Protein AF-0000000074717247 (afdb_homodimer)

Solvent-accessible surface area (backbone atoms only — not comparable to full-atom values): 34070 Å² total; per-residue (Å²): 132,84,78,75,73,73,76,73,71,77,75,63,67,42,80,45,73,41,83,47,80,64,45,39,38,23,32,38,33,35,66,45,91,85,31,51,47,30,39,34,31,39,30,82,88,43,20,41,47,68,43,50,45,71,40,98,90,43,70,12,47,65,68,56,44,65,80,59,32,18,38,38,21,33,13,54,72,23,14,20,77,11,33,47,66,53,70,88,54,67,74,46,71,65,55,54,35,24,51,50,42,30,53,38,57,73,69,66,60,68,61,30,28,36,41,11,27,32,55,13,12,38,39,45,48,43,38,27,14,35,40,34,83,34,33,52,38,40,35,24,37,42,62,63,74,75,80,57,46,62,53,86,43,40,25,59,42,28,37,53,22,20,53,48,64,51,61,66,63,92,74,81,77,67,71,24,82,42,66,67,57,45,15,53,53,60,35,65,46,89,38,77,82,36,73,59,52,69,68,59,26,38,51,36,38,63,51,27,36,44,82,50,99,82,24,31,29,67,39,44,38,71,60,62,74,58,62,48,41,59,67,56,60,46,63,64,37,55,47,44,15,33,43,43,21,48,27,36,34,40,39,38,33,37,68,58,38,65,56,56,47,78,69,30,70,65,42,42,48,47,52,52,38,29,55,75,39,24,63,39,72,45,79,46,77,41,72,34,28,82,58,16,61,68,74,33,24,66,63,48,38,49,53,48,52,52,56,71,64,45,72,74,63,85,76,79,75,76,70,84,71,72,89,124,132,85,76,76,73,72,73,74,71,78,78,63,65,42,81,44,73,41,85,48,80,63,42,38,37,22,32,38,33,36,67,44,90,86,28,50,46,32,40,32,32,38,32,82,90,45,19,40,46,67,42,50,45,70,41,98,88,44,71,11,47,64,67,57,45,66,78,56,32,17,40,37,21,32,13,54,71,23,14,19,78,11,32,46,67,54,67,89,55,65,77,47,73,66,54,54,35,25,51,51,43,32,52,38,57,73,69,64,60,66,59,30,28,38,43,11,28,32,53,13,13,39,40,44,49,44,37,28,14,36,40,33,83,34,34,52,37,38,36,23,38,42,60,63,73,76,80,58,48,62,52,85,42,41,25,61,42,28,36,54,22,20,52,48,63,49,61,63,64,91,75,82,76,67,71,24,83,42,67,67,57,47,16,53,54,60,36,66,44,89,39,74,81,34,73,58,53,68,71,60,25,38,50,37,38,64,51,27,35,44,81,52,100,82,23,30,29,67,39,44,39,72,62,62,75,54,73,48,40,58,68,55,60,44,63,66,36,55,46,44,15,33,43,43,21,47,26,35,34,39,39,37,34,37,69,57,37,67,57,56,48,77,68,31,69,63,42,43,50,47,52,52,38,27,55,74,40,24,66,39,74,47,80,47,73,42,72,36,28,82,57,18,60,69,73,33,23,66,63,48,38,49,53,49,50,50,55,72,64,44,72,74,64,86,79,76,77,78,70,84,70,70,90,125

Structure (mmCIF, N/CA/C/O backbone):
data_AF-0000000074717247-model_v1
#
loop_
_entity.id
_entity.type
_entity.pdbx_description
1 polymer 'Serine hydrolase-like protein'
#
loop_
_atom_site.group_PDB
_atom_site.id
_atom_site.type_symbol
_atom_site.label_atom_id
_atom_site.label_alt_id
_atom_site.label_comp_id
_atom_site.label_asym_id
_atom_site.label_entity_id
_atom_site.label_seq_id
_atom_site.pdbx_PDB_ins_code
_atom_site.Cartn_x
_atom_site.Cartn_y
_atom_site.Cartn_z
_atom_site.occupancy
_atom_site.B_iso_or_equiv
_atom_site.auth_seq_id
_atom_site.auth_comp_id
_atom_site.auth_asym_id
_atom_site.auth_atom_id
_atom_site.pdbx_PDB_model_num
ATOM 1 N N . MET A 1 1 ? -4.906 54.062 34.625 1 26.19 1 MET A N 1
ATOM 2 C CA . MET A 1 1 ? -4.449 53.531 33.344 1 26.19 1 MET A CA 1
ATOM 3 C C . MET A 1 1 ? -4.316 52 33.438 1 26.19 1 MET A C 1
ATOM 5 O O . MET A 1 1 ? -3.449 51.5 34.125 1 26.19 1 MET A O 1
ATOM 9 N N . ALA A 1 2 ? -5.332 51.188 33.5 1 31.17 2 ALA A N 1
ATOM 10 C CA . ALA A 1 2 ? -5.516 49.844 34.031 1 31.17 2 ALA A CA 1
ATOM 11 C C . ALA A 1 2 ? -4.758 48.812 33.219 1 31.17 2 ALA A C 1
ATOM 13 O O . ALA A 1 2 ? -4.98 48.688 32 1 31.17 2 ALA A O 1
ATOM 14 N N . SER A 1 3 ? -3.387 48.594 33.406 1 28.17 3 SER A N 1
ATOM 15 C CA . SER A 1 3 ? -2.416 47.656 32.844 1 28.17 3 SER A CA 1
ATOM 16 C C . SER A 1 3 ? -2.986 46.25 32.812 1 28.17 3 SER A C 1
ATOM 18 O O . SER A 1 3 ? -3.217 45.625 33.844 1 28.17 3 SER A O 1
ATOM 20 N N . HIS A 1 4 ? -4.02 45.969 32.156 1 29.97 4 HIS A N 1
ATOM 21 C CA . HIS A 1 4 ? -4.652 44.656 32.125 1 29.97 4 HIS A CA 1
ATOM 22 C C . HIS A 1 4 ? -3.633 43.531 31.859 1 29.97 4 HIS A C 1
ATOM 24 O O . HIS A 1 4 ? -2.902 43.594 30.875 1 29.97 4 HIS A O 1
ATOM 30 N N . GLY A 1 5 ? -2.92 42.969 32.812 1 30.12 5 GLY A N 1
ATOM 31 C CA . GLY A 1 5 ? -1.981 41.844 32.938 1 30.12 5 GLY A CA 1
ATOM 32 C C . GLY A 1 5 ? -2.324 40.688 32.062 1 30.12 5 GLY A C 1
ATOM 33 O O . GLY A 1 5 ? -3.385 40.062 32.188 1 30.12 5 GLY A O 1
ATOM 34 N N . PHE A 1 6 ? -2.127 40.781 30.734 1 32.59 6 PHE A N 1
ATOM 35 C CA . PHE A 1 6 ? -2.184 39.594 29.938 1 32.59 6 PHE A CA 1
ATOM 36 C C . PHE A 1 6 ? -1.556 38.406 30.672 1 32.59 6 PHE A C 1
ATOM 38 O O . PHE A 1 6 ? -0.396 38.469 31.094 1 32.59 6 PHE A O 1
ATOM 45 N N . SER A 1 7 ? -2.135 37.875 31.703 1 33.72 7 SER A N 1
ATOM 46 C CA . SER A 1 7 ? -1.712 36.625 32.25 1 33.72 7 SER A CA 1
ATOM 47 C C . SER A 1 7 ? -1.173 35.688 31.188 1 33.72 7 SER A C 1
ATOM 49 O O . SER A 1 7 ? -1.894 35.344 30.25 1 33.72 7 SER A O 1
ATOM 51 N N . SER A 1 8 ? -0.059 36 30.5 1 37.06 8 SER A N 1
ATOM 52 C CA . SER A 1 8 ? 0.722 35.219 29.547 1 37.06 8 SER A CA 1
ATOM 53 C C . SER A 1 8 ? 0.617 33.719 29.812 1 37.06 8 SER A C 1
ATOM 55 O O . SER A 1 8 ? 1.213 33.219 30.766 1 37.06 8 SER A O 1
ATOM 57 N N . ILE A 1 9 ? -0.446 33.094 30.016 1 39.31 9 ILE A N 1
ATOM 58 C CA . ILE A 1 9 ? -0.557 31.641 30.156 1 39.31 9 ILE A CA 1
ATOM 59 C C . ILE A 1 9 ? 0.489 30.953 29.281 1 39.31 9 ILE A C 1
ATOM 61 O O . ILE A 1 9 ? 0.509 31.141 28.062 1 39.31 9 ILE A O 1
ATOM 65 N N . ASP A 1 10 ? 1.701 30.922 29.547 1 45.56 10 ASP A N 1
ATOM 66 C CA . ASP A 1 10 ? 2.805 30.125 29.047 1 45.56 10 ASP A CA 1
ATOM 67 C C . ASP A 1 10 ? 2.291 28.844 28.391 1 45.56 10 ASP A C 1
ATOM 69 O O . ASP A 1 10 ? 2.029 27.844 29.062 1 45.56 10 ASP A O 1
ATOM 73 N N . ARG A 1 11 ? 1.337 28.812 27.562 1 54.38 11 ARG A N 1
ATOM 74 C CA . ARG A 1 11 ? 0.656 27.672 26.984 1 54.38 11 ARG A CA 1
ATOM 75 C C . ARG A 1 11 ? 1.656 26.688 26.375 1 54.38 11 ARG A C 1
ATOM 77 O O . ARG A 1 11 ? 2.002 26.797 25.203 1 54.38 11 ARG A O 1
ATOM 84 N N . CYS A 1 12 ? 2.539 26.172 27.156 1 69.88 12 CYS A N 1
ATOM 85 C CA . CYS A 1 12 ? 3.508 25.125 26.859 1 69.88 12 CYS A CA 1
ATOM 86 C C . CYS A 1 12 ? 2.816 23.891 26.281 1 69.88 12 CYS A C 1
ATOM 88 O O . CYS A 1 12 ? 1.688 23.578 26.656 1 69.88 12 CYS A O 1
ATOM 90 N N . HIS A 1 13 ? 3.311 23.531 25.078 1 85.81 13 HIS A N 1
ATOM 91 C CA . HIS A 1 13 ? 2.789 22.297 24.5 1 85.81 13 HIS A CA 1
ATOM 92 C C . HIS A 1 13 ? 3.156 21.094 25.359 1 85.81 13 HIS A C 1
ATOM 94 O O . HIS A 1 13 ? 4.102 21.156 26.156 1 85.81 13 HIS A O 1
ATOM 100 N N . LYS A 1 14 ? 2.307 20.156 25.422 1 89.88 14 LYS A N 1
ATOM 101 C CA . LYS A 1 14 ? 2.609 18.844 26 1 89.88 14 LYS A CA 1
ATOM 102 C C . LYS A 1 14 ? 2.904 17.828 24.906 1 89.88 14 LYS A C 1
ATOM 104 O O . LYS A 1 14 ? 2.232 17.797 23.875 1 89.88 14 LYS A O 1
ATOM 109 N N . GLU A 1 15 ? 3.928 17.094 25.125 1 95.12 15 GLU A N 1
ATOM 110 C CA . GLU A 1 15 ? 4.219 15.984 24.219 1 95.12 15 GLU A CA 1
ATOM 111 C C . GLU A 1 15 ? 3.299 14.797 24.5 1 95.12 15 GLU A C 1
ATOM 113 O O . GLU A 1 15 ? 3.006 14.477 25.656 1 95.12 15 GLU A O 1
ATOM 118 N N . MET A 1 16 ? 2.875 14.203 23.438 1 95.94 16 MET A N 1
ATOM 119 C CA . MET A 1 16 ? 2.047 13.008 23.547 1 95.94 16 MET A CA 1
ATOM 120 C C . MET A 1 16 ? 2.424 11.977 22.5 1 95.94 16 MET A C 1
ATOM 122 O O . MET A 1 16 ? 3.062 12.312 21.5 1 95.94 16 MET A O 1
ATOM 126 N N . THR A 1 17 ? 2.117 10.711 22.812 1 98 17 THR A N 1
ATOM 127 C CA . THR A 1 17 ? 2.355 9.641 21.859 1 98 17 THR A CA 1
ATOM 128 C C . THR A 1 17 ? 1.144 8.719 21.766 1 98 17 THR A C 1
ATOM 130 O O . THR A 1 17 ? 0.405 8.555 22.734 1 98 17 THR A O 1
ATOM 133 N N . PHE A 1 18 ? 0.923 8.188 20.672 1 97.5 18 PHE A N 1
ATOM 134 C CA . PHE A 1 18 ? -0.08 7.164 20.406 1 97.5 18 PHE A CA 1
ATOM 135 C C . PHE A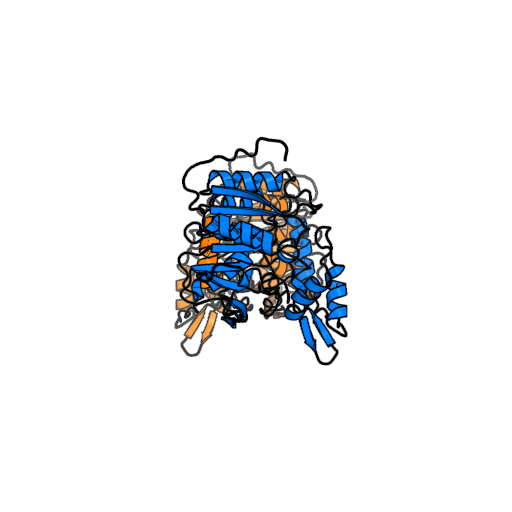 1 18 ? 0.578 5.867 19.938 1 97.5 18 PHE A C 1
ATOM 137 O O . PHE A 1 18 ? 1.329 5.859 18.969 1 97.5 18 PHE A O 1
ATOM 144 N N . THR A 1 19 ? 0.259 4.797 20.625 1 95.25 19 THR A N 1
ATOM 145 C CA . THR A 1 19 ? 0.838 3.508 20.25 1 95.25 19 THR A CA 1
ATOM 146 C C . THR A 1 19 ? 0.185 2.961 18.984 1 95.25 19 THR A C 1
ATOM 148 O O . THR A 1 19 ? -1.041 2.965 18.859 1 95.25 19 THR A O 1
ATOM 151 N N . VAL A 1 20 ? 0.965 2.559 18.062 1 93.06 20 VAL A N 1
ATOM 152 C CA . VAL A 1 20 ? 0.529 1.924 16.828 1 93.06 20 VAL A CA 1
ATOM 153 C C . VAL A 1 20 ? 1.325 0.642 16.594 1 93.06 20 VAL A C 1
ATOM 155 O O . VAL A 1 20 ? 2.322 0.391 17.281 1 93.06 20 VAL A O 1
ATOM 158 N N . PRO A 1 21 ? 0.936 -0.203 15.672 1 87.44 21 PRO A N 1
ATOM 159 C CA . PRO A 1 21 ? 1.563 -1.518 15.516 1 87.44 21 PRO A CA 1
ATOM 160 C C . PRO A 1 21 ? 3.064 -1.427 15.258 1 87.44 21 PRO A C 1
ATOM 162 O O . PRO A 1 21 ? 3.824 -2.301 15.688 1 87.44 21 PRO A O 1
ATOM 165 N N . TRP A 1 22 ? 3.518 -0.393 14.648 1 91.31 22 TRP A N 1
ATOM 166 C CA . TRP A 1 22 ? 4.922 -0.335 14.258 1 91.31 22 TRP A CA 1
ATOM 167 C C . TRP A 1 22 ? 5.719 0.553 15.211 1 91.31 22 TRP A C 1
ATOM 169 O O . TRP A 1 22 ? 6.918 0.761 15.016 1 91.31 22 TRP A O 1
ATOM 179 N N . GLY A 1 23 ? 5.059 1.14 16.219 1 94.69 23 GLY A N 1
ATOM 180 C CA . GLY A 1 23 ? 5.738 2.027 17.156 1 94.69 23 GLY A CA 1
ATOM 181 C C . GLY A 1 23 ? 4.816 3.072 17.766 1 94.69 23 GLY A C 1
ATOM 182 O O . GLY A 1 23 ? 3.795 2.734 18.359 1 94.69 23 GLY A O 1
ATOM 183 N N . ILE A 1 24 ? 5.219 4.32 17.484 1 97.44 24 ILE A N 1
ATOM 184 C CA . ILE A 1 24 ? 4.402 5.383 18.062 1 97.44 24 ILE A CA 1
ATOM 185 C C . ILE A 1 24 ? 4.188 6.488 17.016 1 97.44 24 ILE A C 1
ATOM 187 O O . ILE A 1 24 ? 5.004 6.66 16.109 1 97.44 24 ILE A O 1
ATOM 191 N N . ILE A 1 25 ? 3.109 7.148 17.156 1 98.19 25 ILE A N 1
ATOM 192 C CA . ILE A 1 25 ? 2.879 8.445 16.531 1 98.19 25 ILE A CA 1
ATOM 193 C C . ILE A 1 25 ? 2.982 9.547 17.594 1 98.19 25 ILE A C 1
ATOM 195 O O . ILE A 1 25 ? 2.221 9.555 18.562 1 98.19 25 ILE A O 1
ATOM 199 N N . ALA A 1 26 ? 3.934 10.398 17.375 1 98.5 26 ALA A N 1
ATOM 200 C CA . ALA A 1 26 ? 4.168 11.484 18.328 1 98.5 26 ALA A CA 1
ATOM 201 C C . ALA A 1 26 ? 3.344 12.719 17.953 1 98.5 26 ALA A C 1
ATOM 203 O O . ALA A 1 26 ? 2.973 12.906 16.797 1 98.5 26 ALA A O 1
ATOM 204 N N . ALA A 1 27 ? 3.072 13.547 18.969 1 97.75 27 ALA A N 1
ATOM 205 C CA . ALA A 1 27 ? 2.275 14.75 18.766 1 97.75 27 ALA A CA 1
ATOM 206 C C . ALA A 1 27 ? 2.578 15.797 19.828 1 97.75 27 ALA A C 1
ATOM 208 O O . ALA A 1 27 ? 3.176 15.484 20.859 1 97.75 27 ALA A O 1
ATOM 209 N N . LYS A 1 28 ? 2.236 16.984 19.562 1 94.5 28 LYS A N 1
ATOM 210 C CA . LYS A 1 28 ? 2.184 18.078 20.516 1 94.5 28 LYS A CA 1
ATOM 211 C C . LYS A 1 28 ? 0.745 18.516 20.766 1 94.5 28 LYS A C 1
ATOM 213 O O . LYS A 1 28 ? -0.068 18.578 19.844 1 94.5 28 LYS A O 1
ATOM 218 N N . ALA A 1 29 ? 0.506 18.812 21.984 1 93.25 29 ALA A N 1
ATOM 219 C CA . ALA A 1 29 ? -0.842 19.234 22.359 1 93.25 29 ALA A CA 1
ATOM 220 C C . ALA A 1 29 ? -0.816 20.578 23.062 1 93.25 29 ALA A C 1
ATOM 222 O O . ALA A 1 29 ? 0.057 20.844 23.906 1 93.25 29 ALA A O 1
ATOM 223 N N . TRP A 1 30 ? -1.698 21.438 22.672 1 89.62 30 TRP A N 1
ATOM 224 C CA . TRP A 1 30 ? -1.918 22.734 23.297 1 89.62 30 TRP A CA 1
ATOM 225 C C . TRP A 1 30 ? -3.359 22.875 23.781 1 89.62 30 TRP A C 1
ATOM 227 O O . TRP A 1 30 ? -4.285 22.391 23.125 1 89.62 30 TRP A O 1
ATOM 237 N N . GLY A 1 31 ? -3.598 23.578 24.891 1 87.81 31 GLY A N 1
ATOM 238 C CA . GLY A 1 31 ? -4.941 23.859 25.375 1 87.81 31 GLY A CA 1
ATOM 239 C C . GLY A 1 31 ? -5.48 22.812 26.312 1 87.81 31 GLY A C 1
ATOM 240 O O . GLY A 1 31 ? -4.766 21.875 26.688 1 87.81 31 GLY A O 1
ATOM 241 N N . ARG A 1 32 ? -6.684 23 26.719 1 88.31 32 ARG A N 1
ATOM 242 C CA . ARG A 1 32 ? -7.344 22.078 27.656 1 88.31 32 ARG A CA 1
ATOM 243 C C . ARG A 1 32 ? -7.902 20.859 26.922 1 88.31 32 ARG A C 1
ATOM 245 O O . ARG A 1 32 ? -8.445 20.984 25.812 1 88.31 32 ARG A O 1
ATOM 252 N N . THR A 1 33 ? -7.836 19.734 27.578 1 90.88 33 THR A N 1
ATOM 253 C CA . THR A 1 33 ? -8.242 18.484 26.953 1 90.88 33 THR A CA 1
ATOM 254 C C . THR A 1 33 ? -9.742 18.469 26.688 1 90.88 33 THR A C 1
ATOM 256 O O . THR A 1 33 ? -10.227 17.688 25.875 1 90.88 33 THR A O 1
ATOM 259 N N . ASP A 1 34 ? -10.469 19.312 27.406 1 91.81 34 ASP A N 1
ATOM 260 C CA . ASP A 1 34 ? -11.922 19.359 27.219 1 91.81 34 ASP A CA 1
ATOM 261 C C . ASP A 1 34 ? -12.312 20.453 26.234 1 91.81 34 ASP A C 1
ATOM 263 O O . ASP A 1 34 ? -13.5 20.75 26.078 1 91.81 34 ASP A O 1
ATOM 267 N N . GLY A 1 35 ? -11.375 21.125 25.609 1 92.88 35 GLY A N 1
ATOM 268 C CA . GLY A 1 35 ? -11.648 22.141 24.609 1 92.88 35 GLY A CA 1
ATOM 269 C C . GLY A 1 35 ? -12.125 21.562 23.281 1 92.88 35 GLY A C 1
ATOM 270 O O . GLY A 1 35 ? -12.305 20.344 23.172 1 92.88 35 GLY A O 1
ATOM 271 N N . ILE A 1 36 ? -12.438 22.453 22.344 1 93 36 ILE A N 1
ATOM 272 C CA . ILE A 1 36 ? -12.875 22.047 21 1 93 36 ILE A CA 1
ATOM 273 C C . ILE A 1 36 ? -11.734 21.359 20.266 1 93 36 ILE A C 1
ATOM 275 O O . ILE A 1 36 ? -10.664 21.938 20.078 1 93 36 ILE A O 1
ATOM 279 N N . PRO A 1 37 ? -11.922 20.125 19.844 1 96.69 37 PRO A N 1
ATOM 280 C CA . PRO A 1 37 ? -10.844 19.344 19.25 1 96.69 37 PRO A CA 1
ATOM 281 C C . PRO A 1 37 ? -10.438 19.844 17.875 1 96.69 37 PRO A C 1
ATOM 283 O O . PRO A 1 37 ? -11.281 19.984 16.984 1 96.69 37 PRO A O 1
ATOM 286 N N . VAL A 1 38 ? -9.18 20.141 17.672 1 96.12 38 VAL A N 1
ATOM 287 C CA . VAL A 1 38 ? -8.594 20.531 16.391 1 96.12 38 VAL A CA 1
ATOM 288 C C . VAL A 1 38 ? -7.309 19.75 16.141 1 96.12 38 VAL A C 1
ATOM 290 O O . VAL A 1 38 ? -6.441 19.672 17.016 1 96.12 38 VAL A O 1
ATOM 293 N N . LEU A 1 39 ? -7.199 19.109 14.984 1 98 39 LEU A N 1
ATOM 294 C CA . LEU A 1 39 ? -6.035 18.312 14.617 1 98 39 LEU A CA 1
ATOM 295 C C . LEU A 1 39 ? -5.148 19.062 13.625 1 98 39 LEU A C 1
ATOM 297 O O . LEU A 1 39 ? -5.637 19.594 12.633 1 98 39 LEU A O 1
ATOM 301 N N . GLY A 1 40 ? -3.859 19.141 13.945 1 97.44 40 GLY A N 1
ATOM 302 C CA . GLY A 1 40 ? -2.877 19.734 13.047 1 97.44 40 GLY A CA 1
ATOM 303 C C . GLY A 1 40 ? -2.08 18.703 12.273 1 97.44 40 GLY A C 1
ATOM 304 O O . GLY A 1 40 ? -1.552 17.75 12.852 1 97.44 40 GLY A O 1
ATOM 305 N N . LEU A 1 41 ? -1.979 18.875 10.961 1 98.25 41 LEU A N 1
ATOM 306 C CA . LEU A 1 41 ? -1.263 17.969 10.07 1 98.25 41 LEU A CA 1
ATOM 307 C C . LEU A 1 41 ? -0.219 18.719 9.258 1 98.25 41 LEU A C 1
ATOM 309 O O . LEU A 1 41 ? -0.561 19.609 8.469 1 98.25 41 LEU A O 1
ATOM 313 N N . HIS A 1 42 ? 1.055 18.328 9.344 1 96.38 42 HIS A N 1
ATOM 314 C CA . HIS A 1 42 ? 2.158 19.094 8.758 1 96.38 42 HIS A CA 1
ATOM 315 C C . HIS A 1 42 ? 2.395 18.672 7.309 1 96.38 42 HIS A C 1
ATOM 317 O O . HIS A 1 42 ? 1.835 17.688 6.84 1 96.38 42 HIS A O 1
ATOM 323 N N . GLY A 1 43 ? 3.189 19.453 6.648 1 93.44 43 GLY A N 1
ATOM 324 C CA . GLY A 1 43 ? 3.588 19.156 5.281 1 93.44 43 GLY A CA 1
ATOM 325 C C . GLY A 1 43 ? 4.848 18.328 5.188 1 93.44 43 GLY A C 1
ATOM 326 O O . GLY A 1 43 ? 5.445 17.969 6.207 1 93.44 43 GLY A O 1
ATOM 327 N N . PHE A 1 44 ? 5.254 17.953 3.984 1 89.56 44 PHE A N 1
ATOM 328 C CA . PHE A 1 44 ? 6.449 17.156 3.727 1 89.56 44 PHE A CA 1
ATOM 329 C C . PHE A 1 44 ? 7.676 18.062 3.6 1 89.56 44 PHE A C 1
ATOM 331 O O . PHE A 1 44 ? 7.648 19.047 2.871 1 89.56 44 PHE A O 1
ATOM 338 N N . PRO A 1 45 ? 8.719 17.672 4.152 1 89.69 45 PRO A N 1
ATOM 339 C CA . PRO A 1 45 ? 8.977 16.672 5.195 1 89.69 45 PRO A CA 1
ATOM 340 C C . PRO A 1 45 ? 9.102 17.297 6.586 1 89.69 45 PRO A C 1
ATOM 342 O O . PRO A 1 45 ? 10.055 17 7.312 1 89.69 45 PRO A O 1
ATOM 345 N N . ASP A 1 46 ? 8.133 18.078 6.926 1 93.12 46 ASP A N 1
ATOM 346 C CA . ASP A 1 46 ? 8.117 18.828 8.172 1 93.12 46 ASP A CA 1
ATOM 347 C C . ASP A 1 46 ? 7.707 17.953 9.344 1 93.12 46 ASP A C 1
ATOM 349 O O . ASP A 1 46 ? 8.062 16.766 9.398 1 93.12 46 ASP A O 1
ATOM 353 N N . ASN A 1 47 ? 7.215 18.625 10.391 1 96.31 47 ASN A N 1
ATOM 354 C CA . ASN A 1 47 ? 6.75 18 11.633 1 96.31 47 ASN A CA 1
ATOM 355 C C . ASN A 1 47 ? 5.863 18.953 12.43 1 96.31 47 ASN A C 1
ATOM 357 O O . ASN A 1 47 ? 5.5 20.031 11.953 1 96.31 47 ASN A O 1
ATOM 361 N N . ALA A 1 48 ? 5.527 18.547 13.633 1 96.19 48 ALA A N 1
ATOM 362 C CA . ALA A 1 48 ? 4.543 19.25 14.445 1 96.19 48 ALA A CA 1
ATOM 363 C C . ALA A 1 48 ? 5.031 20.656 14.781 1 96.19 48 ALA A C 1
ATOM 365 O O . ALA A 1 48 ? 4.23 21.531 15.125 1 96.19 48 ALA A O 1
ATOM 366 N N . ASN A 1 49 ? 6.32 20.922 14.695 1 93.81 49 ASN A N 1
ATOM 367 C CA . ASN A 1 49 ? 6.867 22.234 15.008 1 93.81 49 ASN A CA 1
ATOM 368 C C . ASN A 1 49 ? 6.402 23.297 14.016 1 93.81 49 ASN A C 1
ATOM 370 O O . ASN A 1 49 ? 6.535 24.5 14.273 1 93.81 49 ASN A O 1
ATOM 374 N N . THR A 1 50 ? 5.867 22.828 12.914 1 93.19 50 THR A N 1
ATOM 375 C CA . THR A 1 50 ? 5.387 23.797 11.93 1 93.19 50 THR A CA 1
ATOM 376 C C . THR A 1 50 ? 4.262 24.641 12.508 1 93.19 50 THR A C 1
ATOM 378 O O . THR A 1 50 ? 3.99 25.75 12.023 1 93.19 50 THR A O 1
ATOM 381 N N . PHE A 1 51 ? 3.668 24.172 13.594 1 91.75 51 PHE A N 1
ATOM 382 C CA . PHE A 1 51 ? 2.561 24.891 14.219 1 91.75 51 PHE A CA 1
ATOM 383 C C . PHE A 1 51 ? 3.012 25.562 15.516 1 91.75 51 PHE A C 1
ATOM 385 O O . PHE A 1 51 ? 2.199 26.156 16.234 1 91.75 51 PHE A O 1
ATOM 392 N N . ASP A 1 52 ? 4.238 25.344 15.953 1 81.31 52 ASP A N 1
ATOM 393 C CA . ASP A 1 52 ? 4.754 25.766 17.25 1 81.31 52 ASP A CA 1
ATOM 394 C C . ASP A 1 52 ? 5.457 27.109 17.156 1 81.31 52 ASP A C 1
ATOM 396 O O . ASP A 1 52 ? 6.184 27.5 18.078 1 81.31 52 ASP A O 1
ATOM 400 N N . ARG A 1 53 ? 5.504 27.797 16.141 1 63.69 53 ARG A N 1
ATOM 401 C CA . ARG A 1 53 ? 6.355 28.969 16.031 1 63.69 53 ARG A CA 1
ATOM 402 C C . ARG A 1 53 ? 6.145 29.922 17.219 1 63.69 53 ARG A C 1
ATOM 404 O O . ARG A 1 53 ? 5.031 30.391 17.453 1 63.69 53 ARG A O 1
ATOM 411 N N . ARG A 1 54 ? 7.258 29.75 18.328 1 55.62 54 ARG A N 1
ATOM 412 C CA . ARG A 1 54 ? 7.293 30.703 19.438 1 55.62 54 ARG A CA 1
ATOM 413 C C . ARG A 1 54 ? 7.926 32.031 18.984 1 55.62 54 ARG A C 1
ATOM 415 O O . ARG A 1 54 ? 8.992 32.031 18.375 1 55.62 54 ARG A O 1
ATOM 422 N N . VAL A 1 55 ? 7.527 32.844 18.219 1 45.53 55 VAL A N 1
ATOM 423 C CA . VAL A 1 55 ? 8.383 34 18.047 1 45.53 55 VAL A CA 1
ATOM 424 C C . VAL A 1 55 ? 8.453 34.781 19.359 1 45.53 55 VAL A C 1
ATOM 426 O O . VAL A 1 55 ? 7.461 34.875 20.094 1 45.53 55 VAL A O 1
ATOM 429 N N . MET A 1 56 ? 9.531 34.875 20.062 1 44.47 56 MET A N 1
ATOM 430 C CA . MET A 1 56 ? 9.688 35.906 21.094 1 44.47 56 MET A CA 1
ATOM 431 C C . MET A 1 56 ? 8.578 36.938 20.969 1 44.47 56 MET A C 1
ATOM 433 O O . MET A 1 56 ? 7.973 37.312 21.984 1 44.47 56 MET A O 1
ATOM 437 N N . LYS A 1 57 ? 8.602 37.594 19.812 1 43.78 57 LYS A N 1
ATOM 438 C CA . LYS A 1 57 ? 7.691 38.719 19.578 1 43.78 57 LYS A CA 1
ATOM 439 C C . LYS A 1 57 ? 6.367 38.25 19 1 43.78 57 LYS A C 1
ATOM 441 O O . LYS A 1 57 ? 5.371 38.969 19.031 1 43.78 57 LYS A O 1
ATOM 446 N N . TYR A 1 58 ? 6.238 37.031 18.234 1 48.19 58 TYR A N 1
ATOM 447 C CA . TYR A 1 58 ? 4.996 36.719 17.531 1 48.19 58 TYR A CA 1
ATOM 448 C C . TYR A 1 58 ? 4.477 35.344 17.922 1 48.19 58 TYR A C 1
ATOM 450 O O . TYR A 1 58 ? 5.242 34.375 17.969 1 48.19 58 TYR A O 1
ATOM 458 N N . PRO A 1 59 ? 3.209 35.281 18.594 1 52.03 59 PRO A N 1
ATOM 459 C CA . PRO A 1 59 ? 2.561 34.062 19.062 1 52.03 59 PRO A CA 1
ATOM 460 C C . PRO A 1 59 ? 2.426 33 17.969 1 52.03 59 PRO A C 1
ATOM 462 O O . PRO A 1 59 ? 2.369 33.344 16.781 1 52.03 59 PRO A O 1
ATOM 465 N N . GLN A 1 60 ? 2.643 31.656 18.266 1 60.31 60 GLN A N 1
ATOM 466 C CA . GLN A 1 60 ? 2.494 30.391 17.562 1 60.31 60 GLN A CA 1
ATOM 467 C C . GLN A 1 60 ? 1.064 30.203 17.062 1 60.31 60 GLN A C 1
ATOM 469 O O . GLN A 1 60 ? 0.122 30.734 17.641 1 60.31 60 GLN A O 1
ATOM 474 N N . ILE A 1 61 ? 1.005 29.703 15.703 1 70.88 61 ILE A N 1
ATOM 475 C CA . ILE A 1 61 ? -0.35 29.391 15.258 1 70.88 61 ILE A CA 1
ATOM 476 C C . ILE A 1 61 ? -1.14 28.75 16.406 1 70.88 61 ILE A C 1
ATOM 478 O O . ILE A 1 61 ? -2.24 29.203 16.719 1 70.88 61 ILE A O 1
ATOM 482 N N . ALA A 1 62 ? -0.472 27.812 17.094 1 72.44 62 ALA A N 1
ATOM 483 C CA . ALA A 1 62 ? -1.166 27.078 18.156 1 72.44 62 ALA A CA 1
ATOM 484 C C . ALA A 1 62 ? -1.501 28 19.312 1 72.44 62 ALA A C 1
ATOM 486 O O . ALA A 1 62 ? -2.566 27.891 19.922 1 72.44 62 ALA A O 1
ATOM 487 N N . CYS A 1 63 ? -0.632 28.953 19.5 1 65.56 63 CYS A N 1
ATOM 488 C CA . CYS A 1 63 ? -0.801 29.844 20.641 1 65.56 63 CYS A CA 1
ATOM 489 C C . CYS A 1 63 ? -1.8 30.953 20.328 1 65.56 63 CYS A C 1
ATOM 491 O O . CYS A 1 63 ? -2.34 31.578 21.234 1 65.56 63 CYS A O 1
ATOM 493 N N . LEU A 1 64 ? -1.979 31.047 19.062 1 67.19 64 LEU A N 1
ATOM 494 C CA . LEU A 1 64 ? -2.842 32.156 18.641 1 67.19 64 LEU A CA 1
ATOM 495 C C . LEU A 1 64 ? -4.273 31.672 18.438 1 67.19 64 LEU A C 1
ATOM 497 O O . LEU A 1 64 ? -5.191 32.469 18.297 1 67.19 64 LEU A O 1
ATOM 501 N N . LEU A 1 65 ? -4.426 30.375 18.531 1 76.56 65 LEU A N 1
ATOM 502 C CA . LEU A 1 65 ? -5.773 29.844 18.375 1 76.56 65 LEU A CA 1
ATOM 503 C C . LEU A 1 65 ? -6.629 30.172 19.594 1 76.56 65 LEU A C 1
ATOM 505 O O . LEU A 1 65 ? -6.102 30.469 20.656 1 76.56 65 LEU A O 1
ATOM 509 N N . PRO A 1 66 ? -7.934 30.203 19.422 1 75.56 66 PRO A N 1
ATOM 510 C CA . PRO A 1 66 ? -8.812 30.469 20.562 1 75.56 66 PRO A CA 1
ATOM 511 C C . PRO A 1 66 ? -8.539 29.562 21.766 1 75.56 66 PRO A C 1
ATOM 513 O O . PRO A 1 66 ? -8.188 28.391 21.578 1 75.56 66 PRO A O 1
ATOM 516 N N . GLU A 1 67 ? -8.727 30.062 22.922 1 78.88 67 GLU A N 1
ATOM 517 C CA . GLU A 1 67 ? -8.375 29.391 24.172 1 78.88 67 GLU A CA 1
ATOM 518 C C . GLU A 1 67 ? -9.258 28.172 24.406 1 78.88 67 GLU A C 1
ATOM 520 O O . GLU A 1 67 ? -8.914 27.281 25.203 1 78.88 67 GLU A O 1
ATOM 525 N N . ASP A 1 68 ? -10.312 28.094 23.75 1 87.88 68 ASP A N 1
ATOM 526 C CA . ASP A 1 68 ? -11.234 26.984 23.969 1 87.88 68 ASP A CA 1
ATOM 527 C C . ASP A 1 68 ? -10.93 25.812 23.031 1 87.88 68 ASP A C 1
ATOM 529 O O . ASP A 1 68 ? -11.68 24.828 23 1 87.88 68 ASP A O 1
ATOM 533 N N . ILE A 1 69 ? -9.836 25.922 22.391 1 90.44 69 ILE A N 1
ATOM 534 C CA . ILE A 1 69 ? -9.453 24.891 21.438 1 90.44 69 ILE A CA 1
ATOM 535 C C . ILE A 1 69 ? -8.461 23.922 22.094 1 90.44 69 ILE A C 1
ATOM 537 O O . ILE A 1 69 ? -7.566 24.359 22.828 1 90.44 69 ILE A O 1
ATOM 541 N N . TYR A 1 70 ? -8.672 22.703 21.938 1 93.44 70 TYR A N 1
ATOM 542 C CA . TYR A 1 70 ? -7.684 21.656 22.188 1 93.44 70 TYR A CA 1
ATOM 543 C C . TYR A 1 70 ? -6.996 21.25 20.891 1 93.44 70 TYR A C 1
ATOM 545 O O . TYR A 1 70 ? -7.586 20.547 20.062 1 93.44 70 TYR A O 1
ATOM 553 N N . PHE A 1 71 ? -5.742 21.75 20.719 1 93.81 71 PHE A N 1
ATOM 554 C CA . PHE A 1 71 ? -5.031 21.578 19.469 1 93.81 71 PHE A CA 1
ATOM 555 C C . PHE A 1 71 ? -3.967 20.5 19.578 1 93.81 71 PHE A C 1
ATOM 557 O O . PHE A 1 71 ? -3.066 20.594 20.422 1 93.81 71 PHE A O 1
ATOM 564 N N . ILE A 1 72 ? -4.113 19.438 18.766 1 96.12 72 ILE A N 1
ATOM 565 C CA . ILE A 1 72 ? -3.119 18.375 18.719 1 96.12 72 ILE A CA 1
ATOM 566 C C . ILE A 1 72 ? -2.469 18.344 17.344 1 96.12 72 ILE A C 1
ATOM 568 O O . ILE A 1 72 ? -3.154 18.188 16.328 1 96.12 72 ILE A O 1
ATOM 572 N N . ALA A 1 73 ? -1.161 18.547 17.281 1 96.94 73 ALA A N 1
ATOM 573 C CA . ALA A 1 73 ? -0.402 18.469 16.031 1 96.94 73 ALA A CA 1
ATOM 574 C C . ALA A 1 73 ? 0.412 17.188 15.961 1 96.94 73 ALA A C 1
ATOM 576 O O . ALA A 1 73 ? 1.251 16.922 16.828 1 96.94 73 ALA A O 1
ATOM 577 N N . LEU A 1 74 ? 0.241 16.438 14.914 1 98.19 74 LEU A N 1
ATOM 578 C CA . LEU A 1 74 ? 0.89 15.141 14.773 1 98.19 74 LEU A CA 1
ATOM 579 C C . LEU A 1 74 ? 2.232 15.281 14.062 1 98.19 74 LEU A C 1
ATOM 581 O O . LEU A 1 74 ? 2.424 16.188 13.25 1 98.19 74 LEU A O 1
ATOM 585 N N . ASP A 1 75 ? 3.15 14.406 14.398 1 98.62 75 ASP A N 1
ATOM 586 C CA . ASP A 1 75 ? 4.195 13.992 13.469 1 98.62 75 ASP A CA 1
ATOM 587 C C . ASP A 1 75 ? 3.748 12.805 12.625 1 98.62 75 ASP A C 1
ATOM 589 O O . ASP A 1 75 ? 3.52 11.711 13.156 1 98.62 75 ASP A O 1
ATOM 593 N N . PHE A 1 76 ? 3.627 13.031 11.367 1 97.88 76 PHE A N 1
ATOM 594 C CA . PHE A 1 76 ? 3.293 11.875 10.539 1 97.88 76 PHE A CA 1
ATOM 595 C C . PHE A 1 76 ? 4.324 10.766 10.727 1 97.88 76 PHE A C 1
ATOM 597 O O . PHE A 1 76 ? 5.504 11.039 10.945 1 97.88 76 PHE A O 1
ATOM 604 N N . PRO A 1 77 ? 3.883 9.492 10.617 1 96.5 77 PRO A N 1
ATOM 605 C CA . PRO A 1 77 ? 4.887 8.43 10.594 1 96.5 77 PRO A CA 1
ATOM 606 C C . PRO A 1 77 ? 6.02 8.703 9.609 1 96.5 77 PRO A C 1
ATOM 608 O O . PRO A 1 77 ? 5.77 9.156 8.484 1 96.5 77 PRO A O 1
ATOM 611 N N . GLY A 1 78 ? 7.215 8.43 10.078 1 95.75 78 GLY A N 1
ATOM 612 C CA . GLY A 1 78 ? 8.383 8.695 9.25 1 95.75 78 GLY A CA 1
ATOM 613 C C . GLY A 1 78 ? 8.898 10.117 9.383 1 95.75 78 GLY A C 1
ATOM 614 O O . GLY A 1 78 ? 9.891 10.484 8.75 1 95.75 78 GLY A O 1
ATOM 615 N N . HIS A 1 79 ? 8.234 10.93 10.195 1 96.56 79 HIS A N 1
ATOM 616 C CA . HIS A 1 79 ? 8.617 12.328 10.398 1 96.56 79 HIS A CA 1
ATOM 617 C C . HIS A 1 79 ? 8.742 12.656 11.883 1 96.56 79 HIS A C 1
ATOM 619 O O . HIS A 1 79 ? 8.148 11.977 12.727 1 96.56 79 HIS A O 1
ATOM 625 N N . GLY A 1 80 ? 9.508 13.703 12.148 1 97.25 80 GLY A N 1
ATOM 626 C CA . GLY A 1 80 ? 9.602 14.219 13.508 1 97.25 80 GLY A CA 1
ATOM 627 C C . GLY A 1 80 ? 10 13.164 14.523 1 97.25 80 GLY A C 1
ATOM 628 O O . GLY A 1 80 ? 11.023 12.492 14.352 1 97.25 80 GLY A O 1
ATOM 629 N N . LYS A 1 81 ? 9.125 13.016 15.492 1 97.81 81 LYS A N 1
ATOM 630 C CA . LYS A 1 81 ? 9.445 12.094 16.578 1 97.81 81 LYS A CA 1
ATOM 631 C C . LYS A 1 81 ? 8.625 10.812 16.469 1 97.81 81 LYS A C 1
ATOM 633 O O . LYS A 1 81 ? 8.656 9.969 17.359 1 97.81 81 LYS A O 1
ATOM 638 N N . SER A 1 82 ? 7.855 10.703 15.375 1 98.31 82 SER A N 1
ATOM 639 C CA . SER A 1 82 ? 7.105 9.477 15.125 1 98.31 82 SER A CA 1
ATOM 640 C C . SER A 1 82 ? 8.008 8.367 14.602 1 98.31 82 SER A C 1
ATOM 642 O O . SER A 1 82 ? 9.023 8.641 13.961 1 98.31 82 SER A O 1
ATOM 644 N N . SER A 1 83 ? 7.621 7.145 14.852 1 97.19 83 SER A N 1
ATOM 645 C CA . SER A 1 83 ? 8.367 5.984 14.367 1 97.19 83 SER A CA 1
ATOM 646 C C . SER A 1 83 ? 8.336 5.898 12.852 1 97.19 83 SER A C 1
ATOM 648 O O . SER A 1 83 ? 7.352 6.281 12.219 1 97.19 83 SER A O 1
ATOM 650 N N . HIS A 1 84 ? 9.43 5.379 12.375 1 93.06 84 HIS A N 1
ATOM 651 C CA . HIS A 1 84 ? 9.43 4.949 10.977 1 93.06 84 HIS A CA 1
ATOM 652 C C . HIS A 1 84 ? 8.531 3.738 10.773 1 93.06 84 HIS A C 1
ATOM 654 O O . HIS A 1 84 ? 8.266 2.984 11.711 1 93.06 84 HIS A O 1
ATOM 660 N N . ARG A 1 85 ? 8.008 3.662 9.531 1 91.56 85 ARG A N 1
ATOM 661 C CA . ARG A 1 85 ? 7.375 2.395 9.195 1 91.56 85 ARG A CA 1
ATOM 662 C C . ARG A 1 85 ? 8.375 1.245 9.258 1 91.56 85 ARG A C 1
ATOM 664 O O . ARG A 1 85 ? 9.586 1.468 9.227 1 91.56 85 ARG A O 1
ATOM 671 N N . TRP A 1 86 ? 7.789 0.012 9.359 1 89.12 86 TRP A N 1
ATOM 672 C CA . TRP A 1 86 ? 8.648 -1.167 9.305 1 89.12 86 TRP A CA 1
ATOM 673 C C . TRP A 1 86 ? 9.438 -1.208 8 1 89.12 86 TRP A C 1
ATOM 675 O O . TRP A 1 86 ? 8.953 -0.738 6.965 1 89.12 86 TRP A O 1
ATOM 685 N N . PRO A 1 87 ? 10.625 -1.777 8.086 1 84.19 87 PRO A N 1
ATOM 686 C CA . PRO A 1 87 ? 11.352 -1.951 6.824 1 84.19 87 PRO A CA 1
ATOM 687 C C . PRO A 1 87 ? 10.531 -2.695 5.773 1 84.19 87 PRO A C 1
ATOM 689 O O . PRO A 1 87 ? 9.852 -3.678 6.094 1 84.19 87 PRO A O 1
ATOM 692 N N . GLY A 1 88 ? 10.5 -2.082 4.562 1 79.19 88 GLY A N 1
ATOM 693 C CA . GLY A 1 88 ? 9.781 -2.723 3.475 1 79.19 88 GLY A CA 1
ATOM 694 C C . GLY A 1 88 ? 8.359 -2.201 3.311 1 79.19 88 GLY A C 1
ATOM 695 O O . GLY A 1 88 ? 7.688 -2.521 2.33 1 79.19 88 GLY A O 1
ATOM 696 N N . MET A 1 89 ? 7.941 -1.438 4.242 1 82.94 89 MET A N 1
ATOM 697 C CA . MET A 1 89 ? 6.613 -0.835 4.125 1 82.94 89 MET A CA 1
ATOM 698 C C . MET A 1 89 ? 6.699 0.54 3.473 1 82.94 89 MET A C 1
ATOM 700 O O . MET A 1 89 ? 7.441 1.408 3.936 1 82.94 89 MET A O 1
ATOM 704 N N . PRO A 1 90 ? 5.941 0.702 2.434 1 81.25 90 PRO A N 1
ATOM 705 C CA . PRO A 1 90 ? 5.977 2.008 1.77 1 81.25 90 PRO A CA 1
ATOM 706 C C . PRO A 1 90 ? 5.16 3.066 2.504 1 81.25 90 PRO A C 1
ATOM 708 O O . PRO A 1 90 ? 4.332 2.73 3.355 1 81.25 90 PRO A O 1
ATOM 711 N N . TYR A 1 91 ? 5.523 4.297 2.186 1 87.31 91 TYR A N 1
ATOM 712 C CA . TYR A 1 91 ? 4.734 5.434 2.652 1 87.31 91 TYR A CA 1
ATOM 713 C C . TYR A 1 91 ? 3.756 5.895 1.58 1 87.31 91 TYR A C 1
ATOM 715 O O . TYR A 1 91 ? 4.137 6.594 0.639 1 87.31 91 TYR A O 1
ATOM 723 N N . VAL A 1 92 ? 2.545 5.453 1.765 1 85.44 92 VAL A N 1
ATOM 724 C CA . VAL A 1 92 ? 1.523 5.762 0.769 1 85.44 92 VAL A CA 1
ATOM 725 C C . VAL A 1 92 ? 0.533 6.773 1.339 1 85.44 92 VAL A C 1
ATOM 727 O O . VAL A 1 92 ? 0.208 6.73 2.529 1 85.44 92 VAL A O 1
ATOM 730 N N . HIS A 1 93 ? 0.009 7.617 0.485 1 89.81 93 HIS A N 1
ATOM 731 C CA . HIS A 1 93 ? -0.894 8.695 0.879 1 89.81 93 HIS A CA 1
ATOM 732 C C . HIS A 1 93 ? -2.08 8.156 1.671 1 89.81 93 HIS A C 1
ATOM 734 O O . HIS A 1 93 ? -2.387 8.656 2.756 1 89.81 93 HIS A O 1
ATOM 740 N N . PHE A 1 94 ? -2.73 7.129 1.232 1 89.88 94 PHE A N 1
ATOM 741 C CA . PHE A 1 94 ? -3.936 6.594 1.854 1 89.88 94 PHE A CA 1
ATOM 742 C C . PHE A 1 94 ? -3.623 6.023 3.232 1 89.88 94 PHE A C 1
ATOM 744 O O . PHE A 1 94 ? -4.473 6.043 4.125 1 89.88 94 PHE A O 1
ATOM 751 N N . GLU A 1 95 ? -2.422 5.586 3.395 1 90.75 95 GLU A N 1
ATOM 752 C CA . GLU A 1 95 ? -2.033 5.074 4.707 1 90.75 95 GLU A CA 1
ATOM 753 C C . GLU A 1 95 ? -1.965 6.199 5.738 1 90.75 95 GLU A C 1
ATOM 755 O O . GLU A 1 95 ? -2.262 5.984 6.914 1 90.75 95 GLU A O 1
ATOM 760 N N . TYR A 1 96 ? -1.56 7.359 5.297 1 94.12 96 TYR A N 1
ATOM 761 C CA . TYR A 1 96 ? -1.555 8.5 6.211 1 94.12 96 TYR A CA 1
ATOM 762 C C . TYR A 1 96 ? -2.965 8.82 6.688 1 94.12 96 TYR A C 1
ATOM 764 O O . TYR A 1 96 ? -3.158 9.25 7.828 1 94.12 96 TYR A O 1
ATOM 772 N N . ILE A 1 97 ? -3.959 8.648 5.82 1 95.31 97 ILE A N 1
ATOM 773 C CA . ILE A 1 97 ? -5.352 8.852 6.203 1 95.31 97 ILE A CA 1
ATOM 774 C C . ILE A 1 97 ? -5.746 7.844 7.277 1 95.31 97 ILE A C 1
ATOM 776 O O . ILE A 1 97 ? -6.379 8.203 8.273 1 95.31 97 ILE A O 1
ATOM 780 N N . ALA A 1 98 ? -5.309 6.613 7.094 1 93.81 98 ALA A N 1
ATOM 781 C CA . ALA A 1 98 ? -5.578 5.578 8.086 1 93.81 98 ALA A CA 1
ATOM 782 C C . ALA A 1 98 ? -4.867 5.879 9.398 1 93.81 98 ALA A C 1
ATOM 784 O O . ALA A 1 98 ? -5.383 5.574 10.477 1 93.81 98 ALA A O 1
ATOM 785 N N . ASP A 1 99 ? -3.684 6.406 9.336 1 96.25 99 ASP A N 1
ATOM 786 C CA . ASP A 1 99 ? -2.943 6.777 10.539 1 96.25 99 ASP A CA 1
ATOM 787 C C . ASP A 1 99 ? -3.691 7.844 11.336 1 96.25 99 ASP A C 1
ATOM 789 O O . ASP A 1 99 ? -3.756 7.773 12.562 1 96.25 99 ASP A O 1
ATOM 793 N N . VAL A 1 100 ? -4.219 8.828 10.602 1 98.31 100 VAL A N 1
ATOM 794 C CA . VAL A 1 100 ? -5.02 9.859 11.258 1 98.31 100 VAL A CA 1
ATOM 795 C C . VAL A 1 100 ? -6.211 9.219 11.961 1 98.31 100 VAL A C 1
ATOM 797 O O . VAL A 1 100 ? -6.523 9.562 13.109 1 98.31 100 VAL A O 1
ATOM 800 N N . LYS A 1 101 ? -6.852 8.297 11.297 1 97.25 101 LYS A N 1
ATOM 801 C CA . LYS A 1 101 ? -8 7.621 11.898 1 97.25 101 LYS A CA 1
ATOM 802 C C . LYS A 1 101 ? -7.602 6.895 13.18 1 97.25 101 LYS A C 1
ATOM 804 O O . LYS A 1 101 ? -8.344 6.906 14.164 1 97.25 101 LYS A O 1
ATOM 809 N N . LYS A 1 102 ? -6.445 6.23 13.203 1 95.88 102 LYS A N 1
ATOM 810 C CA . LYS A 1 102 ? -5.957 5.562 14.406 1 95.88 102 LYS A CA 1
ATOM 811 C C . LYS A 1 102 ? -5.848 6.539 15.57 1 95.88 102 LYS A C 1
ATOM 813 O O . LYS A 1 102 ? -6.301 6.242 16.688 1 95.88 102 LYS A O 1
ATOM 818 N N . VAL A 1 103 ? -5.281 7.695 15.305 1 98 103 VAL A N 1
ATOM 819 C CA . VAL A 1 103 ? -5.09 8.703 16.344 1 98 103 VAL A CA 1
ATOM 820 C C . VAL A 1 103 ? -6.441 9.219 16.828 1 98 103 VAL A C 1
ATOM 822 O O . VAL A 1 103 ? -6.684 9.312 18.031 1 98 103 VAL A O 1
ATOM 825 N N . VAL A 1 104 ? -7.348 9.547 15.875 1 97.94 104 VAL A N 1
ATOM 826 C CA . VAL A 1 104 ? -8.672 10.07 16.188 1 97.94 104 VAL A CA 1
ATOM 827 C C . VAL A 1 104 ? -9.453 9.055 17.016 1 97.94 104 VAL A C 1
ATOM 829 O O . VAL A 1 104 ? -10.133 9.422 17.984 1 97.94 104 VAL A O 1
ATOM 832 N N . SER A 1 105 ? -9.32 7.809 16.625 1 96 105 SER A N 1
ATOM 833 C CA . SER A 1 105 ? -9.969 6.742 17.375 1 96 105 SER A CA 1
ATOM 834 C C . SER A 1 105 ? -9.43 6.656 18.797 1 96 105 SER A C 1
ATOM 836 O O . SER A 1 105 ? -10.188 6.496 19.75 1 96 105 SER A O 1
ATOM 838 N N . HIS A 1 106 ? -8.164 6.742 18.969 1 95.69 106 HIS A N 1
ATOM 839 C CA . HIS A 1 106 ? -7.539 6.719 20.281 1 95.69 106 HIS A CA 1
ATOM 840 C C . HIS A 1 106 ? -8.023 7.883 21.141 1 95.69 106 HIS A C 1
ATOM 842 O O . HIS A 1 106 ? -8.234 7.723 22.359 1 95.69 106 HIS A O 1
ATOM 848 N N . LEU A 1 107 ? -8.164 9.016 20.531 1 96.88 107 LEU A N 1
ATOM 849 C CA . LEU A 1 107 ? -8.586 10.227 21.219 1 96.88 107 LEU A CA 1
ATOM 850 C C . LEU A 1 107 ? -10.086 10.203 21.5 1 96.88 107 LEU A C 1
ATOM 852 O O . LEU A 1 107 ? -10.602 11.023 22.25 1 96.88 107 LEU A O 1
ATOM 856 N N . GLN A 1 108 ? -10.789 9.297 20.781 1 96.25 108 GLN A N 1
ATOM 857 C CA . GLN A 1 108 ? -12.242 9.141 20.891 1 96.25 108 GLN A CA 1
ATOM 858 C C . GLN A 1 108 ? -12.961 10.414 20.438 1 96.25 108 GLN A C 1
ATOM 860 O O . GLN A 1 108 ? -13.945 10.82 21.062 1 96.25 108 GLN A O 1
ATOM 865 N N . TRP A 1 109 ? -12.383 11.117 19.5 1 97.25 109 TRP A N 1
ATOM 866 C CA . TRP A 1 109 ? -13.016 12.297 18.922 1 97.25 109 TRP A CA 1
ATOM 867 C C . TRP A 1 109 ? -14.109 11.898 17.938 1 97.25 109 TRP A C 1
ATOM 869 O O . TRP A 1 109 ? -13.875 11.109 17.016 1 97.25 109 TRP A O 1
ATOM 879 N N . LYS A 1 110 ? -15.305 12.359 18.109 1 96.25 110 LYS A N 1
ATOM 880 C CA . LYS A 1 110 ? -16.422 12.07 17.219 1 96.25 110 LYS A CA 1
ATOM 881 C C . LYS A 1 110 ? -16.578 13.156 16.156 1 96.25 110 LYS A C 1
ATOM 883 O O . LYS A 1 110 ? -16.969 12.867 15.023 1 96.25 110 LYS A O 1
ATOM 888 N N . LYS A 1 111 ? -16.359 14.344 16.547 1 97.12 111 LYS A N 1
ATOM 889 C CA . LYS A 1 111 ? -16.375 15.516 15.672 1 97.12 111 LYS A CA 1
ATOM 890 C C . LYS A 1 111 ? -15.227 16.453 16 1 97.12 111 LYS A C 1
ATOM 892 O O . LYS A 1 111 ? -14.977 16.766 17.172 1 97.12 111 LYS A O 1
ATOM 897 N N . PHE A 1 112 ? -14.508 16.875 14.977 1 97.69 112 PHE A N 1
ATOM 898 C CA . PHE A 1 112 ? -13.336 17.703 15.195 1 97.69 112 PHE A CA 1
ATOM 899 C C . PHE A 1 112 ? -13 18.5 13.938 1 97.69 112 PHE A C 1
ATOM 901 O O . PHE A 1 112 ? -13.656 18.344 12.906 1 97.69 112 PHE A O 1
ATOM 908 N N . SER A 1 113 ? -12.078 19.469 14.039 1 96.94 113 SER A N 1
ATOM 909 C CA . SER A 1 113 ? -11.594 20.266 12.914 1 96.94 113 SER A CA 1
ATOM 910 C C . SER A 1 113 ? -10.156 19.906 12.555 1 96.94 113 SER A C 1
ATOM 912 O O . SER A 1 113 ? -9.445 19.297 13.359 1 96.94 113 SER A O 1
ATOM 914 N N . ILE A 1 114 ? -9.75 20.172 11.312 1 98.12 114 ILE A N 1
ATOM 915 C CA . ILE A 1 114 ? -8.406 19.875 10.844 1 98.12 114 ILE A CA 1
ATOM 916 C C . ILE A 1 114 ? -7.758 21.141 10.289 1 98.12 114 ILE A C 1
ATOM 918 O O . ILE A 1 114 ? -8.398 21.922 9.578 1 98.12 114 ILE A O 1
ATOM 922 N N . ILE A 1 115 ? -6.57 21.406 10.688 1 97 115 ILE A N 1
ATOM 923 C CA . ILE A 1 115 ? -5.676 22.375 10.047 1 97 115 ILE A CA 1
ATOM 924 C C . ILE A 1 115 ? -4.5 21.625 9.414 1 97 115 ILE A C 1
ATOM 926 O O . ILE A 1 115 ? -3.695 21.016 10.109 1 97 115 ILE A O 1
ATOM 930 N N . GLY A 1 116 ? -4.434 21.641 8.109 1 97.25 116 GLY A N 1
ATOM 931 C CA . GLY A 1 116 ? -3.385 20.922 7.41 1 97.25 116 GLY A CA 1
ATOM 932 C C . GLY A 1 116 ? -2.578 21.797 6.473 1 97.25 116 GLY A C 1
ATOM 933 O O . GLY A 1 116 ? -3.131 22.672 5.812 1 97.25 116 GLY A O 1
ATOM 934 N N . HIS A 1 117 ? -1.277 21.516 6.383 1 94.5 117 HIS A N 1
ATOM 935 C CA . HIS A 1 117 ? -0.392 22.234 5.461 1 94.5 117 HIS A CA 1
ATOM 936 C C . HIS A 1 117 ? 0.157 21.281 4.395 1 94.5 117 HIS A C 1
ATOM 938 O O . HIS A 1 117 ? 0.715 20.234 4.719 1 94.5 117 HIS A O 1
ATOM 944 N N . SER A 1 118 ? 0.012 21.656 3.074 1 92.06 118 SER A N 1
ATOM 945 C CA . SER A 1 118 ? 0.62 20.938 1.956 1 92.06 118 SER A CA 1
ATOM 946 C C . SER A 1 118 ? 0.252 19.453 1.982 1 92.06 118 SER A C 1
ATOM 948 O O . SER A 1 118 ? -0.926 19.109 1.897 1 92.06 118 SER A O 1
ATOM 950 N N . MET A 1 119 ? 1.188 18.562 2.316 1 92.62 119 MET A N 1
ATOM 951 C CA . MET A 1 119 ? 0.877 17.141 2.451 1 92.62 119 MET A CA 1
ATOM 952 C C . MET A 1 119 ? -0.211 16.922 3.496 1 92.62 119 MET A C 1
ATOM 954 O O . MET A 1 119 ? -1.128 16.125 3.283 1 92.62 119 MET A O 1
ATOM 958 N N . GLY A 1 120 ? -0.052 17.609 4.58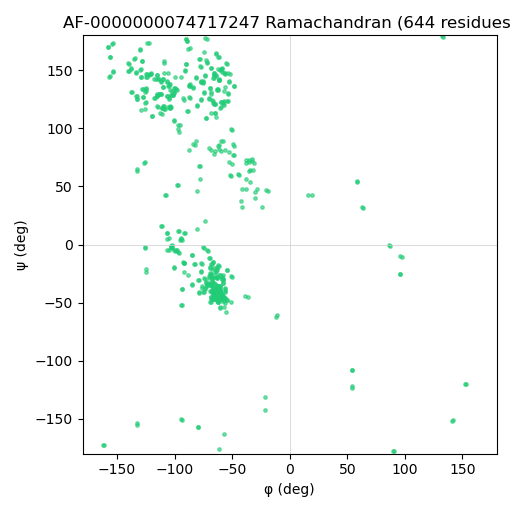2 1 96.88 120 GLY A N 1
ATOM 959 C CA . GLY A 1 120 ? -1.06 17.516 5.625 1 96.88 120 GLY A CA 1
ATOM 960 C C . GLY A 1 120 ? -2.418 18.031 5.191 1 96.88 120 GLY A C 1
ATOM 961 O O . GLY A 1 120 ? -3.451 17.516 5.633 1 96.88 120 GLY A O 1
ATOM 962 N N . ALA A 1 121 ? -2.441 19.078 4.371 1 96.31 121 ALA A N 1
ATOM 963 C CA . ALA A 1 121 ? -3.697 19.562 3.803 1 96.31 121 ALA A CA 1
ATOM 964 C C . ALA A 1 121 ? -4.344 18.5 2.918 1 96.31 121 ALA A C 1
ATOM 966 O O . ALA A 1 121 ? -5.559 18.297 2.979 1 96.31 121 ALA A O 1
ATOM 967 N N . ASN A 1 122 ? -3.533 17.859 2.135 1 94.88 122 ASN A N 1
ATOM 968 C CA . ASN A 1 122 ? -4.039 16.781 1.287 1 94.88 122 ASN A CA 1
ATOM 969 C C . ASN A 1 122 ? -4.617 15.633 2.115 1 94.88 122 ASN A C 1
ATOM 971 O O . ASN A 1 122 ? -5.73 15.172 1.856 1 94.88 122 ASN A O 1
ATOM 975 N N . VAL A 1 123 ? -3.863 15.195 3.09 1 97 123 VAL A N 1
ATOM 976 C CA . VAL A 1 123 ? -4.316 14.117 3.961 1 97 123 VAL A CA 1
ATOM 977 C C . VAL A 1 123 ? -5.598 14.531 4.68 1 97 123 VAL A C 1
ATOM 979 O O . VAL A 1 123 ? -6.555 13.758 4.758 1 97 123 VAL A O 1
ATOM 982 N N . GLY A 1 124 ? -5.609 15.766 5.176 1 98.31 124 GLY A N 1
ATOM 983 C CA . GLY A 1 124 ? -6.785 16.281 5.863 1 98.31 124 GLY A CA 1
ATOM 984 C C . GLY A 1 124 ? -8.016 16.328 4.98 1 98.31 124 GLY A C 1
ATOM 985 O O . GLY A 1 124 ? -9.109 15.945 5.406 1 98.31 124 GLY A O 1
ATOM 986 N N . ALA A 1 125 ? -7.883 16.844 3.785 1 97.12 125 ALA A N 1
ATOM 987 C CA . ALA A 1 125 ? -9 16.922 2.848 1 97.12 125 ALA A CA 1
ATOM 988 C C . ALA A 1 125 ? -9.539 15.531 2.52 1 97.12 125 ALA A C 1
ATOM 990 O O . ALA A 1 125 ? -10.75 15.312 2.535 1 97.12 125 ALA A O 1
ATOM 991 N N . HIS A 1 126 ? -8.695 14.641 2.279 1 96.75 126 HIS A N 1
ATOM 992 C CA . HIS A 1 126 ? -9.133 13.289 1.938 1 96.75 126 HIS A CA 1
ATOM 993 C C . HIS A 1 126 ? -9.703 12.57 3.154 1 96.75 126 HIS A C 1
ATOM 995 O O . HIS A 1 126 ? -10.617 11.758 3.023 1 96.75 126 HIS A O 1
ATOM 1001 N N . TYR A 1 127 ? -9.148 12.859 4.324 1 98.19 127 TYR A N 1
ATOM 1002 C CA . TYR A 1 127 ? -9.789 12.336 5.527 1 98.19 127 TYR A CA 1
ATOM 1003 C C . TYR A 1 127 ? -11.227 12.828 5.637 1 98.19 127 TYR A C 1
ATOM 1005 O O . TYR A 1 127 ? -12.141 12.047 5.883 1 98.19 127 TYR A O 1
ATOM 1013 N N . ALA A 1 128 ? -11.414 14.109 5.426 1 98.44 128 ALA A N 1
ATOM 1014 C CA . ALA A 1 128 ? -12.742 14.719 5.527 1 98.44 128 ALA A CA 1
ATOM 1015 C C . ALA A 1 128 ? -13.703 14.102 4.516 1 98.44 128 ALA A C 1
ATOM 1017 O O . ALA A 1 128 ? -14.898 13.977 4.793 1 98.44 128 ALA A O 1
ATOM 1018 N N . GLY A 1 129 ? -13.227 13.797 3.35 1 97.81 129 GLY A N 1
ATOM 1019 C CA . GLY A 1 129 ? -14.055 13.125 2.355 1 97.81 129 GLY A CA 1
ATOM 1020 C C . GLY A 1 129 ? -14.32 11.672 2.684 1 97.81 129 GLY A C 1
ATOM 1021 O O . GLY A 1 129 ? -15.367 11.133 2.328 1 97.81 129 GLY A O 1
ATOM 1022 N N . THR A 1 130 ? -13.383 11 3.316 1 97.31 130 THR A N 1
ATOM 1023 C CA . THR A 1 130 ? -13.492 9.594 3.701 1 97.31 130 THR A CA 1
ATOM 1024 C C . THR A 1 130 ? -14.445 9.43 4.883 1 97.31 130 THR A C 1
ATOM 1026 O O . THR A 1 130 ? -15.18 8.445 4.957 1 97.31 130 THR A O 1
ATOM 1029 N N . PHE A 1 131 ? -14.391 10.359 5.789 1 97.88 131 PHE A N 1
ATOM 1030 C CA . PHE A 1 131 ? -15.234 10.391 6.977 1 97.88 131 PHE A CA 1
ATOM 1031 C C . PHE A 1 131 ? -15.977 11.719 7.086 1 97.88 131 PHE A C 1
ATOM 1033 O O . PHE A 1 131 ? -15.758 12.477 8.031 1 97.88 131 PHE A O 1
ATOM 1040 N N . PRO A 1 132 ? -16.938 11.938 6.227 1 97.75 132 PRO A N 1
ATOM 1041 C CA . PRO A 1 132 ? -17.562 13.266 6.121 1 97.75 132 PRO A CA 1
ATOM 1042 C C . PRO A 1 132 ? -18.297 13.672 7.395 1 97.75 132 PRO A C 1
ATOM 1044 O O . PRO A 1 132 ? -18.453 14.867 7.66 1 97.75 132 PRO A O 1
ATOM 1047 N N . SER A 1 133 ? -18.688 12.781 8.219 1 97.69 133 SER A N 1
ATOM 1048 C CA . SER A 1 133 ? -19.453 13.094 9.422 1 97.69 133 SER A CA 1
ATOM 1049 C C . SER A 1 133 ? -18.547 13.484 10.578 1 97.69 133 SER A C 1
ATOM 1051 O O . SER A 1 133 ? -19 14.008 11.594 1 97.69 133 SER A O 1
ATOM 1053 N N . GLU A 1 134 ? -17.25 13.312 10.43 1 98.38 134 GLU A N 1
ATOM 1054 C CA . GLU A 1 134 ? -16.359 13.461 11.578 1 98.38 134 GLU A CA 1
ATOM 1055 C C . GLU A 1 134 ? -15.672 14.82 11.57 1 98.38 134 GLU A C 1
ATOM 1057 O O . GLU A 1 134 ? -15.133 15.258 12.594 1 98.38 134 GLU A O 1
ATOM 1062 N N . VAL A 1 135 ? -15.617 15.492 10.461 1 98.31 135 VAL A N 1
ATOM 1063 C CA . VAL A 1 135 ? -14.867 16.75 10.359 1 98.31 135 VAL A CA 1
ATOM 1064 C C . VAL A 1 135 ? -15.844 17.922 10.297 1 98.31 135 VAL A C 1
ATOM 1066 O O . VAL A 1 135 ? -16.75 17.938 9.469 1 98.31 135 VAL A O 1
ATOM 1069 N N . GLU A 1 136 ? -15.648 18.859 11.133 1 96.44 136 GLU A N 1
ATOM 1070 C CA . GLU A 1 136 ? -16.516 20.031 11.203 1 96.44 136 GLU A CA 1
ATOM 1071 C C . GLU A 1 136 ? -15.961 21.188 10.359 1 96.44 136 GLU A C 1
ATOM 1073 O O . GLU A 1 136 ? -16.703 21.844 9.633 1 96.44 136 GLU A O 1
ATOM 1078 N N . ASN A 1 137 ? -14.758 21.516 10.57 1 95.81 137 ASN A N 1
ATOM 1079 C CA . ASN A 1 137 ? -14.047 22.547 9.836 1 95.81 137 ASN A CA 1
ATOM 1080 C C . ASN A 1 137 ? -12.727 22.031 9.266 1 95.81 137 ASN A C 1
ATOM 1082 O O . ASN A 1 137 ? -11.992 21.328 9.953 1 95.81 137 ASN A O 1
ATOM 1086 N N . LEU A 1 138 ? -12.5 22.344 8.047 1 97.62 138 LEU A N 1
ATOM 1087 C CA . LEU A 1 138 ? -11.281 21.969 7.348 1 97.62 138 LEU A CA 1
ATOM 1088 C C . LEU A 1 138 ? -10.516 23.188 6.871 1 97.62 138 LEU A C 1
ATOM 1090 O O . LEU A 1 138 ? -11.008 23.938 6.023 1 97.62 138 LEU A O 1
ATOM 1094 N N . ILE A 1 139 ? -9.398 23.438 7.473 1 96.44 139 ILE A N 1
ATOM 1095 C CA . ILE A 1 139 ? -8.539 24.547 7.09 1 96.44 139 ILE A CA 1
ATOM 1096 C C . ILE A 1 139 ? -7.336 24.031 6.309 1 96.44 139 ILE A C 1
ATOM 1098 O O . ILE A 1 139 ? -6.512 23.281 6.848 1 96.44 139 ILE A O 1
ATOM 1102 N N . LEU A 1 140 ? -7.23 24.453 5.086 1 96.12 140 LEU A N 1
ATOM 1103 C CA . LEU A 1 140 ? -6.199 23.969 4.172 1 96.12 140 LEU A CA 1
ATOM 1104 C C . LEU A 1 140 ? -5.164 25.047 3.904 1 96.12 140 LEU A C 1
ATOM 1106 O O . LEU A 1 140 ? -5.488 26.109 3.344 1 96.12 140 LEU A O 1
ATOM 1110 N N . LEU A 1 141 ? -3.949 24.781 4.305 1 94.25 141 LEU A N 1
ATOM 1111 C CA . LEU A 1 141 ? -2.834 25.688 4.027 1 94.25 141 LEU A CA 1
ATOM 1112 C C . LEU A 1 141 ? -2.014 25.188 2.846 1 94.25 141 LEU A C 1
ATOM 1114 O O . LEU A 1 141 ? -1.337 24.156 2.945 1 94.25 141 LEU A O 1
ATOM 1118 N N . ASP A 1 142 ? -2.109 25.812 1.732 1 90.75 142 ASP A N 1
ATOM 1119 C CA . ASP A 1 142 ? -1.424 25.5 0.484 1 90.75 142 ASP A CA 1
ATOM 1120 C C . ASP A 1 142 ? -1.756 24.078 0.023 1 90.75 142 ASP A C 1
ATOM 1122 O O . ASP A 1 142 ? -0.855 23.281 -0.243 1 90.75 142 ASP A O 1
ATOM 1126 N N . PHE A 1 143 ? -3.037 23.906 -0.072 1 90.12 143 PHE A N 1
ATOM 1127 C CA . PHE A 1 143 ? -3.609 22.641 -0.534 1 90.12 143 PHE A CA 1
ATOM 1128 C C . PHE A 1 143 ? -3.281 22.406 -2.004 1 90.12 143 PHE A C 1
ATOM 1130 O O . PHE A 1 143 ? -3.479 23.297 -2.838 1 90.12 143 PHE A O 1
ATOM 1137 N N . SER A 1 144 ? -2.646 21.219 -2.24 1 80.88 144 SER A N 1
ATOM 1138 C CA . SER A 1 144 ? -2.305 20.859 -3.613 1 80.88 144 SER A CA 1
ATOM 1139 C C . SER A 1 144 ? -2.715 19.438 -3.928 1 80.88 144 SER A C 1
ATOM 1141 O O . SER A 1 144 ? -3.805 19 -3.553 1 80.88 144 SER A O 1
ATOM 1143 N N . VAL A 1 145 ? -2.072 18.766 -4.852 1 69.19 145 VAL A N 1
ATOM 1144 C CA . VAL A 1 145 ? -2.445 17.422 -5.273 1 69.19 145 VAL A CA 1
ATOM 1145 C C . VAL A 1 145 ? -1.327 16.438 -4.926 1 69.19 145 VAL A C 1
ATOM 1147 O O . VAL A 1 145 ? -0.147 16.734 -5.129 1 69.19 145 VAL A O 1
ATOM 1150 N N . PRO A 1 146 ? -1.847 15.352 -4.223 1 78.06 146 PRO A N 1
ATOM 1151 C CA . PRO A 1 146 ? -0.821 14.305 -4.211 1 78.06 146 PRO A CA 1
ATOM 1152 C C . PRO A 1 146 ? -0.345 13.938 -5.613 1 78.06 146 PRO A C 1
ATOM 1154 O O . PRO A 1 146 ? -1.027 14.227 -6.598 1 78.06 146 PRO A O 1
ATOM 1157 N N . LEU A 1 147 ? 0.771 13.461 -5.688 1 73 147 LEU A N 1
ATOM 1158 C CA . LEU A 1 147 ? 1.303 13.039 -6.98 1 73 147 LEU A CA 1
ATOM 1159 C C . LEU A 1 147 ? 0.421 11.969 -7.609 1 73 147 LEU A C 1
ATOM 1161 O O . LEU A 1 147 ? 0.015 11.016 -6.938 1 73 147 LEU A O 1
ATOM 1165 N N . THR A 1 148 ? -0.028 12.266 -8.75 1 77 148 THR A N 1
ATOM 1166 C CA . THR A 1 148 ? -0.75 11.297 -9.562 1 77 148 THR A CA 1
ATOM 1167 C C . THR A 1 148 ? 0.028 10.977 -10.836 1 77 148 THR A C 1
ATOM 1169 O O . THR A 1 148 ? 0.857 11.773 -11.281 1 77 148 THR A O 1
ATOM 1172 N N . ARG A 1 149 ? -0.088 9.758 -11.258 1 75.75 149 ARG A N 1
ATOM 1173 C CA . ARG A 1 149 ? 0.465 9.367 -12.555 1 75.75 149 ARG A CA 1
ATOM 1174 C C . ARG A 1 149 ? -0.625 8.836 -13.477 1 75.75 149 ARG A C 1
ATOM 1176 O O . ARG A 1 149 ? -1.621 8.281 -13.016 1 75.75 149 ARG A O 1
ATOM 1183 N N . PRO A 1 150 ? -0.351 9.133 -14.797 1 77.12 150 PRO A N 1
ATOM 1184 C CA . PRO A 1 150 ? -1.312 8.562 -15.75 1 77.12 150 PRO A CA 1
ATOM 1185 C C . PRO A 1 150 ? -1.399 7.043 -15.664 1 77.12 150 PRO A C 1
ATOM 1187 O O . PRO A 1 150 ? -0.422 6.383 -15.297 1 77.12 150 PRO A O 1
ATOM 1190 N N . VAL A 1 151 ? -2.508 6.598 -16 1 80.75 151 VAL A N 1
ATOM 1191 C CA . VAL A 1 151 ? -2.814 5.172 -15.938 1 80.75 151 VAL A CA 1
ATOM 1192 C C . VAL A 1 151 ? -1.818 4.395 -16.797 1 80.75 151 VAL A C 1
ATOM 1194 O O . VAL A 1 151 ? -1.436 3.275 -16.453 1 80.75 151 VAL A O 1
ATOM 1197 N N . ASP A 1 152 ? -1.364 4.977 -17.875 1 84.25 152 ASP A N 1
ATOM 1198 C CA . ASP A 1 152 ? -0.509 4.266 -18.812 1 84.25 152 ASP A CA 1
ATOM 1199 C C . ASP A 1 152 ? 0.908 4.113 -18.266 1 84.25 152 ASP A C 1
ATOM 1201 O O . ASP A 1 152 ? 1.747 3.445 -18.875 1 84.25 152 ASP A O 1
ATOM 1205 N N . LYS A 1 153 ? 1.15 4.672 -17.062 1 87.12 153 LYS A N 1
ATOM 1206 C CA . LYS A 1 153 ? 2.479 4.57 -16.469 1 87.12 153 LYS A CA 1
ATOM 1207 C C . LYS A 1 153 ? 2.486 3.578 -15.312 1 87.12 153 LYS A C 1
ATOM 1209 O O . LYS A 1 153 ? 3.496 3.43 -14.625 1 87.12 153 LYS A O 1
ATOM 1214 N N . THR A 1 154 ? 1.477 2.893 -15.164 1 87.69 154 THR A N 1
ATOM 1215 C CA . THR A 1 154 ? 1.323 2.014 -14.008 1 87.69 154 THR A CA 1
ATOM 1216 C C . THR A 1 154 ? 2.426 0.959 -13.984 1 87.69 154 THR A C 1
ATOM 1218 O O . THR A 1 154 ? 3.062 0.745 -12.945 1 87.69 154 THR A O 1
ATOM 1221 N N . ALA A 1 155 ? 2.686 0.344 -15.133 1 91.62 155 ALA A N 1
ATOM 1222 C CA . ALA A 1 155 ? 3.703 -0.703 -15.188 1 91.62 155 ALA A CA 1
ATOM 1223 C C . ALA A 1 155 ? 5.086 -0.142 -14.875 1 91.62 155 ALA A C 1
ATOM 1225 O O . ALA A 1 155 ? 5.859 -0.762 -14.141 1 91.62 155 ALA A O 1
ATOM 1226 N N . THR A 1 156 ? 5.332 1.021 -15.406 1 90.88 156 THR A N 1
ATOM 1227 C CA . THR A 1 156 ? 6.633 1.649 -15.211 1 90.88 156 THR A CA 1
ATOM 1228 C C . THR A 1 156 ? 6.848 1.993 -13.734 1 90.88 156 THR A C 1
ATOM 1230 O O . THR A 1 156 ? 7.926 1.744 -13.188 1 90.88 156 THR A O 1
ATOM 1233 N N . VAL A 1 157 ? 5.832 2.527 -13.133 1 88.38 157 VAL A N 1
ATOM 1234 C CA . VAL A 1 157 ? 5.902 2.902 -11.727 1 88.38 157 VAL A CA 1
ATOM 1235 C C . VAL A 1 157 ? 6.094 1.653 -10.867 1 88.38 157 VAL A C 1
ATOM 1237 O O . VAL A 1 157 ? 6.953 1.627 -9.984 1 88.38 157 VAL A O 1
ATOM 1240 N N . LEU A 1 158 ? 5.367 0.674 -11.156 1 91.31 158 LEU A N 1
ATOM 1241 C CA . LEU A 1 158 ? 5.441 -0.569 -10.398 1 91.31 158 LEU A CA 1
ATOM 1242 C C . LEU A 1 158 ? 6.805 -1.228 -10.562 1 91.31 158 LEU A C 1
ATOM 1244 O O . LEU A 1 158 ? 7.367 -1.745 -9.594 1 91.31 158 LEU A O 1
ATOM 1248 N N . ALA A 1 159 ? 7.355 -1.24 -11.773 1 93.75 159 ALA A N 1
ATOM 1249 C CA . ALA A 1 159 ? 8.672 -1.818 -12.031 1 93.75 159 ALA A CA 1
ATOM 1250 C C . ALA A 1 159 ? 9.75 -1.104 -11.219 1 93.75 159 ALA A C 1
ATOM 1252 O O . ALA A 1 159 ? 10.617 -1.75 -10.625 1 93.75 159 ALA A O 1
ATOM 1253 N N . HIS A 1 160 ? 9.68 0.192 -11.258 1 90.25 160 HIS A N 1
ATOM 1254 C CA . HIS A 1 160 ? 10.633 0.979 -10.484 1 90.25 160 HIS A CA 1
ATOM 1255 C C . HIS A 1 160 ? 10.516 0.677 -9 1 90.25 160 HIS A C 1
ATOM 1257 O O . HIS A 1 160 ? 11.531 0.48 -8.32 1 90.25 160 HIS A O 1
ATOM 1263 N N . TYR A 1 161 ? 9.32 0.62 -8.539 1 89.38 161 TYR A N 1
ATOM 1264 C CA . TYR A 1 161 ? 9.078 0.319 -7.133 1 89.38 161 TYR A CA 1
ATOM 1265 C C . TYR A 1 161 ? 9.625 -1.056 -6.766 1 89.38 161 TYR A C 1
ATOM 1267 O O . TYR A 1 161 ? 10.406 -1.188 -5.82 1 89.38 161 TYR A O 1
ATOM 1275 N N . ALA A 1 162 ? 9.219 -2.076 -7.5 1 91.06 162 ALA A N 1
ATOM 1276 C CA . ALA A 1 162 ? 9.586 -3.461 -7.211 1 91.06 162 ALA A CA 1
ATOM 1277 C C . ALA A 1 162 ? 11.102 -3.645 -7.246 1 91.06 162 ALA A C 1
ATOM 1279 O O . ALA A 1 162 ? 11.672 -4.312 -6.379 1 91.06 162 ALA A O 1
ATOM 1280 N N . THR A 1 163 ? 11.75 -3.055 -8.211 1 90.94 163 THR A N 1
ATOM 1281 C CA . THR A 1 163 ? 13.203 -3.148 -8.328 1 90.94 163 THR A CA 1
ATOM 1282 C C . THR A 1 163 ? 13.891 -2.457 -7.156 1 90.94 163 THR A C 1
ATOM 1284 O O . THR A 1 163 ? 14.852 -2.988 -6.59 1 90.94 163 THR A O 1
ATOM 1287 N N . SER A 1 164 ? 13.336 -1.278 -6.809 1 86.5 164 SER A N 1
ATOM 1288 C CA . SER A 1 164 ? 13.898 -0.534 -5.688 1 86.5 164 SER A CA 1
ATOM 1289 C C . SER A 1 164 ? 13.758 -1.307 -4.383 1 86.5 164 SER A C 1
ATOM 1291 O O . SER A 1 164 ? 14.672 -1.314 -3.557 1 86.5 164 SER A O 1
ATOM 1293 N N . MET A 1 165 ? 12.633 -1.914 -4.234 1 85.12 165 MET A N 1
ATOM 1294 C CA . MET A 1 165 ? 12.383 -2.678 -3.014 1 85.12 165 MET A CA 1
ATOM 1295 C C . MET A 1 165 ? 13.273 -3.916 -2.955 1 85.12 165 MET A C 1
ATOM 1297 O O . MET A 1 165 ? 13.695 -4.332 -1.874 1 85.12 165 MET A O 1
ATOM 1301 N N . ALA A 1 166 ? 13.516 -4.492 -4.062 1 86.94 166 ALA A N 1
ATOM 1302 C CA . ALA A 1 166 ? 14.352 -5.688 -4.129 1 86.94 166 ALA A CA 1
ATOM 1303 C C . ALA A 1 166 ? 15.812 -5.359 -3.807 1 86.94 166 ALA A C 1
ATOM 1305 O O . ALA A 1 166 ? 16.547 -6.199 -3.287 1 86.94 166 ALA A O 1
ATOM 1306 N N . ASP A 1 167 ? 16.203 -4.156 -4.035 1 82.81 167 ASP A N 1
ATOM 1307 C CA . ASP A 1 167 ? 17.594 -3.746 -3.869 1 82.81 167 ASP A CA 1
ATOM 1308 C C . ASP A 1 167 ? 17.734 -2.801 -2.68 1 82.81 167 ASP A C 1
ATOM 1310 O O . ASP A 1 167 ? 18.734 -2.064 -2.588 1 82.81 167 ASP A O 1
ATOM 1314 N N . MET A 1 168 ? 16.734 -2.818 -1.901 1 77.62 168 MET A N 1
ATOM 1315 C CA . MET A 1 168 ? 16.75 -1.854 -0.806 1 77.62 168 MET A CA 1
ATOM 1316 C C . MET A 1 168 ? 17.969 -2.074 0.09 1 77.62 168 MET A C 1
ATOM 1318 O O . MET A 1 168 ? 18.234 -3.199 0.514 1 77.62 168 MET A O 1
ATOM 1322 N N . LYS A 1 169 ? 18.797 -1.101 0.172 1 73.5 169 LYS A N 1
ATOM 1323 C CA . LYS A 1 169 ? 19.953 -1.104 1.066 1 73.5 169 LYS A CA 1
ATOM 1324 C C . LYS A 1 169 ? 19.812 -0.038 2.148 1 73.5 169 LYS A C 1
ATOM 1326 O O . LYS A 1 169 ? 19.172 0.996 1.931 1 73.5 169 LYS A O 1
ATOM 1331 N N . ALA A 1 170 ? 20.266 -0.412 3.322 1 73 170 ALA A N 1
ATOM 1332 C CA . ALA A 1 170 ? 20.281 0.581 4.395 1 73 170 ALA A CA 1
ATOM 1333 C C . ALA A 1 170 ? 21.109 1.804 4 1 73 170 ALA A C 1
ATOM 1335 O O . ALA A 1 170 ? 22.203 1.671 3.436 1 73 170 ALA A O 1
ATOM 1336 N N . ARG A 1 171 ? 20.484 2.939 4.004 1 73.94 171 ARG A N 1
ATOM 1337 C CA . ARG A 1 171 ? 21.219 4.168 3.721 1 73.94 171 ARG A CA 1
ATOM 1338 C C . ARG A 1 171 ? 21.828 4.742 4.992 1 73.94 171 ARG A C 1
ATOM 1340 O O . ARG A 1 171 ? 21.219 4.691 6.062 1 73.94 171 ARG A O 1
ATOM 1347 N N . THR A 1 172 ? 23.047 5.129 4.793 1 80.81 172 THR A N 1
ATOM 1348 C CA . THR A 1 172 ? 23.703 5.816 5.898 1 80.81 172 THR A CA 1
ATOM 1349 C C . THR A 1 172 ? 23.281 7.277 5.961 1 80.81 172 THR A C 1
ATOM 1351 O O . THR A 1 172 ? 23.469 8.031 5.004 1 80.81 172 THR A O 1
ATOM 1354 N N . PRO A 1 173 ? 22.703 7.684 7.051 1 87.38 173 PRO A N 1
ATOM 1355 C CA . PRO A 1 173 ? 22.266 9.078 7.145 1 87.38 173 PRO A CA 1
ATOM 1356 C C . PRO A 1 173 ? 23.438 10.062 7.156 1 87.38 173 PRO A C 1
ATOM 1358 O O . PRO A 1 173 ? 24.516 9.75 7.68 1 87.38 173 PRO A O 1
ATOM 1361 N N . TYR A 1 174 ? 23.25 11.141 6.543 1 90.88 174 TYR A N 1
ATOM 1362 C CA . TYR A 1 174 ? 24.219 12.219 6.621 1 90.88 174 TYR A CA 1
ATOM 1363 C C . TYR A 1 174 ? 24.25 12.844 8.008 1 90.88 174 TYR A C 1
ATOM 1365 O O . TYR A 1 174 ? 23.188 13.117 8.594 1 90.88 174 TYR A O 1
ATOM 1373 N N . VAL A 1 175 ? 25.438 13.055 8.516 1 95.5 175 VAL A N 1
ATOM 1374 C CA . VAL A 1 175 ? 25.578 13.625 9.852 1 95.5 175 VAL A CA 1
ATOM 1375 C C . VAL A 1 175 ? 25.922 15.109 9.75 1 95.5 175 VAL A C 1
ATOM 1377 O O . VAL A 1 175 ? 26.828 15.5 9.023 1 95.5 175 VAL A O 1
ATOM 1380 N N . TYR A 1 176 ? 25.141 15.891 10.477 1 96.5 176 TYR A N 1
ATOM 1381 C CA . TYR A 1 176 ? 25.375 17.328 10.531 1 96.5 176 TYR A CA 1
ATOM 1382 C C . TYR A 1 176 ? 26.016 17.734 11.859 1 96.5 176 TYR A C 1
ATOM 1384 O O . TYR A 1 176 ? 25.625 17.234 12.914 1 96.5 176 TYR A O 1
ATOM 1392 N N . PRO A 1 177 ? 26.953 18.594 11.852 1 96.19 177 PRO A N 1
ATOM 1393 C CA . PRO A 1 177 ? 27.672 18.953 13.086 1 96.19 177 PRO A CA 1
ATOM 1394 C C . PRO A 1 177 ? 26.797 19.688 14.086 1 96.19 177 PRO A C 1
ATOM 1396 O O . PRO A 1 177 ? 27.031 19.625 15.297 1 96.19 177 PRO A O 1
ATOM 1399 N N . ASN A 1 178 ? 25.875 20.484 13.578 1 94.56 178 ASN A N 1
ATOM 1400 C CA . ASN A 1 178 ? 25 21.266 14.461 1 94.56 178 ASN A CA 1
ATOM 1401 C C . ASN A 1 178 ? 23.672 21.578 13.789 1 94.56 178 ASN A C 1
ATOM 1403 O O . ASN A 1 178 ? 23.453 21.25 12.625 1 94.56 178 ASN A O 1
ATOM 1407 N N . LEU A 1 179 ? 22.797 22.156 14.562 1 94.69 179 LEU A N 1
ATOM 1408 C CA . LEU A 1 179 ? 21.453 22.469 14.117 1 94.69 179 LEU A CA 1
ATOM 1409 C C . LEU A 1 179 ? 21.484 23.438 12.938 1 94.69 179 LEU A C 1
ATOM 1411 O O . LEU A 1 179 ? 20.672 23.328 12.016 1 94.69 179 LEU A O 1
ATOM 1415 N N . GLU A 1 180 ? 22.359 24.375 12.953 1 94.44 180 GLU A N 1
ATOM 1416 C CA . GLU A 1 180 ? 22.469 25.391 11.906 1 94.44 180 GLU A CA 1
ATOM 1417 C C . GLU A 1 180 ? 22.812 24.766 10.562 1 94.44 180 GLU A C 1
ATOM 1419 O O . GLU A 1 180 ? 22.234 25.141 9.531 1 94.44 180 GLU A O 1
ATOM 1424 N N . SER A 1 181 ? 23.703 23.844 10.625 1 95 181 SER A N 1
ATOM 1425 C CA . SER A 1 181 ? 24.078 23.172 9.391 1 95 181 SER A CA 1
ATOM 1426 C C . SER A 1 181 ? 22.938 22.328 8.836 1 95 181 SER A C 1
ATOM 1428 O O . SER A 1 181 ? 22.719 22.297 7.621 1 95 181 SER A O 1
ATOM 1430 N N . ALA A 1 182 ? 22.266 21.672 9.727 1 94.44 182 ALA A N 1
ATOM 1431 C CA . ALA A 1 182 ? 21.094 20.922 9.297 1 94.44 182 ALA A CA 1
ATOM 1432 C C . ALA A 1 182 ? 20.031 21.844 8.719 1 94.44 182 ALA A C 1
ATOM 1434 O O . ALA A 1 182 ? 19.375 21.516 7.723 1 94.44 182 ALA A O 1
ATOM 1435 N N . ALA A 1 183 ? 19.844 22.984 9.352 1 93 183 ALA A N 1
ATOM 1436 C CA . ALA A 1 183 ? 18.875 23.969 8.883 1 93 183 ALA A CA 1
ATOM 1437 C C . ALA A 1 183 ? 19.234 24.484 7.496 1 93 183 ALA A C 1
ATOM 1439 O O . ALA A 1 183 ? 18.359 24.734 6.664 1 93 183 ALA A O 1
ATOM 1440 N N . GLU A 1 184 ? 20.484 24.672 7.223 1 91.5 184 GLU A N 1
ATOM 1441 C CA . GLU A 1 184 ? 20.953 25.109 5.91 1 91.5 184 GLU A CA 1
ATOM 1442 C C . GLU A 1 184 ? 20.578 24.094 4.824 1 91.5 184 GLU A C 1
ATOM 1444 O O . GLU A 1 184 ? 20.172 24.484 3.729 1 91.5 184 GLU A O 1
ATOM 1449 N N . ARG A 1 185 ? 20.766 22.906 5.168 1 90.12 185 ARG A N 1
ATOM 1450 C CA . ARG A 1 185 ? 20.375 21.859 4.23 1 90.12 185 ARG A CA 1
ATOM 1451 C C . ARG A 1 185 ? 18.859 21.906 3.961 1 90.12 185 ARG A C 1
ATOM 1453 O O . ARG A 1 185 ? 18.438 21.734 2.82 1 90.12 185 ARG A O 1
ATOM 1460 N N . ARG A 1 186 ? 18.125 22.047 5.023 1 90.25 186 ARG A N 1
ATOM 1461 C CA . ARG A 1 186 ? 16.672 22.109 4.898 1 90.25 186 ARG A CA 1
ATOM 1462 C C . ARG A 1 186 ? 16.25 23.297 4.031 1 90.25 186 ARG A C 1
ATOM 1464 O O . ARG A 1 186 ? 15.266 23.219 3.305 1 90.25 186 ARG A O 1
ATOM 1471 N N . GLN A 1 187 ? 16.938 24.328 4.125 1 87.5 187 GLN A N 1
ATOM 1472 C CA . GLN A 1 187 ? 16.641 25.531 3.348 1 87.5 187 GLN A CA 1
ATOM 1473 C C . GLN A 1 187 ? 16.891 25.297 1.86 1 87.5 187 GLN A C 1
ATOM 1475 O O . GLN A 1 187 ? 16.281 25.953 1.013 1 87.5 187 GLN A O 1
ATOM 1480 N N . LEU A 1 188 ? 17.875 24.344 1.456 1 75.06 188 LEU A N 1
ATOM 1481 C CA . LEU A 1 188 ? 18.25 24.078 0.074 1 75.06 188 LEU A CA 1
ATOM 1482 C C . LEU A 1 188 ? 17.234 23.156 -0.601 1 75.06 188 LEU A C 1
ATOM 1484 O O . LEU A 1 188 ? 17.109 23.172 -1.827 1 75.06 188 LEU A O 1
ATOM 1488 N N . GLY A 1 189 ? 16.641 22.344 0.071 1 62.59 189 GLY A N 1
ATOM 1489 C CA . GLY A 1 189 ? 15.75 21.359 -0.527 1 62.59 189 GLY A CA 1
ATOM 1490 C C . GLY A 1 189 ? 14.586 22 -1.268 1 62.59 189 GLY A C 1
ATOM 1491 O O . GLY A 1 189 ? 14.188 23.125 -0.972 1 62.59 189 GLY A O 1
ATOM 1492 N N . PRO A 1 190 ? 14.258 21.359 -2.402 1 54.53 190 PRO A N 1
ATOM 1493 C CA . PRO A 1 190 ? 13.195 21.922 -3.25 1 54.53 190 PRO A CA 1
ATOM 1494 C C . PRO A 1 190 ? 11.93 22.266 -2.463 1 54.53 190 PRO A C 1
ATOM 1496 O O . PRO A 1 190 ? 11.391 21.422 -1.752 1 54.53 190 PRO A O 1
ATOM 1499 N N . SER A 1 191 ? 11.969 23.328 -1.771 1 52.28 191 SER A N 1
ATOM 1500 C CA . SER A 1 191 ? 10.664 23.781 -1.294 1 52.28 191 SER A CA 1
ATOM 1501 C C . SER A 1 191 ? 9.922 24.547 -2.371 1 52.28 191 SER A C 1
ATOM 1503 O O . SER A 1 191 ? 10.234 25.719 -2.637 1 52.28 191 SER A O 1
ATOM 1505 N N . PHE A 1 192 ? 9.086 23.781 -3.25 1 52.12 192 PHE A N 1
ATOM 1506 C CA . PHE A 1 192 ? 8.164 24.266 -4.27 1 52.12 192 PHE A CA 1
ATOM 1507 C C . PHE A 1 192 ? 8.438 25.719 -4.602 1 52.12 192 PHE A C 1
ATOM 1509 O O . PHE A 1 192 ? 7.508 26.516 -4.715 1 52.12 192 PHE A O 1
ATOM 1516 N N . GLY A 1 193 ? 9.758 26.156 -4.75 1 50.53 193 GLY A N 1
ATOM 1517 C CA . GLY A 1 193 ? 10.156 27.453 -5.277 1 50.53 193 GLY A CA 1
ATOM 1518 C C . GLY A 1 193 ? 10.422 28.469 -4.195 1 50.53 193 GLY A C 1
ATOM 1519 O O . GLY A 1 193 ? 10.789 29.609 -4.488 1 50.53 193 GLY A O 1
ATOM 1520 N N . THR A 1 194 ? 9.875 28.375 -3.064 1 58.94 194 THR A N 1
ATOM 1521 C CA . THR A 1 194 ? 10.164 29.422 -2.084 1 58.94 194 THR A CA 1
ATOM 1522 C C . THR A 1 194 ? 11.031 28.875 -0.954 1 58.94 194 THR A C 1
ATOM 1524 O O . THR A 1 194 ? 11.039 27.672 -0.694 1 58.94 194 THR A O 1
ATOM 1527 N N . THR A 1 195 ? 11.977 29.797 -0.503 1 63.72 195 THR A N 1
ATOM 1528 C CA . THR A 1 195 ? 12.977 29.422 0.489 1 63.72 195 THR A CA 1
ATOM 1529 C C . THR A 1 195 ? 12.43 29.594 1.903 1 63.72 195 THR A C 1
ATOM 1531 O O . THR A 1 195 ? 11.688 30.531 2.174 1 63.72 195 THR A O 1
ATOM 1534 N N . LEU A 1 196 ? 12.461 28.609 2.754 1 80.69 196 LEU A N 1
ATOM 1535 C CA . LEU A 1 196 ? 12.297 28.688 4.199 1 80.69 196 LEU A CA 1
ATOM 1536 C C . LEU A 1 196 ? 13.344 29.625 4.809 1 80.69 196 LEU A C 1
ATOM 1538 O O . LEU A 1 196 ? 14.531 29.531 4.492 1 80.69 196 LEU A O 1
ATOM 1542 N N . ASN A 1 197 ? 12.867 30.672 5.535 1 82.81 197 ASN A N 1
ATOM 1543 C CA . ASN A 1 197 ? 13.875 31.484 6.207 1 82.81 197 ASN A CA 1
ATOM 1544 C C . ASN A 1 197 ? 14.625 30.688 7.27 1 82.81 197 ASN A C 1
ATOM 1546 O O . ASN A 1 197 ? 14.18 29.594 7.656 1 82.81 197 ASN A O 1
ATOM 1550 N N . ARG A 1 198 ? 15.711 31.203 7.688 1 86.31 198 ARG A N 1
ATOM 1551 C CA . ARG A 1 198 ? 16.641 30.469 8.547 1 86.31 198 ARG A CA 1
ATOM 1552 C C . ARG A 1 198 ? 15.977 30.109 9.883 1 86.31 198 ARG A C 1
ATOM 1554 O O . ARG A 1 198 ? 16.125 29 10.383 1 86.31 198 ARG A O 1
ATOM 1561 N N . GLU A 1 199 ? 15.289 30.984 10.477 1 86.88 199 GLU A N 1
ATOM 1562 C CA . GLU A 1 199 ? 14.656 30.766 11.773 1 86.88 199 GLU A CA 1
ATOM 1563 C C . GLU A 1 199 ? 13.617 29.656 11.695 1 86.88 199 GLU A C 1
ATOM 1565 O O . GLU A 1 199 ? 13.539 28.797 12.594 1 86.88 199 GLU A O 1
ATOM 1570 N N . ASP A 1 200 ? 12.836 29.719 10.641 1 88.38 200 ASP A N 1
ATOM 1571 C CA . ASP A 1 200 ? 11.82 28.688 10.453 1 88.38 200 ASP A CA 1
ATOM 1572 C C . ASP A 1 200 ? 12.461 27.328 10.188 1 88.38 200 ASP A C 1
ATOM 1574 O O . ASP A 1 200 ? 11.977 26.297 10.656 1 88.38 200 ASP A O 1
ATOM 1578 N N . ALA A 1 201 ? 13.523 27.344 9.438 1 90.44 201 ALA A N 1
ATOM 1579 C CA . ALA A 1 201 ? 14.25 26.109 9.18 1 90.44 201 ALA A CA 1
ATOM 1580 C C . ALA A 1 201 ? 14.781 25.5 10.469 1 90.44 201 ALA A C 1
ATOM 1582 O O . ALA A 1 201 ? 14.688 24.281 10.68 1 90.44 201 ALA A O 1
ATOM 1583 N N . ILE A 1 202 ? 15.328 26.344 11.305 1 91 202 ILE A N 1
ATOM 1584 C CA . ILE A 1 202 ? 15.867 25.875 12.578 1 91 202 ILE A CA 1
ATOM 1585 C C . ILE A 1 202 ? 14.75 25.281 13.43 1 91 202 ILE A C 1
ATOM 1587 O O . ILE A 1 202 ? 14.93 24.234 14.062 1 91 202 ILE A O 1
ATOM 1591 N N . LEU A 1 203 ? 13.586 25.938 13.43 1 90.38 203 LEU A N 1
ATOM 1592 C CA . LEU A 1 203 ? 12.43 25.469 14.188 1 90.38 203 LEU A CA 1
ATOM 1593 C C . LEU A 1 203 ? 12.039 24.062 13.742 1 90.38 203 LEU A C 1
ATOM 1595 O O . LEU A 1 203 ? 11.859 23.172 14.578 1 90.38 203 LEU A O 1
ATOM 1599 N N . LEU A 1 204 ? 11.938 23.844 12.492 1 92.5 204 LEU A N 1
ATOM 1600 C CA . LEU A 1 204 ? 11.508 22.562 11.945 1 92.5 204 LEU A CA 1
ATOM 1601 C C . LEU A 1 204 ? 12.57 21.484 12.18 1 92.5 204 LEU A C 1
ATOM 1603 O O . LEU A 1 204 ? 12.242 20.359 12.539 1 92.5 204 LEU A O 1
ATOM 1607 N N . VAL A 1 205 ? 13.852 21.828 12.031 1 93.38 205 VAL A N 1
ATOM 1608 C CA . VAL A 1 205 ? 14.938 20.859 12.125 1 93.38 205 VAL A CA 1
ATOM 1609 C C . VAL A 1 205 ? 15.141 20.453 13.578 1 93.38 205 VAL A C 1
ATOM 1611 O O . VAL A 1 205 ? 15.547 19.312 13.867 1 93.38 205 VAL A O 1
ATOM 1614 N N . ARG A 1 206 ? 14.852 21.328 14.453 1 93.94 206 ARG A N 1
ATOM 1615 C CA . ARG A 1 206 ? 15 21 15.867 1 93.94 206 ARG A CA 1
ATOM 1616 C C . ARG A 1 206 ? 14.195 19.766 16.234 1 93.94 206 ARG A C 1
ATOM 1618 O O . ARG A 1 206 ? 14.68 18.906 16.969 1 93.94 206 ARG A O 1
ATOM 1625 N N . ARG A 1 207 ? 13.008 19.672 15.68 1 95.19 207 ARG A N 1
ATOM 1626 C CA . ARG A 1 207 ? 12.195 18.484 15.922 1 95.19 207 ARG A CA 1
ATOM 1627 C C . ARG A 1 207 ? 12.422 17.438 14.852 1 95.19 207 ARG A C 1
ATOM 1629 O O . ARG A 1 207 ? 12.109 16.25 15.055 1 95.19 207 ARG A O 1
ATOM 1636 N N . GLY A 1 208 ? 13.016 17.828 13.797 1 96.5 208 GLY A N 1
ATOM 1637 C CA . GLY A 1 208 ? 13.219 16.938 12.664 1 96.5 208 GLY A CA 1
ATOM 1638 C C . GLY A 1 208 ? 14.594 16.297 12.656 1 96.5 208 GLY A C 1
ATOM 1639 O O . GLY A 1 208 ? 15.023 15.766 11.633 1 96.5 208 GLY A O 1
ATOM 1640 N N . THR A 1 209 ? 15.336 16.422 13.766 1 96.69 209 THR A N 1
ATOM 1641 C CA . THR A 1 209 ? 16.641 15.781 13.875 1 96.69 209 THR A CA 1
ATOM 1642 C C . THR A 1 209 ? 16.797 15.094 15.227 1 96.69 209 THR A C 1
ATOM 1644 O O . THR A 1 209 ? 16.016 15.344 16.141 1 96.69 209 THR A O 1
ATOM 1647 N N . ARG A 1 210 ? 17.672 14.211 15.297 1 95.56 210 ARG A N 1
ATOM 1648 C CA . ARG A 1 210 ? 18.047 13.562 16.547 1 95.56 210 ARG A CA 1
ATOM 1649 C C . ARG A 1 210 ? 19.562 13.586 16.75 1 95.56 210 ARG A C 1
ATOM 1651 O O . ARG A 1 210 ? 20.312 13.531 15.773 1 95.56 210 ARG A O 1
ATOM 1658 N N . SER A 1 211 ? 19.906 13.594 17.938 1 94.44 211 SER A N 1
ATOM 1659 C CA . SER A 1 211 ? 21.328 13.648 18.281 1 94.44 211 SER A CA 1
ATOM 1660 C C . SER A 1 211 ? 21.953 12.258 18.266 1 94.44 211 SER A C 1
ATOM 1662 O O . SER A 1 211 ? 21.328 11.289 18.703 1 94.44 211 SER A O 1
ATOM 1664 N N . THR A 1 212 ? 23.125 12.242 17.641 1 94 212 THR A N 1
ATOM 1665 C CA . THR A 1 212 ? 23.969 11.055 17.703 1 94 212 THR A CA 1
ATOM 1666 C C . THR A 1 212 ? 25.344 11.383 18.281 1 94 212 THR A C 1
ATOM 1668 O O . THR A 1 212 ? 25.641 12.547 18.547 1 94 212 THR A O 1
ATOM 1671 N N . LYS A 1 213 ? 26.156 10.336 18.516 1 93.44 213 LYS A N 1
ATOM 1672 C CA . LYS A 1 213 ? 27.5 10.539 19.031 1 93.44 213 LYS A CA 1
ATOM 1673 C C . LYS A 1 213 ? 28.312 11.422 18.094 1 93.44 213 LYS A C 1
ATOM 1675 O O . LYS A 1 213 ? 29.203 12.148 18.531 1 93.44 213 LYS A O 1
ATOM 1680 N N . ASN A 1 214 ? 28 11.398 16.812 1 93.62 214 ASN A N 1
ATOM 1681 C CA . ASN A 1 214 ? 28.812 12.07 15.805 1 93.62 214 ASN A CA 1
ATOM 1682 C C . ASN A 1 214 ? 28.172 13.375 15.352 1 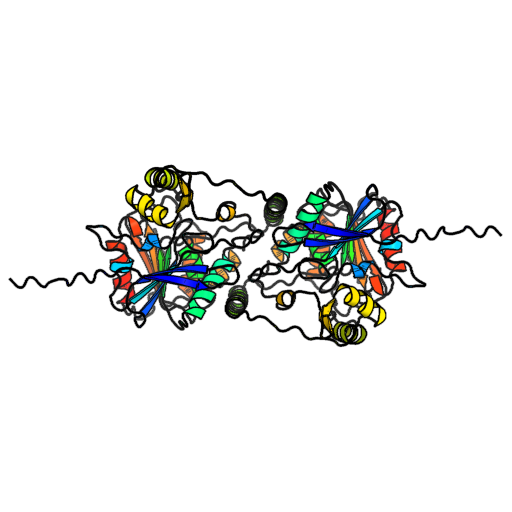93.62 214 ASN A C 1
ATOM 1684 O O . ASN A 1 214 ? 28.734 14.094 14.516 1 93.62 214 ASN A O 1
ATOM 1688 N N . GLY A 1 215 ? 26.969 13.695 15.883 1 95.94 215 GLY A N 1
ATOM 1689 C CA . GLY A 1 215 ? 26.25 14.891 15.453 1 95.94 215 GLY A CA 1
ATOM 1690 C C . GLY A 1 215 ? 24.75 14.688 15.344 1 95.94 215 GLY A C 1
ATOM 1691 O O . GLY A 1 215 ? 24.172 13.922 16.125 1 95.94 215 GLY A O 1
ATOM 1692 N N . LEU A 1 216 ? 24.25 15.539 14.391 1 96.75 216 LEU A N 1
ATOM 1693 C CA . LEU A 1 216 ? 22.797 15.477 14.203 1 96.75 216 LEU A CA 1
ATOM 1694 C C . LEU A 1 216 ? 22.453 14.773 12.898 1 96.75 216 LEU A C 1
ATOM 1696 O O . LEU A 1 216 ? 23.125 14.961 11.891 1 96.75 216 LEU A O 1
ATOM 1700 N N . ILE A 1 217 ? 21.438 13.969 12.922 1 96.25 217 ILE A N 1
ATOM 1701 C CA . ILE A 1 217 ? 20.906 13.383 11.695 1 96.25 217 ILE A CA 1
ATOM 1702 C C . ILE A 1 217 ? 19.422 13.711 11.578 1 96.25 217 ILE A C 1
ATOM 1704 O O . ILE A 1 217 ? 18.734 13.859 12.586 1 96.25 217 ILE A O 1
ATOM 1708 N N . PHE A 1 218 ? 18.969 13.875 10.406 1 94.81 218 PHE A N 1
ATOM 1709 C CA . PHE A 1 218 ? 17.547 14.062 10.211 1 94.81 218 PHE A CA 1
ATOM 1710 C C . PHE A 1 218 ? 16.766 12.836 10.695 1 94.81 218 PHE A C 1
ATOM 1712 O O . PHE A 1 218 ? 17.203 11.703 10.492 1 94.81 218 PHE A O 1
ATOM 1719 N N . SER A 1 219 ? 15.648 13.109 11.281 1 95.06 219 SER A N 1
ATOM 1720 C CA . SER A 1 219 ? 14.883 12.023 11.883 1 95.06 219 SER A CA 1
ATOM 1721 C C . SER A 1 219 ? 13.875 11.445 10.898 1 95.06 219 SER A C 1
ATOM 1723 O O . SER A 1 219 ? 13.289 10.391 11.148 1 95.06 219 SER A O 1
ATOM 1725 N N . HIS A 1 220 ? 13.586 12.156 9.812 1 92.38 220 HIS A N 1
ATOM 1726 C CA . HIS A 1 220 ? 12.648 11.578 8.859 1 92.38 220 HIS A CA 1
ATOM 1727 C C . HIS A 1 220 ? 13.219 10.32 8.211 1 92.38 220 HIS A C 1
ATOM 1729 O O . HIS A 1 220 ? 14.43 10.211 8.031 1 92.38 220 HIS A O 1
ATOM 1735 N N . ASP A 1 221 ? 12.336 9.398 7.93 1 90.62 221 ASP A N 1
ATOM 1736 C CA . ASP A 1 221 ? 12.719 8.18 7.227 1 90.62 221 ASP A CA 1
ATOM 1737 C C . ASP A 1 221 ? 13.18 8.484 5.805 1 90.62 221 ASP A C 1
ATOM 1739 O O . ASP A 1 221 ? 12.445 9.086 5.02 1 90.62 221 ASP A O 1
ATOM 1743 N N . PRO A 1 222 ? 14.414 8.133 5.426 1 84.94 222 PRO A N 1
ATOM 1744 C CA . PRO A 1 222 ? 14.844 8.352 4.043 1 84.94 222 PRO A CA 1
ATOM 1745 C C . PRO A 1 222 ? 13.906 7.727 3.021 1 84.94 222 PRO A C 1
ATOM 1747 O O . PRO A 1 222 ? 13.828 8.188 1.88 1 84.94 222 PRO A O 1
ATOM 1750 N N . ALA A 1 223 ? 13.148 6.758 3.41 1 81.62 223 ALA A N 1
ATOM 1751 C CA . ALA A 1 223 ? 12.242 6.043 2.518 1 81.62 223 ALA A CA 1
ATOM 1752 C C . ALA A 1 223 ? 11.086 6.934 2.084 1 81.62 223 ALA A C 1
ATOM 1754 O O . ALA A 1 223 ? 10.406 6.645 1.094 1 81.62 223 ALA A O 1
ATOM 1755 N N . ILE A 1 224 ? 10.812 8.016 2.834 1 85.12 224 ILE A N 1
ATOM 1756 C CA . ILE A 1 224 ? 9.68 8.859 2.475 1 85.12 224 ILE A CA 1
ATOM 1757 C C . ILE A 1 224 ? 9.984 9.602 1.176 1 85.12 224 ILE A C 1
ATOM 1759 O O . ILE A 1 224 ? 9.07 10.039 0.472 1 85.12 224 ILE A O 1
ATOM 1763 N N . LYS A 1 225 ? 11.281 9.969 0.986 1 72 225 LYS A N 1
ATOM 1764 C CA . LYS A 1 225 ? 11.688 10.727 -0.193 1 72 225 LYS A CA 1
ATOM 1765 C C . LYS A 1 225 ? 11.75 9.836 -1.428 1 72 225 LYS A C 1
ATOM 1767 O O . LYS A 1 225 ? 11.648 10.32 -2.557 1 72 225 LYS A O 1
ATOM 1772 N N . HIS A 1 226 ? 12.188 8.688 -1.176 1 59 226 HIS A N 1
ATOM 1773 C CA . HIS A 1 226 ? 12.258 7.766 -2.301 1 59 226 HIS A CA 1
ATOM 1774 C C . HIS A 1 226 ? 10.898 7.141 -2.594 1 59 226 HIS A C 1
ATOM 1776 O O . HIS A 1 226 ? 10.656 5.98 -2.258 1 59 226 HIS A O 1
ATOM 1782 N N . VAL A 1 227 ? 9.922 8.109 -2.602 1 53.97 227 VAL A N 1
ATOM 1783 C CA . VAL A 1 227 ? 8.5 7.801 -2.711 1 53.97 227 VAL A CA 1
ATOM 1784 C C . VAL A 1 227 ? 8.305 6.633 -3.674 1 53.97 227 VAL A C 1
ATOM 1786 O O . VAL A 1 227 ? 8.148 6.832 -4.879 1 53.97 227 VAL A O 1
ATOM 1789 N N . CYS A 1 228 ? 8.953 5.547 -3.367 1 62.28 228 CYS A N 1
ATOM 1790 C CA . CYS A 1 228 ? 8.664 4.391 -4.207 1 62.28 228 CYS A CA 1
ATOM 1791 C C . CYS A 1 228 ? 7.391 3.688 -3.746 1 62.28 228 CYS A C 1
ATOM 1793 O O . CYS A 1 228 ? 7.363 3.08 -2.674 1 62.28 228 CYS A O 1
ATOM 1795 N N . VAL A 1 229 ? 6.293 4.328 -4.352 1 75.62 229 VAL A N 1
ATOM 1796 C CA . VAL A 1 229 ? 5.012 3.666 -4.117 1 75.62 229 VAL A CA 1
ATOM 1797 C C . VAL A 1 229 ? 4.695 2.729 -5.281 1 75.62 229 VAL A C 1
ATOM 1799 O O . VAL A 1 229 ? 5.102 2.982 -6.418 1 75.62 229 VAL A O 1
ATOM 1802 N N . PRO A 1 230 ? 4.105 1.678 -4.879 1 75.69 230 PRO A N 1
ATOM 1803 C CA . PRO A 1 230 ? 3.83 0.701 -5.938 1 75.69 230 PRO A CA 1
ATOM 1804 C C . PRO A 1 230 ? 2.85 1.224 -6.984 1 75.69 230 PRO A C 1
ATOM 1806 O O . PRO A 1 230 ? 2.801 0.707 -8.102 1 75.69 230 PRO A O 1
ATOM 1809 N N . PHE A 1 231 ? 2.1 2.16 -6.559 1 76.06 231 PHE A N 1
ATOM 1810 C CA . PHE A 1 231 ? 1.028 2.646 -7.422 1 76.06 231 PHE A CA 1
ATOM 1811 C C . PHE A 1 231 ? 0.626 4.066 -7.039 1 76.06 231 PHE A C 1
ATOM 1813 O O . PHE A 1 231 ? 0.692 4.441 -5.867 1 76.06 231 PHE A O 1
ATOM 1820 N N . PHE A 1 232 ? 0.297 4.781 -8.141 1 75 232 PHE A N 1
ATOM 1821 C CA . PHE A 1 232 ? -0.302 6.086 -7.895 1 75 232 PHE A CA 1
ATOM 1822 C C . PHE A 1 232 ? -1.812 6.039 -8.102 1 75 232 PHE A C 1
ATOM 1824 O O . PHE A 1 232 ? -2.287 5.5 -9.102 1 75 232 PHE A O 1
ATOM 1831 N N . VAL A 1 233 ? -2.389 6.57 -7.172 1 81.56 233 VAL A N 1
ATOM 1832 C CA . VAL A 1 233 ? -3.846 6.633 -7.246 1 81.56 233 VAL A CA 1
ATOM 1833 C C . VAL A 1 233 ? -4.266 7.586 -8.359 1 81.56 233 VAL A C 1
ATOM 1835 O O . VAL A 1 233 ? -3.736 8.695 -8.469 1 81.56 233 VAL A O 1
ATOM 1838 N N . PRO A 1 234 ? -5.152 7.098 -9.195 1 82.19 234 PRO A N 1
ATOM 1839 C CA . PRO A 1 234 ? -5.609 7.988 -10.266 1 82.19 234 PRO A CA 1
ATOM 1840 C C . PRO A 1 234 ? -6.266 9.266 -9.734 1 82.19 234 PRO A C 1
ATOM 1842 O O . PRO A 1 234 ? -6.906 9.234 -8.68 1 82.19 234 PRO A O 1
ATOM 1845 N N . HIS A 1 235 ? -6.125 10.273 -10.539 1 86.69 235 HIS A N 1
ATOM 1846 C CA . HIS A 1 235 ? -6.676 11.57 -10.188 1 86.69 235 HIS A CA 1
ATOM 1847 C C . HIS A 1 235 ? -8.172 11.477 -9.914 1 86.69 235 HIS A C 1
ATOM 1849 O O . HIS A 1 235 ? -8.68 12.094 -8.969 1 86.69 235 HIS A O 1
ATOM 1855 N N . GLU A 1 236 ? -8.883 10.688 -10.641 1 87.19 236 GLU A N 1
ATOM 1856 C CA . GLU A 1 236 ? -10.328 10.555 -10.516 1 87.19 236 GLU A CA 1
ATOM 1857 C C . GLU A 1 236 ? -10.719 9.969 -9.156 1 87.19 236 GLU A C 1
ATOM 1859 O O . GLU A 1 236 ? -11.773 10.289 -8.609 1 87.19 236 GLU A O 1
ATOM 1864 N N . SER A 1 237 ? -9.914 9.133 -8.672 1 88 237 SER A N 1
ATOM 1865 C CA . SER A 1 237 ? -10.172 8.555 -7.355 1 88 237 SER A CA 1
ATOM 1866 C C . SER A 1 237 ? -10.062 9.602 -6.254 1 88 237 SER A C 1
ATOM 1868 O O . SER A 1 237 ? -10.875 9.625 -5.328 1 88 237 SER A O 1
ATOM 1870 N N . PHE A 1 238 ? -9.078 10.445 -6.387 1 90.31 238 PHE A N 1
ATOM 1871 C CA . PHE A 1 238 ? -8.938 11.539 -5.43 1 90.31 238 PHE A CA 1
ATOM 1872 C C . PHE A 1 238 ? -10.133 12.477 -5.5 1 90.31 238 PHE A C 1
ATOM 1874 O O . PHE A 1 238 ? -10.648 12.914 -4.469 1 90.31 238 PHE A O 1
ATOM 1881 N N . LEU A 1 239 ? -10.578 12.766 -6.715 1 92.19 239 LEU A N 1
ATOM 1882 C CA . LEU A 1 239 ? -11.734 13.633 -6.895 1 92.19 239 LEU A CA 1
ATOM 1883 C C . LEU A 1 239 ? -12.984 13.016 -6.273 1 92.19 239 LEU A C 1
ATOM 1885 O O . LEU A 1 239 ? -13.797 13.727 -5.664 1 92.19 239 LEU A O 1
ATOM 1889 N N . SER A 1 240 ? -13.078 11.742 -6.441 1 92.69 240 SER A N 1
ATOM 1890 C CA . SER A 1 240 ? -14.234 11.047 -5.887 1 92.69 240 SER A CA 1
ATOM 1891 C C . SER A 1 240 ? -14.289 11.188 -4.371 1 92.69 240 SER A C 1
ATOM 1893 O O . SER A 1 240 ? -15.367 11.367 -3.797 1 92.69 240 SER A O 1
ATOM 1895 N N . ILE A 1 241 ? -13.203 11.125 -3.734 1 95.06 241 ILE A N 1
ATOM 1896 C CA . ILE A 1 241 ? -13.141 11.273 -2.285 1 95.06 241 ILE A CA 1
ATOM 1897 C C . ILE A 1 241 ? -13.477 12.711 -1.9 1 95.06 241 ILE A C 1
ATOM 1899 O O . ILE A 1 241 ? -14.289 12.953 -1.002 1 95.06 241 ILE A O 1
ATOM 1903 N N . LEU A 1 242 ? -12.898 13.68 -2.615 1 96.06 242 LEU A N 1
ATOM 1904 C CA . LEU A 1 242 ? -13.086 15.094 -2.316 1 96.06 242 LEU A CA 1
ATOM 1905 C C . LEU A 1 242 ? -14.547 15.492 -2.492 1 96.06 242 LEU A C 1
ATOM 1907 O O . LEU A 1 242 ? -15.039 16.375 -1.789 1 96.06 242 LEU A O 1
ATOM 1911 N N . SER A 1 243 ? -15.242 14.844 -3.342 1 96.19 243 SER A N 1
ATOM 1912 C CA . SER A 1 243 ? -16.641 15.172 -3.637 1 96.19 243 SER A CA 1
ATOM 1913 C C . SER A 1 243 ? -17.547 14.781 -2.479 1 96.19 243 SER A C 1
ATOM 1915 O O . SER A 1 243 ? -18.75 15.094 -2.492 1 96.19 243 SER A O 1
ATOM 1917 N N . LYS A 1 244 ? -17.016 14.148 -1.471 1 97.06 244 LYS A N 1
ATOM 1918 C CA . LYS A 1 244 ? -17.828 13.688 -0.348 1 97.06 244 LYS A CA 1
ATOM 1919 C C . LYS A 1 244 ? -17.672 14.602 0.858 1 97.06 244 LYS A C 1
ATOM 1921 O O . LYS A 1 244 ? -18.328 14.406 1.886 1 97.06 244 LYS A O 1
ATOM 1926 N N . ILE A 1 245 ? -16.844 15.594 0.739 1 97.56 245 ILE A N 1
ATOM 1927 C CA . ILE A 1 245 ? -16.625 16.531 1.833 1 97.56 245 ILE A CA 1
ATOM 1928 C C . ILE A 1 245 ? -17.906 17.281 2.143 1 97.56 245 ILE A C 1
ATOM 1930 O O . ILE A 1 245 ? -18.547 17.828 1.238 1 97.56 245 ILE A O 1
ATOM 1934 N N . GLN A 1 246 ? -18.219 17.375 3.43 1 97.06 246 GLN A N 1
ATOM 1935 C CA . GLN A 1 246 ? -19.469 18 3.836 1 97.06 246 GLN A CA 1
ATOM 1936 C C . GLN A 1 246 ? -19.219 19.125 4.844 1 97.06 246 GLN A C 1
ATOM 1938 O O . GLN A 1 246 ? -20.156 19.828 5.242 1 97.06 246 GLN A O 1
ATOM 1943 N N . CYS A 1 247 ? -18.078 19.328 5.23 1 96.88 247 CYS A N 1
ATOM 1944 C CA . CYS A 1 247 ? -17.75 20.281 6.273 1 96.88 247 CYS A CA 1
ATOM 1945 C C . CYS A 1 247 ? -17.484 21.672 5.676 1 96.88 247 CYS A C 1
ATOM 1947 O O . CYS A 1 247 ? -17.609 21.859 4.465 1 96.88 247 CYS A O 1
ATOM 1949 N N . LYS A 1 248 ? -17.266 22.703 6.586 1 96.5 248 LYS A N 1
ATOM 1950 C CA . LYS A 1 248 ? -16.797 24.016 6.152 1 96.5 248 LYS A CA 1
ATOM 1951 C C . LYS A 1 248 ? -15.312 23.969 5.797 1 96.5 248 LYS A C 1
ATOM 1953 O O . LYS A 1 248 ? -14.523 23.312 6.477 1 96.5 248 LYS A O 1
ATOM 1958 N N . VAL A 1 249 ? -15 24.703 4.703 1 96.75 249 VAL A N 1
ATOM 1959 C CA . VAL A 1 249 ? -13.617 24.641 4.234 1 96.75 249 VAL A CA 1
ATOM 1960 C C . VAL A 1 249 ? -13.055 26.062 4.09 1 96.75 249 VAL A C 1
ATOM 1962 O O . VAL A 1 249 ? -13.695 26.922 3.49 1 96.75 249 VAL A O 1
ATOM 1965 N N . LEU A 1 250 ? -11.969 26.281 4.695 1 95.75 250 LEU A N 1
ATOM 1966 C CA . LEU A 1 250 ? -11.141 27.469 4.453 1 95.75 250 LEU A CA 1
ATOM 1967 C C . LEU A 1 250 ? -9.836 27.094 3.764 1 95.75 250 LEU A C 1
ATOM 1969 O O . LEU A 1 250 ? -9.039 26.328 4.312 1 95.75 250 LEU A O 1
ATOM 1973 N N . ALA A 1 251 ? -9.648 27.594 2.564 1 94.19 251 ALA A N 1
ATOM 1974 C CA . ALA A 1 251 ? -8.398 27.344 1.842 1 94.19 251 ALA A CA 1
ATOM 1975 C C . ALA A 1 251 ? -7.559 28.609 1.753 1 94.19 251 ALA A C 1
ATOM 1977 O O . ALA A 1 251 ? -8.008 29.625 1.206 1 94.19 251 ALA A O 1
ATOM 1978 N N . LEU A 1 252 ? -6.379 28.531 2.312 1 92.56 252 LEU A N 1
ATOM 1979 C CA . LEU A 1 252 ? -5.438 29.641 2.283 1 92.56 252 LEU A CA 1
ATOM 1980 C C . LEU A 1 252 ? -4.25 29.328 1.38 1 92.56 252 LEU A C 1
ATOM 1982 O O . LEU A 1 252 ? -3.691 28.234 1.44 1 92.56 252 LEU A O 1
ATOM 1986 N N . TYR A 1 253 ? -3.846 30.266 0.556 1 90.25 253 TYR A N 1
ATOM 1987 C CA . TYR A 1 253 ? -2.719 30.094 -0.353 1 90.25 253 TYR A CA 1
ATOM 1988 C C . TYR A 1 253 ? -1.734 31.25 -0.22 1 90.25 253 TYR A C 1
ATOM 1990 O O . TYR A 1 253 ? -2.139 32.406 -0.009 1 90.25 253 TYR A O 1
ATOM 1998 N N . GLY A 1 254 ? -0.46 30.891 -0.367 1 88.94 254 GLY A N 1
ATOM 1999 C CA . GLY A 1 254 ? 0.555 31.938 -0.372 1 88.94 254 GLY A CA 1
ATOM 2000 C C . GLY A 1 254 ? 0.562 32.75 -1.648 1 88.94 254 GLY A C 1
ATOM 2001 O O . GLY A 1 254 ? 0.372 32.219 -2.74 1 88.94 254 GLY A O 1
ATOM 2002 N N . THR A 1 255 ? 0.849 34.031 -1.614 1 85.62 255 THR A N 1
ATOM 2003 C CA . THR A 1 255 ? 0.854 34.938 -2.771 1 85.62 255 THR A CA 1
ATOM 2004 C C . THR A 1 255 ? 2.117 34.719 -3.604 1 85.62 255 THR A C 1
ATOM 2006 O O . THR A 1 255 ? 2.141 35.031 -4.793 1 85.62 255 THR A O 1
ATOM 2009 N N . ASP A 1 256 ? 3.191 34.188 -3.008 1 79.69 256 ASP A N 1
ATOM 2010 C CA . ASP A 1 256 ? 4.496 34.156 -3.662 1 79.69 256 ASP A CA 1
ATOM 2011 C C . ASP A 1 256 ? 4.762 32.75 -4.246 1 79.69 256 ASP A C 1
ATOM 2013 O O . ASP A 1 256 ? 5.832 32.5 -4.809 1 79.69 256 ASP A O 1
ATOM 2017 N N . ASN A 1 257 ? 3.902 31.844 -3.998 1 70.69 257 ASN A N 1
ATOM 2018 C CA . ASN A 1 257 ? 4.121 30.484 -4.488 1 70.69 257 ASN A CA 1
ATOM 2019 C C . ASN A 1 257 ? 4.125 30.438 -6.016 1 70.69 257 ASN A C 1
ATOM 2021 O O . ASN A 1 257 ? 3.25 31.016 -6.66 1 70.69 257 ASN A O 1
ATOM 2025 N N . LYS A 1 258 ? 5.355 30.188 -6.57 1 57.81 258 LYS A N 1
ATOM 2026 C CA . LYS A 1 258 ? 5.418 30.016 -8.016 1 57.81 258 LYS A CA 1
ATOM 2027 C C . LYS A 1 258 ? 4.52 28.875 -8.484 1 57.81 258 LYS A C 1
ATOM 2029 O O . LYS A 1 258 ? 4.277 28.719 -9.68 1 57.81 258 LYS A O 1
ATOM 2034 N N . THR A 1 259 ? 4.348 28.078 -7.641 1 50.12 259 THR A N 1
ATOM 2035 C CA . THR A 1 259 ? 3.613 26.906 -8.125 1 50.12 259 THR A CA 1
ATOM 2036 C C . THR A 1 259 ? 2.199 27.297 -8.547 1 50.12 259 THR A C 1
ATOM 2038 O O . THR A 1 259 ? 1.46 27.906 -7.766 1 50.12 259 THR A O 1
ATOM 2041 N N . GLU A 1 260 ? 2.088 27.797 -9.648 1 48.91 260 GLU A N 1
ATOM 2042 C CA . GLU A 1 260 ? 0.807 28 -10.312 1 48.91 260 GLU A CA 1
ATOM 2043 C C . GLU A 1 260 ? -0.25 27.031 -9.797 1 48.91 260 GLU A C 1
ATOM 2045 O O . GLU A 1 260 ? -0.85 26.281 -10.578 1 48.91 260 GLU A O 1
ATOM 2050 N N . LEU A 1 261 ? -0.179 26.656 -8.562 1 52.06 261 LEU A N 1
ATOM 2051 C CA . LEU A 1 261 ? -0.956 25.578 -7.973 1 52.06 261 LEU A CA 1
ATOM 2052 C C . LEU A 1 261 ? -2.451 25.812 -8.156 1 52.06 261 LEU A C 1
ATOM 2054 O O . LEU A 1 261 ? -3.178 24.922 -8.594 1 52.06 261 LEU A O 1
ATOM 2058 N N . ILE A 1 262 ? -2.91 27.172 -7.73 1 52.88 262 ILE A N 1
ATOM 2059 C CA . ILE A 1 262 ? -4.344 27.391 -7.902 1 52.88 262 ILE A CA 1
ATOM 2060 C C . ILE A 1 262 ? -4.68 27.469 -9.391 1 52.88 262 ILE A C 1
ATOM 2062 O O . ILE A 1 262 ? -5.805 27.172 -9.797 1 52.88 262 ILE A O 1
ATOM 2066 N N . GLU A 1 263 ? -3.529 27.578 -10.109 1 56.06 263 GLU A N 1
ATOM 2067 C CA . GLU A 1 263 ? -3.838 27.812 -11.516 1 56.06 263 GLU A CA 1
ATOM 2068 C C . GLU A 1 263 ? -3.777 26.531 -12.328 1 56.06 263 GLU A C 1
ATOM 2070 O O . GLU A 1 263 ? -4.156 26.516 -13.5 1 56.06 263 GLU A O 1
ATOM 2075 N N . SER A 1 264 ? -3.367 25.547 -11.57 1 68.31 264 SER A N 1
ATOM 2076 C CA . SER A 1 264 ? -3.373 24.328 -12.352 1 68.31 264 SER A CA 1
ATOM 2077 C C . SER A 1 264 ? -4.789 23.781 -12.523 1 68.31 264 SER A C 1
ATOM 2079 O O . SER A 1 264 ? -5.641 23.969 -11.656 1 68.31 264 SER A O 1
ATOM 2081 N N . ASP A 1 265 ? -5.055 23.297 -13.695 1 74.88 265 ASP A N 1
ATOM 2082 C CA . ASP A 1 265 ? -6.352 22.703 -14.008 1 74.88 265 ASP A CA 1
ATOM 2083 C C . ASP A 1 265 ? -6.742 21.656 -12.969 1 74.88 265 ASP A C 1
ATOM 2085 O O . ASP A 1 265 ? -7.91 21.562 -12.57 1 74.88 265 ASP A O 1
ATOM 2089 N N . LYS A 1 266 ? -5.789 21.094 -12.391 1 76.19 266 LYS A N 1
ATOM 2090 C CA . LYS A 1 266 ? -6.102 20.031 -11.438 1 76.19 266 LYS A CA 1
ATOM 2091 C C . LYS A 1 266 ? -6.555 20.609 -10.102 1 76.19 266 LYS A C 1
ATOM 2093 O O . LYS A 1 266 ? -7.492 20.094 -9.484 1 76.19 266 LYS A O 1
ATOM 2098 N N . VAL A 1 267 ? -5.859 21.656 -9.672 1 77.06 267 VAL A N 1
ATOM 2099 C CA . VAL A 1 267 ? -6.242 22.25 -8.398 1 77.06 267 VAL A CA 1
ATOM 2100 C C . VAL A 1 267 ? -7.625 22.875 -8.516 1 77.06 267 VAL A C 1
ATOM 2102 O O . VAL A 1 267 ? -8.461 22.734 -7.621 1 77.06 267 VAL A O 1
ATOM 2105 N N . ARG A 1 268 ? -7.895 23.531 -9.586 1 81.94 268 ARG A N 1
ATOM 2106 C CA . ARG A 1 268 ? -9.211 24.125 -9.82 1 81.94 268 ARG A CA 1
ATOM 2107 C C . ARG A 1 268 ? -10.297 23.047 -9.812 1 81.94 268 ARG A C 1
ATOM 2109 O O . ARG A 1 268 ? -11.367 23.25 -9.242 1 81.94 268 ARG A O 1
ATOM 2116 N N . GLU A 1 269 ? -9.969 22.031 -10.445 1 87.81 269 GLU A N 1
ATOM 2117 C CA . GLU A 1 269 ? -10.93 20.938 -10.484 1 87.81 269 GLU A CA 1
ATOM 2118 C C . GLU A 1 269 ? -11.234 20.422 -9.086 1 87.81 269 GLU A C 1
ATOM 2120 O O . GLU A 1 269 ? -12.391 20.141 -8.758 1 87.81 269 GLU A O 1
ATOM 2125 N N . ARG A 1 270 ? -10.312 20.328 -8.305 1 88.62 270 ARG A N 1
ATOM 2126 C CA . ARG A 1 270 ? -10.477 19.812 -6.945 1 88.62 270 ARG A CA 1
ATOM 2127 C C . ARG A 1 270 ? -11.305 20.781 -6.102 1 88.62 270 ARG A C 1
ATOM 2129 O O . ARG A 1 270 ? -12.219 20.344 -5.391 1 88.62 270 ARG A O 1
ATOM 2136 N N . ILE A 1 271 ? -10.922 22.031 -6.219 1 87.81 271 ILE A N 1
ATOM 2137 C CA . ILE A 1 271 ? -11.672 23.047 -5.477 1 87.81 271 ILE A CA 1
ATOM 2138 C C . ILE A 1 271 ? -13.125 23.047 -5.938 1 87.81 271 ILE A C 1
ATOM 2140 O O . ILE A 1 271 ? -14.047 23.172 -5.121 1 87.81 271 ILE A O 1
ATOM 2144 N N . ASN A 1 272 ? -13.336 22.891 -7.23 1 89.88 272 ASN A N 1
ATOM 2145 C CA . ASN A 1 272 ? -14.688 22.844 -7.773 1 89.88 272 ASN A CA 1
ATOM 2146 C C . ASN A 1 272 ? -15.484 21.672 -7.23 1 89.88 272 ASN A C 1
ATOM 2148 O O . ASN A 1 272 ? -16.672 21.797 -6.902 1 89.88 272 ASN A O 1
ATOM 2152 N N . VAL A 1 273 ? -14.828 20.594 -7.16 1 93.12 273 VAL A N 1
ATOM 2153 C CA . VAL A 1 273 ? -15.492 19.391 -6.672 1 93.12 273 VAL A CA 1
ATOM 2154 C C . VAL A 1 273 ? -15.836 19.562 -5.195 1 93.12 273 VAL A C 1
ATOM 2156 O O . VAL A 1 273 ? -16.922 19.172 -4.758 1 93.12 273 VAL A O 1
ATOM 2159 N N . ILE A 1 274 ? -14.945 20.125 -4.426 1 94.06 274 ILE A N 1
ATOM 2160 C CA . ILE A 1 274 ? -15.18 20.375 -3.008 1 94.06 274 ILE A CA 1
ATOM 2161 C C . ILE A 1 274 ? -16.344 21.359 -2.846 1 94.06 274 ILE A C 1
ATOM 2163 O O . ILE A 1 274 ? -17.203 21.172 -1.982 1 94.06 274 ILE A O 1
ATOM 2167 N N . ASN A 1 275 ? -16.375 22.312 -3.67 1 92.62 275 ASN A N 1
ATOM 2168 C CA . ASN A 1 275 ? -17.375 23.359 -3.602 1 92.62 275 ASN A CA 1
ATOM 2169 C C . ASN A 1 275 ? -18.781 22.812 -3.807 1 92.62 275 ASN A C 1
ATOM 2171 O O . ASN A 1 275 ? -19.766 23.391 -3.311 1 92.62 275 ASN A O 1
ATOM 2175 N N . LYS A 1 276 ? -18.922 21.781 -4.5 1 92.94 276 LYS A N 1
ATOM 2176 C CA . LYS A 1 276 ? -20.234 21.219 -4.82 1 92.94 276 LYS A CA 1
ATOM 2177 C C . LYS A 1 276 ? -20.891 20.609 -3.58 1 92.94 276 LYS A C 1
ATOM 2179 O O . LYS A 1 276 ? -22.125 20.594 -3.473 1 92.94 276 LYS A O 1
ATOM 2184 N N . THR A 1 277 ? -20.062 20.172 -2.652 1 92.88 277 THR A N 1
ATOM 2185 C CA . THR A 1 277 ? -20.656 19.391 -1.575 1 92.88 277 THR A CA 1
ATOM 2186 C C . THR A 1 277 ? -20.312 19.984 -0.215 1 92.88 277 THR A C 1
ATOM 2188 O O . THR A 1 277 ? -21 19.734 0.775 1 92.88 277 THR A O 1
ATOM 2191 N N . ALA A 1 278 ? -19.266 20.719 -0.11 1 93.62 278 ALA A N 1
ATOM 2192 C CA . ALA A 1 278 ? -18.891 21.359 1.155 1 93.62 278 ALA A CA 1
ATOM 2193 C C . ALA A 1 278 ? -19.984 22.312 1.623 1 93.62 278 ALA A C 1
ATOM 2195 O O . ALA A 1 278 ? -20.75 22.844 0.81 1 93.62 278 ALA A O 1
ATOM 2196 N N . LYS A 1 279 ? -20.156 22.531 2.889 1 91.44 279 LYS A N 1
ATOM 2197 C CA . LYS A 1 279 ? -21.109 23.484 3.42 1 91.44 279 LYS A CA 1
ATOM 2198 C C . LYS A 1 279 ? -20.797 24.906 2.945 1 91.44 279 LYS A C 1
ATOM 2200 O O . LYS A 1 279 ? -21.688 25.656 2.58 1 91.44 279 LYS A O 1
ATOM 2205 N N . VAL A 1 280 ? -19.578 25.234 3.014 1 90 280 VAL A N 1
ATOM 2206 C CA . VAL A 1 280 ? -19.031 26.5 2.523 1 90 280 VAL A CA 1
ATOM 2207 C C . VAL A 1 280 ? -17.547 26.297 2.166 1 90 280 VAL A C 1
ATOM 2209 O O . VAL A 1 280 ? -16.875 25.469 2.754 1 90 280 VAL A O 1
ATOM 2212 N N . ILE A 1 281 ? -17.109 27.047 1.197 1 91.62 281 ILE A N 1
ATOM 2213 C CA . ILE A 1 281 ? -15.688 27.109 0.924 1 91.62 281 ILE A CA 1
ATOM 2214 C C . ILE A 1 281 ? -15.25 28.562 0.765 1 91.62 281 ILE A C 1
ATOM 2216 O O . ILE A 1 281 ? -15.883 29.328 0.04 1 91.62 281 ILE A O 1
ATOM 2220 N N . LEU A 1 282 ? -14.32 28.938 1.505 1 91.62 282 LEU A N 1
ATOM 2221 C CA . LEU A 1 282 ? -13.695 30.25 1.413 1 91.62 282 LEU A CA 1
ATOM 2222 C C . LEU A 1 282 ? -12.242 30.125 0.952 1 91.62 282 LEU A C 1
ATOM 2224 O O . LEU A 1 282 ? -11.5 29.297 1.46 1 91.62 282 LEU A O 1
ATOM 2228 N N . LEU A 1 283 ? -11.922 30.906 -0.059 1 90.62 283 LEU A N 1
ATOM 2229 C CA . LEU A 1 283 ? -10.555 30.969 -0.56 1 90.62 283 LEU A CA 1
ATOM 2230 C C . LEU A 1 283 ? -9.93 32.344 -0.274 1 90.62 283 LEU A C 1
ATOM 2232 O O . LEU A 1 283 ? -10.547 33.375 -0.54 1 90.62 283 LEU A O 1
ATOM 2236 N N . LYS A 1 284 ? -8.75 32.344 0.301 1 91.31 284 LYS A N 1
ATOM 2237 C CA . LYS A 1 284 ? -8.031 33.562 0.598 1 91.31 284 LYS A CA 1
ATOM 2238 C C . LYS A 1 284 ? -6.543 33.406 0.315 1 91.31 284 LYS A C 1
ATOM 2240 O O . LYS A 1 284 ? -5.977 32.344 0.482 1 91.31 284 LYS A O 1
ATOM 2245 N N . ARG A 1 285 ? -5.941 34.5 -0.055 1 90.94 285 ARG A N 1
ATOM 2246 C CA . ARG A 1 285 ? -4.496 34.531 -0.246 1 90.94 285 ARG A CA 1
ATOM 2247 C C . ARG A 1 285 ? -3.809 35.281 0.904 1 90.94 285 ARG A C 1
ATOM 2249 O O . ARG A 1 285 ? -4.316 36.281 1.396 1 90.94 285 ARG A O 1
ATOM 2256 N N . ILE A 1 286 ? -2.766 34.75 1.374 1 90.81 286 ILE A N 1
ATOM 2257 C CA . ILE A 1 286 ? -1.944 35.312 2.436 1 90.81 286 ILE A CA 1
ATOM 2258 C C . ILE A 1 286 ? -0.545 35.625 1.9 1 90.81 286 ILE A C 1
ATOM 2260 O O . ILE A 1 286 ? 0.017 34.812 1.142 1 90.81 286 ILE A O 1
ATOM 2264 N N . LYS A 1 287 ? 0.024 36.688 2.332 1 89.25 287 LYS A N 1
ATOM 2265 C CA . LYS A 1 287 ? 1.378 37.031 1.901 1 89.25 287 LYS A CA 1
ATOM 2266 C C . LYS A 1 287 ? 2.375 35.969 2.344 1 89.25 287 LYS A C 1
ATOM 2268 O O . LYS A 1 287 ? 2.359 35.531 3.498 1 89.25 287 LYS A O 1
ATOM 2273 N N . GLY A 1 288 ? 3.234 35.562 1.357 1 87.88 288 GLY A N 1
ATOM 2274 C CA . GLY A 1 288 ? 4.281 34.594 1.676 1 87.88 288 GLY A CA 1
ATOM 2275 C C . GLY A 1 288 ? 4.383 33.469 0.669 1 87.88 288 GLY A C 1
ATOM 2276 O O . GLY A 1 288 ? 3.648 33.438 -0.321 1 87.88 288 GLY A O 1
ATOM 2277 N N . GLY A 1 289 ? 5.355 32.625 0.952 1 86.69 289 GLY A N 1
ATOM 2278 C CA . GLY A 1 289 ? 5.578 31.469 0.089 1 86.69 289 GLY A CA 1
ATOM 2279 C C . GLY A 1 289 ? 4.863 30.219 0.566 1 86.69 289 GLY A C 1
ATOM 2280 O O . GLY A 1 289 ? 3.754 30.297 1.095 1 86.69 289 GLY A O 1
ATOM 2281 N N . HIS A 1 290 ? 5.402 29.031 0.278 1 88.5 290 HIS A N 1
ATOM 2282 C CA . HIS A 1 290 ? 4.797 27.75 0.611 1 88.5 290 HIS A CA 1
ATOM 2283 C C . HIS A 1 290 ? 4.562 27.625 2.111 1 88.5 290 HIS A C 1
ATOM 2285 O O . HIS A 1 290 ? 3.617 26.953 2.543 1 88.5 290 HIS A O 1
ATOM 2291 N N . HIS A 1 291 ? 5.445 28.281 2.891 1 90.5 291 HIS A N 1
ATOM 2292 C CA . HIS A 1 291 ? 5.336 28.234 4.344 1 90.5 291 HIS A CA 1
ATOM 2293 C C . HIS A 1 291 ? 4.836 29.562 4.906 1 90.5 291 HIS A C 1
ATOM 2295 O O . HIS A 1 291 ? 5.34 30.031 5.926 1 90.5 291 HIS A O 1
ATOM 2301 N N . PHE A 1 292 ? 3.861 30.141 4.273 1 89.19 292 PHE A N 1
ATOM 2302 C CA . PHE A 1 292 ? 3.355 31.438 4.668 1 89.19 292 PHE A CA 1
ATOM 2303 C C . PHE A 1 292 ? 2.809 31.406 6.09 1 89.19 292 PHE A C 1
ATOM 2305 O O . PHE A 1 292 ? 2.76 32.438 6.766 1 89.19 292 PHE A O 1
ATOM 2312 N N . HIS A 1 293 ? 2.355 30.266 6.586 1 90.75 293 HIS A N 1
ATOM 2313 C CA . HIS A 1 293 ? 1.827 30.172 7.941 1 90.75 293 HIS A CA 1
ATOM 2314 C C . HIS A 1 293 ? 2.932 30.359 8.977 1 90.75 293 HIS A C 1
ATOM 2316 O O . HIS A 1 293 ? 2.658 30.734 10.125 1 90.75 293 HIS A O 1
ATOM 2322 N N . LEU A 1 294 ? 4.148 30.062 8.625 1 89.06 294 LEU A N 1
ATOM 2323 C CA . LEU A 1 294 ? 5.293 30.328 9.484 1 89.06 294 LEU A CA 1
ATOM 2324 C C . LEU A 1 294 ? 5.789 31.766 9.305 1 89.06 294 LEU A C 1
ATOM 2326 O O . LEU A 1 294 ? 6.215 32.406 10.273 1 89.06 294 LEU A O 1
ATOM 2330 N N . GLU A 1 295 ? 5.691 32.25 8.102 1 86.25 295 GLU A N 1
ATOM 2331 C CA . GLU A 1 295 ? 6.164 33.594 7.762 1 86.25 295 GLU A CA 1
ATOM 2332 C C . GLU A 1 295 ? 5.219 34.656 8.297 1 86.25 295 GLU A C 1
ATOM 2334 O O . GLU A 1 295 ? 5.664 35.719 8.766 1 86.25 295 GLU A O 1
ATOM 2339 N N . ASN A 1 296 ? 3.986 34.406 8.188 1 87.25 296 ASN A N 1
ATOM 2340 C CA . ASN A 1 296 ? 2.951 35.375 8.578 1 87.25 296 ASN A CA 1
ATOM 2341 C C . ASN A 1 296 ? 1.874 34.719 9.43 1 87.25 296 ASN A C 1
ATOM 2343 O O . ASN A 1 296 ? 0.697 34.719 9.062 1 87.25 296 ASN A O 1
ATOM 2347 N N . PRO A 1 297 ? 2.262 34.219 10.609 1 88.38 297 PRO A N 1
ATOM 2348 C CA . PRO A 1 297 ? 1.329 33.469 11.438 1 88.38 297 PRO A CA 1
ATOM 2349 C C . PRO A 1 297 ? 0.127 34.281 11.891 1 88.38 297 PRO A C 1
ATOM 2351 O O . PRO A 1 297 ? -0.98 33.75 12.016 1 88.38 297 PRO A O 1
ATOM 2354 N N . SER A 1 298 ? 0.304 35.562 12.164 1 86 298 SER A N 1
ATOM 2355 C CA . SER A 1 298 ? -0.777 36.406 12.664 1 86 298 SER A CA 1
ATOM 2356 C C . SER A 1 298 ? -1.906 36.531 11.648 1 86 298 SER A C 1
ATOM 2358 O O . SER A 1 298 ? -3.082 36.438 12.008 1 86 298 SER A O 1
ATOM 2360 N N . GLU A 1 299 ? -1.541 36.75 10.406 1 88.88 299 GLU A N 1
ATOM 2361 C CA . GLU A 1 299 ? -2.551 36.844 9.359 1 88.88 299 GLU A CA 1
ATOM 2362 C C . GLU A 1 299 ? -3.291 35.531 9.18 1 88.88 299 GLU A C 1
ATOM 2364 O O . GLU A 1 299 ? -4.504 35.531 8.961 1 88.88 299 GLU A O 1
ATOM 2369 N N . VAL A 1 300 ? -2.586 34.5 9.234 1 90.88 300 VAL A N 1
ATOM 2370 C CA . VAL A 1 300 ? -3.17 33.156 9.094 1 90.88 300 VAL A CA 1
ATOM 2371 C C . VAL A 1 300 ? -4.156 32.906 10.227 1 90.88 300 VAL A C 1
ATOM 2373 O O . VAL A 1 300 ? -5.293 32.5 9.984 1 90.88 300 VAL A O 1
ATOM 2376 N N . VAL A 1 301 ? -3.758 33.156 11.469 1 87.94 301 VAL A N 1
ATOM 2377 C CA . VAL A 1 301 ? -4.59 32.875 12.641 1 87.94 301 VAL A CA 1
ATOM 2378 C C . VAL A 1 301 ? -5.836 33.781 12.602 1 87.94 301 VAL A C 1
ATOM 2380 O O . VAL A 1 301 ? -6.93 33.312 12.953 1 87.94 301 VAL A O 1
ATOM 2383 N N . GLN A 1 302 ? -5.605 34.969 12.195 1 88.75 302 GLN A N 1
ATOM 2384 C CA . GLN A 1 302 ? -6.754 35.875 12.07 1 88.75 302 GLN A CA 1
ATOM 2385 C C . GLN A 1 302 ? -7.766 35.344 11.07 1 88.75 302 GLN A C 1
ATOM 2387 O O . GLN A 1 302 ? -8.977 35.344 11.32 1 88.75 302 GLN A O 1
ATOM 2392 N N . ALA A 1 303 ? -7.309 34.875 9.961 1 90.88 303 ALA A N 1
ATOM 2393 C CA . ALA A 1 303 ? -8.195 34.281 8.961 1 90.88 303 ALA A CA 1
ATOM 2394 C C . ALA A 1 303 ? -8.938 33.094 9.539 1 90.88 303 ALA A C 1
ATOM 2396 O O . ALA A 1 303 ? -10.133 32.906 9.312 1 90.88 303 ALA A O 1
ATOM 2397 N N . ILE A 1 304 ? -8.242 32.25 10.281 1 91.31 304 ILE A N 1
ATOM 2398 C CA . ILE A 1 304 ? -8.82 31.062 10.875 1 91.31 304 ILE A CA 1
ATOM 2399 C C . ILE A 1 304 ? -9.867 31.453 11.922 1 91.31 304 ILE A C 1
ATOM 2401 O O . ILE A 1 304 ? -10.961 30.891 11.953 1 91.31 304 ILE A O 1
ATOM 2405 N N . LYS A 1 305 ? -9.531 32.406 12.797 1 88.75 305 LYS A N 1
ATOM 2406 C CA . LYS A 1 305 ? -10.445 32.875 13.836 1 88.75 305 LYS A CA 1
ATOM 2407 C C . LYS A 1 305 ? -11.742 33.406 13.227 1 88.75 305 LYS A C 1
ATOM 2409 O O . LYS A 1 305 ? -12.836 33.062 13.703 1 88.75 305 LYS A O 1
ATOM 2414 N N . MET A 1 306 ? -11.586 34.188 12.188 1 88.25 306 MET A N 1
ATOM 2415 C CA . MET A 1 306 ? -12.758 34.75 11.516 1 88.25 306 MET A CA 1
ATOM 2416 C C . MET A 1 306 ? -13.602 33.625 10.898 1 88.25 306 MET A C 1
ATOM 2418 O O . MET A 1 306 ? -14.828 33.656 10.961 1 88.25 306 MET A O 1
ATOM 2422 N N . PHE A 1 307 ? -12.969 32.688 10.359 1 90.5 307 PHE A N 1
ATOM 2423 C CA . PHE A 1 307 ? -13.641 31.547 9.742 1 90.5 307 PHE A CA 1
ATOM 2424 C C . PHE A 1 307 ? -14.391 30.734 10.789 1 90.5 307 PHE A C 1
ATOM 2426 O O . PHE A 1 307 ? -15.539 30.344 10.57 1 90.5 307 PHE A O 1
ATOM 2433 N N . LEU A 1 308 ? -13.742 30.453 11.922 1 87.12 308 LEU A N 1
ATOM 2434 C CA . LEU A 1 308 ? -14.336 29.609 12.969 1 87.12 308 LEU A CA 1
ATOM 2435 C C . LEU A 1 308 ? -15.461 30.344 13.68 1 87.12 308 LEU A C 1
ATOM 2437 O O . LEU A 1 308 ? -16.406 29.719 14.18 1 87.12 308 LEU A O 1
ATOM 2441 N N . ALA A 1 309 ? -15.289 31.672 13.844 1 81.25 309 ALA A N 1
ATOM 2442 C CA . ALA A 1 309 ? -16.297 32.5 14.508 1 81.25 309 ALA A CA 1
ATOM 2443 C C . ALA A 1 309 ? -17.562 32.594 13.656 1 81.25 309 ALA A C 1
ATOM 2445 O O . ALA A 1 309 ? -18.672 32.75 14.18 1 81.25 309 ALA A O 1
ATOM 2446 N N . ASN A 1 310 ? -17.219 32.938 12.336 1 66.44 310 ASN A N 1
ATOM 2447 C CA . ASN A 1 310 ? -18.344 33.188 11.445 1 66.44 310 ASN A CA 1
ATOM 2448 C C . ASN A 1 310 ? -19.234 31.969 11.281 1 66.44 310 ASN A C 1
ATOM 2450 O O . ASN A 1 310 ? -18.734 30.859 11.062 1 66.44 310 ASN A O 1
ATOM 2454 N N . ASN A 1 311 ? -20.156 31.797 12.18 1 53.56 311 ASN A N 1
ATOM 2455 C CA . ASN A 1 311 ? -21.266 30.938 11.789 1 53.56 311 ASN A CA 1
ATOM 2456 C C . ASN A 1 311 ? -21.703 31.203 10.352 1 53.56 311 ASN A C 1
ATOM 2458 O O . ASN A 1 311 ? -22.609 32 10.109 1 53.56 311 ASN A O 1
ATOM 2462 N N . TYR A 1 312 ? -20.688 31.266 9.414 1 44.31 312 TYR A N 1
ATOM 2463 C CA . TYR A 1 312 ? -21.109 31.438 8.031 1 44.31 312 TYR A CA 1
ATOM 2464 C C . TYR A 1 312 ? -22.422 30.719 7.754 1 44.31 312 TYR A C 1
ATOM 2466 O O . TYR A 1 312 ? -22.484 29.484 7.824 1 44.31 312 TYR A O 1
ATOM 2474 N N . CYS A 1 313 ? -23.422 31.094 8.344 1 37.12 313 CYS A N 1
ATOM 2475 C CA . CYS A 1 313 ? -24.734 30.641 7.895 1 37.12 313 CYS A CA 1
ATOM 2476 C C . CYS A 1 313 ? -24.703 30.188 6.445 1 37.12 313 CYS A C 1
ATOM 2478 O O . CYS A 1 313 ? -23.719 30.438 5.734 1 37.12 313 CYS A O 1
ATOM 2480 N N . GLN A 1 314 ? -25.828 30.453 5.543 1 33.88 314 GLN A N 1
ATOM 2481 C CA . GLN A 1 314 ? -26.344 29.875 4.305 1 33.88 314 GLN A CA 1
ATOM 2482 C C . GLN A 1 314 ? -25.281 29.891 3.213 1 33.88 314 GLN A C 1
ATOM 2484 O O . GLN A 1 314 ? -24.297 30.625 3.314 1 33.88 314 GLN A O 1
ATOM 2489 N N . SER A 1 315 ? -25.719 29.703 1.801 1 35 315 SER A N 1
ATOM 2490 C CA . SER A 1 315 ? -25.516 29.125 0.479 1 35 315 SER A CA 1
ATOM 2491 C C . SER A 1 315 ? -24.5 29.922 -0.328 1 35 315 SER A C 1
ATOM 2493 O O . SER A 1 315 ? -24.516 29.891 -1.561 1 35 315 SER A O 1
ATOM 2495 N N . LYS A 1 316 ? -23.625 30.875 0.078 1 35.56 316 LYS A N 1
ATOM 2496 C CA . LYS A 1 316 ? -23.188 31.594 -1.111 1 35.56 316 LYS A CA 1
ATOM 2497 C C . LYS A 1 316 ? -22.234 30.75 -1.953 1 35.56 316 LYS A C 1
ATOM 2499 O O . LYS A 1 316 ? -21.328 30.109 -1.418 1 35.56 316 LYS A O 1
ATOM 2504 N N . HIS A 1 317 ? -22.719 30.281 -3.135 1 35.34 317 HIS A N 1
ATOM 2505 C CA . HIS A 1 317 ? -22.094 29.656 -4.297 1 35.34 317 HIS A CA 1
ATOM 2506 C C . HIS A 1 317 ? -20.891 30.469 -4.777 1 35.34 317 HIS A C 1
ATOM 2508 O O . HIS A 1 317 ? -21.031 31.625 -5.164 1 35.34 317 HIS A O 1
ATOM 2514 N N . VAL A 1 318 ? -19.859 30.578 -4.195 1 35.31 318 VAL A N 1
ATOM 2515 C CA . VAL A 1 318 ? -18.75 31.266 -4.848 1 35.31 318 VAL A CA 1
ATOM 2516 C C . VAL A 1 318 ? -18.391 30.547 -6.141 1 35.31 318 VAL A C 1
ATOM 2518 O O . VAL A 1 318 ? -18 29.375 -6.121 1 35.31 318 VAL A O 1
ATOM 2521 N N . THR A 1 319 ? -19.125 30.781 -7.234 1 34.69 319 THR A N 1
ATOM 2522 C CA . THR A 1 319 ? -18.672 30.391 -8.562 1 34.69 319 THR A CA 1
ATOM 2523 C C . THR A 1 319 ? -17.328 31.031 -8.898 1 34.69 319 THR A C 1
ATOM 2525 O O . THR A 1 319 ? -17.188 32.25 -8.844 1 34.69 319 THR A O 1
ATOM 2528 N N . LEU A 1 320 ? -16.266 30.422 -8.586 1 30.45 320 LEU A N 1
ATOM 2529 C CA . LEU A 1 320 ? -14.961 30.844 -9.094 1 30.45 320 LEU A CA 1
ATOM 2530 C C . LEU A 1 320 ? -15.039 31.203 -10.57 1 30.45 320 LEU A C 1
ATOM 2532 O O . LEU A 1 320 ? -15.016 30.328 -11.43 1 30.45 320 LEU A O 1
ATOM 2536 N N . LYS A 1 321 ? -16.094 31.828 -11.07 1 32.94 321 LYS A N 1
ATOM 2537 C CA . LYS A 1 321 ? -15.992 32.281 -12.453 1 32.94 321 LYS A CA 1
ATOM 2538 C C . LYS A 1 321 ? -14.766 33.188 -12.633 1 32.94 321 LYS A C 1
ATOM 2540 O O . LYS A 1 321 ? -14.359 33.469 -13.766 1 32.94 321 LYS A O 1
ATOM 2545 N N . ASN A 1 322 ? -14.648 34.281 -11.922 1 27.92 322 ASN A N 1
ATOM 2546 C CA . ASN A 1 322 ? -13.852 35.375 -12.484 1 27.92 322 ASN A CA 1
ATOM 2547 C C . ASN A 1 322 ? -12.359 35.062 -12.406 1 27.92 322 ASN A C 1
ATOM 2549 O O . ASN A 1 322 ? -11.922 34.312 -11.555 1 27.92 322 ASN A O 1
ATOM 2553 N N . LYS A 1 323 ? -11.422 35.844 -13.18 1 31.41 323 LYS A N 1
ATOM 2554 C CA . LYS A 1 323 ? -9.984 35.938 -13.391 1 31.41 323 LYS A CA 1
ATOM 2555 C C . LYS A 1 323 ? -9.242 36.156 -12.07 1 31.41 323 LYS A C 1
ATOM 2557 O O . LYS A 1 323 ? -9.461 37.156 -11.398 1 31.41 323 LYS A O 1
ATOM 2562 N N . LEU A 1 324 ? -8.969 35.094 -11.242 1 24.45 324 LEU A N 1
ATOM 2563 C CA . LEU A 1 324 ? -8.008 35.344 -10.18 1 24.45 324 LEU A CA 1
ATOM 2564 C C . LEU A 1 324 ? -6.719 35.938 -10.734 1 24.45 324 LEU A C 1
ATOM 2566 O O . LEU A 1 324 ? -6.219 35.5 -11.773 1 24.45 324 LEU A O 1
ATOM 2570 N N . MET B 1 1 ? 11.883 -58.719 -23.234 1 26.31 1 MET B N 1
ATOM 2571 C CA . MET B 1 1 ? 10.836 -57.75 -22.891 1 26.31 1 MET B CA 1
ATOM 2572 C C . MET B 1 1 ? 11.383 -56.656 -21.969 1 26.31 1 MET B C 1
ATOM 2574 O O . MET B 1 1 ? 11.734 -56.938 -20.828 1 26.31 1 MET B O 1
ATOM 2578 N N . ALA B 1 2 ? 12.195 -55.719 -22.375 1 30.94 2 ALA B N 1
ATOM 2579 C CA . ALA B 1 2 ? 13.203 -54.906 -21.703 1 30.94 2 ALA B CA 1
ATOM 2580 C C . ALA B 1 2 ? 12.547 -53.906 -20.75 1 30.94 2 ALA B C 1
ATOM 2582 O O . ALA B 1 2 ? 11.703 -53.125 -21.172 1 30.94 2 ALA B O 1
ATOM 2583 N N . SER B 1 3 ? 12.172 -54.281 -19.469 1 28.39 3 SER B N 1
ATOM 2584 C CA . SER B 1 3 ? 11.641 -53.562 -18.328 1 28.39 3 SER B CA 1
ATOM 2585 C C . SER B 1 3 ? 12.375 -52.25 -18.109 1 28.39 3 SER B C 1
ATOM 2587 O O . SER B 1 3 ? 13.555 -52.25 -17.75 1 28.39 3 SER B O 1
ATOM 2589 N N . HIS B 1 4 ? 12.406 -51.344 -19 1 30.19 4 HIS B N 1
ATOM 2590 C CA . HIS B 1 4 ? 13.156 -50.125 -18.875 1 30.19 4 HIS B CA 1
ATOM 2591 C C . HIS B 1 4 ? 12.906 -49.438 -17.531 1 30.19 4 HIS B C 1
ATOM 2593 O O . HIS B 1 4 ? 11.75 -49.188 -17.172 1 30.19 4 HIS B O 1
ATOM 2599 N N . GLY B 1 5 ? 13.602 -49.75 -16.453 1 30.02 5 GLY B N 1
ATOM 2600 C CA . GLY B 1 5 ? 13.711 -49.25 -15.102 1 30.02 5 GLY B CA 1
ATOM 2601 C C . GLY B 1 5 ? 13.57 -47.75 -15.016 1 30.02 5 GLY B C 1
ATOM 2602 O O . GLY B 1 5 ? 14.391 -47 -15.562 1 30.02 5 GLY B O 1
ATOM 2603 N N . PHE B 1 6 ? 12.367 -47.188 -15.219 1 32.56 6 PHE B N 1
ATOM 2604 C CA . PHE B 1 6 ? 12.203 -45.781 -14.836 1 32.56 6 PHE B CA 1
ATOM 2605 C C . PHE B 1 6 ? 12.969 -45.5 -13.555 1 32.56 6 PHE B C 1
ATOM 2607 O O . PHE B 1 6 ? 12.758 -46.125 -12.531 1 32.56 6 PHE B O 1
ATOM 2614 N N . SER B 1 7 ? 14.25 -45.438 -13.578 1 33.56 7 SER B N 1
ATOM 2615 C CA . SER B 1 7 ? 14.992 -44.875 -12.453 1 33.56 7 SER B CA 1
ATOM 2616 C C . SER B 1 7 ? 14.188 -43.781 -11.734 1 33.56 7 SER B C 1
ATOM 2618 O O . SER B 1 7 ? 13.797 -42.812 -12.344 1 33.56 7 SER B O 1
ATOM 2620 N N . SER B 1 8 ? 13.117 -44.125 -11.023 1 36.72 8 SER B N 1
ATOM 2621 C CA . SER B 1 8 ? 12.281 -43.312 -10.141 1 36.72 8 SER B CA 1
ATOM 2622 C C . SER B 1 8 ? 13.094 -42.188 -9.5 1 36.72 8 SER B C 1
ATOM 2624 O O . SER B 1 8 ? 13.875 -42.406 -8.578 1 36.72 8 SER B O 1
ATOM 2626 N N . ILE B 1 9 ? 13.906 -41.438 -10.117 1 38.84 9 ILE B N 1
ATOM 2627 C CA . ILE B 1 9 ? 14.555 -40.281 -9.492 1 38.84 9 ILE B CA 1
ATOM 2628 C C . ILE B 1 9 ? 13.617 -39.656 -8.461 1 38.84 9 ILE B C 1
ATOM 2630 O O . ILE B 1 9 ? 12.516 -39.219 -8.797 1 38.84 9 ILE B O 1
ATOM 2634 N N . ASP B 1 10 ? 13.352 -40.188 -7.375 1 45.28 10 ASP B N 1
ATOM 2635 C CA . ASP B 1 10 ? 12.734 -39.656 -6.16 1 45.28 10 ASP B CA 1
ATOM 2636 C C . ASP B 1 10 ? 12.812 -38.125 -6.133 1 45.28 10 ASP B C 1
ATOM 2638 O O . ASP B 1 10 ? 13.828 -37.562 -5.727 1 45.28 10 ASP B O 1
ATOM 2642 N N . ARG B 1 11 ? 12.531 -37.375 -7.125 1 54.16 11 ARG B N 1
ATOM 2643 C CA . ARG B 1 11 ? 12.703 -35.938 -7.281 1 54.16 11 ARG B CA 1
ATOM 2644 C C . ARG B 1 11 ? 12.109 -35.188 -6.102 1 54.16 11 ARG B C 1
ATOM 2646 O O . ARG B 1 11 ? 10.938 -34.781 -6.141 1 54.16 11 ARG B O 1
ATOM 2653 N N . CYS B 1 12 ? 12.562 -35.438 -4.926 1 70.12 12 CYS B N 1
ATOM 2654 C CA . CYS B 1 12 ? 12.266 -34.781 -3.662 1 70.12 12 CYS B CA 1
ATOM 2655 C C . CYS B 1 12 ? 12.508 -33.281 -3.762 1 70.12 12 CYS B C 1
ATOM 2657 O O . CYS B 1 12 ? 13.422 -32.844 -4.461 1 70.12 12 CYS B O 1
ATOM 2659 N N . HIS B 1 13 ? 11.422 -32.562 -3.445 1 85.88 13 HIS B N 1
ATOM 2660 C CA . HIS B 1 13 ? 11.594 -31.109 -3.393 1 85.88 13 HIS B CA 1
ATOM 2661 C C . HIS B 1 13 ? 12.57 -30.703 -2.289 1 85.88 13 HIS B C 1
ATOM 2663 O O . HIS B 1 13 ? 12.797 -31.469 -1.35 1 85.88 13 HIS B O 1
ATOM 2669 N N . LYS B 1 14 ? 13.312 -29.703 -2.502 1 89.94 14 LYS B N 1
ATOM 2670 C CA . LYS B 1 14 ? 14.109 -29.062 -1.465 1 89.94 14 LYS B CA 1
ATOM 2671 C C . LYS B 1 14 ? 13.43 -27.797 -0.953 1 89.94 14 LYS B C 1
ATOM 2673 O O . LYS B 1 14 ? 12.867 -27.031 -1.736 1 89.94 14 LYS B O 1
ATOM 2678 N N . GLU B 1 15 ? 13.422 -27.672 0.31 1 95.12 15 GLU B N 1
ATOM 2679 C CA . GLU B 1 15 ? 12.922 -26.422 0.902 1 95.12 15 GLU B CA 1
ATOM 2680 C C . GLU B 1 15 ? 13.961 -25.312 0.788 1 95.12 15 GLU B C 1
ATOM 2682 O O . GLU B 1 15 ? 15.156 -25.547 0.965 1 95.12 15 GLU B O 1
ATOM 2687 N N . MET B 1 16 ? 13.461 -24.156 0.489 1 96 16 MET B N 1
ATOM 2688 C CA . MET B 1 16 ? 14.336 -22.984 0.429 1 96 16 MET B CA 1
ATOM 2689 C C . MET B 1 16 ? 13.641 -21.766 1.018 1 96 16 MET B C 1
ATOM 2691 O O . MET B 1 16 ? 12.414 -21.734 1.158 1 96 16 MET B O 1
ATOM 2695 N N . THR B 1 17 ? 14.469 -20.812 1.472 1 98 17 THR B N 1
ATOM 2696 C CA . THR B 1 17 ? 13.938 -19.562 1.994 1 98 17 THR B CA 1
ATOM 2697 C C . THR B 1 17 ? 14.695 -18.375 1.421 1 98 17 THR B C 1
ATOM 2699 O O . THR B 1 17 ? 15.883 -18.484 1.107 1 98 17 THR B O 1
ATOM 2702 N N . PHE B 1 18 ? 14.062 -17.328 1.246 1 97.56 18 PHE B N 1
ATOM 2703 C CA . PHE B 1 18 ? 14.625 -16.031 0.86 1 97.56 18 PHE B CA 1
ATOM 2704 C C . PHE B 1 18 ? 14.398 -15 1.954 1 97.56 18 PHE B C 1
ATOM 2706 O O . PHE B 1 18 ? 13.266 -14.75 2.361 1 97.56 18 PHE B O 1
ATOM 2713 N N . THR B 1 19 ? 15.461 -14.375 2.385 1 95.38 19 THR B N 1
ATOM 2714 C CA . THR B 1 19 ? 15.352 -13.359 3.43 1 95.38 19 THR B CA 1
ATOM 2715 C C . THR B 1 19 ? 14.758 -12.07 2.871 1 95.38 19 THR B C 1
ATOM 2717 O O . THR B 1 19 ? 15.18 -11.594 1.816 1 95.38 19 THR B O 1
ATOM 2720 N N . VAL B 1 20 ? 13.797 -11.555 3.516 1 93.19 20 VAL B N 1
ATOM 2721 C CA . VAL B 1 20 ? 13.164 -10.281 3.193 1 93.19 20 VAL B CA 1
ATOM 2722 C C . VAL B 1 20 ? 13.07 -9.414 4.449 1 93.19 20 VAL B C 1
ATOM 2724 O O . VAL B 1 20 ? 13.289 -9.906 5.562 1 93.19 20 VAL B O 1
ATOM 2727 N N . PRO B 1 21 ? 12.758 -8.141 4.34 1 87.62 21 PRO B N 1
ATOM 2728 C CA . PRO B 1 21 ? 12.812 -7.238 5.488 1 87.62 21 PRO B CA 1
ATOM 2729 C C . PRO B 1 21 ? 11.922 -7.695 6.641 1 87.62 21 PRO B C 1
ATOM 2731 O O . PRO B 1 21 ? 12.25 -7.48 7.809 1 87.62 21 PRO B O 1
ATOM 2734 N N . TRP B 1 22 ? 10.875 -8.359 6.367 1 91.56 22 TRP B N 1
ATOM 2735 C CA . TRP B 1 22 ? 9.922 -8.688 7.422 1 91.56 22 TRP B CA 1
ATOM 2736 C C . TRP B 1 22 ? 10.07 -10.141 7.855 1 91.56 22 TRP B C 1
ATOM 2738 O O . TRP B 1 22 ? 9.32 -10.617 8.719 1 91.56 22 TRP B O 1
ATOM 2748 N N . GLY B 1 23 ? 10.992 -10.898 7.234 1 94.81 23 GLY B N 1
ATOM 2749 C CA . GLY B 1 23 ? 11.164 -12.305 7.566 1 94.81 23 GLY B CA 1
ATOM 2750 C C . GLY B 1 23 ? 11.711 -13.125 6.414 1 94.81 23 GLY B C 1
ATOM 2751 O O . GLY B 1 23 ? 12.766 -12.812 5.863 1 94.81 23 GLY B O 1
ATOM 2752 N N . ILE B 1 24 ? 10.867 -14.125 6.055 1 97.5 24 ILE B N 1
ATOM 2753 C CA . ILE B 1 24 ? 11.336 -14.977 4.973 1 97.5 24 ILE B CA 1
ATOM 2754 C C . ILE B 1 24 ? 10.195 -15.266 4.008 1 97.5 24 ILE B C 1
ATOM 2756 O O . ILE B 1 24 ? 9.023 -15.234 4.395 1 97.5 24 ILE B O 1
ATOM 2760 N N . ILE B 1 25 ? 10.539 -15.477 2.795 1 98.25 25 ILE B N 1
ATOM 2761 C CA . ILE B 1 25 ? 9.672 -16.125 1.81 1 98.25 25 ILE B CA 1
ATOM 2762 C C . ILE B 1 25 ? 10.133 -17.562 1.588 1 98.25 25 ILE B C 1
ATOM 2764 O O . ILE B 1 25 ? 11.273 -17.797 1.171 1 98.25 25 ILE B O 1
ATOM 2768 N N . ALA B 1 26 ? 9.258 -18.453 1.898 1 98.56 26 ALA B N 1
ATOM 2769 C CA . ALA B 1 26 ? 9.57 -19.875 1.765 1 98.56 26 ALA B CA 1
ATOM 2770 C C . ALA B 1 26 ? 9.203 -20.391 0.376 1 98.56 26 ALA B C 1
ATOM 2772 O O . ALA B 1 26 ? 8.328 -19.828 -0.29 1 98.56 26 ALA B O 1
ATOM 2773 N N . ALA B 1 27 ? 9.875 -21.469 -0.031 1 97.81 27 ALA B N 1
ATOM 2774 C CA . ALA B 1 27 ? 9.633 -22.047 -1.348 1 97.81 27 ALA B CA 1
ATOM 2775 C C . ALA B 1 27 ? 10.031 -23.531 -1.376 1 97.81 27 ALA B C 1
ATOM 2777 O O . ALA B 1 27 ? 10.75 -24 -0.488 1 97.81 27 ALA B O 1
ATOM 2778 N N . LYS B 1 28 ? 9.547 -24.203 -2.314 1 94.5 28 LYS B N 1
ATOM 2779 C CA . LYS B 1 28 ? 9.977 -25.547 -2.695 1 94.5 28 LYS B CA 1
ATOM 2780 C C . LYS B 1 28 ? 10.672 -25.531 -4.059 1 94.5 28 LYS B C 1
ATOM 2782 O O . LYS B 1 28 ? 10.227 -24.844 -4.977 1 94.5 28 LYS B O 1
ATOM 2787 N N . ALA B 1 29 ? 11.695 -26.297 -4.121 1 93.31 29 ALA B N 1
ATOM 2788 C CA . ALA B 1 29 ? 12.438 -26.359 -5.375 1 93.31 29 ALA B CA 1
ATOM 2789 C C . ALA B 1 29 ? 12.555 -27.797 -5.871 1 93.31 29 ALA B C 1
ATOM 2791 O O . ALA B 1 29 ? 12.781 -28.719 -5.082 1 93.31 29 ALA B O 1
ATOM 2792 N N . TRP B 1 30 ? 12.305 -27.984 -7.133 1 89.62 30 TRP B N 1
ATOM 2793 C CA . TRP B 1 30 ? 12.477 -29.266 -7.824 1 89.62 30 TRP B CA 1
ATOM 2794 C C . TRP B 1 30 ? 13.453 -29.125 -8.984 1 89.62 30 TRP B C 1
ATOM 2796 O O . TRP B 1 30 ? 13.477 -28.094 -9.664 1 89.62 30 TRP B O 1
ATOM 2806 N N . GLY B 1 31 ? 14.242 -30.156 -9.289 1 87.88 31 GLY B N 1
ATOM 2807 C CA . GLY B 1 31 ? 15.117 -30.156 -10.445 1 87.88 31 GLY B CA 1
ATOM 2808 C C . GLY B 1 31 ? 16.5 -29.625 -10.156 1 87.88 31 GLY B C 1
ATOM 2809 O O . GLY B 1 31 ? 16.828 -29.312 -9.008 1 87.88 31 GLY B O 1
ATOM 2810 N N . ARG B 1 32 ? 17.312 -29.562 -11.164 1 88.44 32 ARG B N 1
ATOM 2811 C CA . ARG B 1 32 ? 18.688 -29.078 -11.047 1 88.44 32 ARG B CA 1
ATOM 2812 C C . ARG B 1 32 ? 18.734 -27.562 -11.07 1 88.44 32 ARG B C 1
ATOM 2814 O O . ARG B 1 32 ? 18.016 -26.922 -11.836 1 88.44 32 ARG B O 1
ATOM 2821 N N . THR B 1 33 ? 19.625 -27.031 -10.289 1 90.88 33 THR B N 1
ATOM 2822 C CA . THR B 1 33 ? 19.719 -25.578 -10.141 1 90.88 33 THR B CA 1
ATOM 2823 C C . THR B 1 33 ? 20.156 -24.922 -11.445 1 90.88 33 THR B C 1
ATOM 2825 O O . THR B 1 33 ? 19.938 -23.734 -11.648 1 90.88 33 THR B O 1
ATOM 2828 N N . ASP B 1 34 ? 20.766 -25.703 -12.32 1 91.81 34 ASP B N 1
ATOM 2829 C CA . ASP B 1 34 ? 21.234 -25.156 -13.594 1 91.81 34 ASP B CA 1
ATOM 2830 C C . ASP B 1 34 ? 20.203 -25.391 -14.695 1 91.81 34 ASP B C 1
ATOM 2832 O O . ASP B 1 34 ? 20.469 -25.125 -15.875 1 91.81 34 ASP B O 1
ATOM 2836 N N . GLY B 1 35 ? 19.047 -25.938 -14.391 1 93 35 GLY B N 1
ATOM 2837 C CA . GLY B 1 35 ? 17.969 -26.141 -15.352 1 93 35 GLY B CA 1
ATOM 2838 C C . GLY B 1 35 ? 17.281 -24.844 -15.75 1 93 35 GLY B C 1
ATOM 2839 O O . GLY B 1 35 ? 17.672 -23.766 -15.312 1 93 35 GLY B O 1
ATOM 2840 N N . ILE B 1 36 ? 16.328 -24.969 -16.688 1 93.06 36 ILE B N 1
ATOM 2841 C CA . ILE B 1 36 ? 15.547 -23.828 -17.156 1 93.06 36 ILE B CA 1
ATOM 2842 C C . ILE B 1 36 ? 14.68 -23.281 -16.016 1 93.06 36 ILE B C 1
ATOM 2844 O O . ILE B 1 36 ? 13.859 -24.016 -15.453 1 93.06 36 ILE B O 1
ATOM 2848 N N . PRO B 1 37 ? 14.836 -22.031 -15.648 1 96.75 37 PRO B N 1
ATOM 2849 C CA . PRO B 1 37 ? 14.141 -21.484 -14.484 1 96.75 37 PRO B CA 1
ATOM 2850 C C . PRO B 1 37 ? 12.641 -21.328 -14.719 1 96.75 37 PRO B C 1
ATOM 2852 O O . PRO B 1 37 ? 12.219 -20.703 -15.703 1 96.75 37 PRO B O 1
ATOM 2855 N N . VAL B 1 38 ? 11.828 -21.875 -13.859 1 96.19 38 VAL B N 1
ATOM 2856 C CA . VAL B 1 38 ? 10.367 -21.75 -13.852 1 96.19 38 VAL B CA 1
ATOM 2857 C C . VAL B 1 38 ? 9.883 -21.438 -12.438 1 96.19 38 VAL B C 1
ATOM 2859 O O . VAL B 1 38 ? 10.266 -22.109 -11.477 1 96.19 38 VAL B O 1
ATOM 2862 N N . LEU B 1 39 ? 9.086 -20.375 -12.297 1 98 39 LEU B N 1
ATOM 2863 C CA . LEU B 1 39 ? 8.555 -19.953 -11.008 1 98 39 LEU B CA 1
ATOM 2864 C C . LEU B 1 39 ? 7.086 -20.359 -10.867 1 98 39 LEU B C 1
ATOM 2866 O O . LEU B 1 39 ? 6.285 -20.109 -11.773 1 98 39 LEU B O 1
ATOM 2870 N N . GLY B 1 40 ? 6.77 -21.016 -9.758 1 97.44 40 GLY B N 1
ATOM 2871 C CA . GLY B 1 40 ? 5.395 -21.359 -9.438 1 97.44 40 GLY B CA 1
ATOM 2872 C C . GLY B 1 40 ? 4.758 -20.422 -8.43 1 97.44 40 GLY B C 1
ATOM 2873 O O . GLY B 1 40 ? 5.34 -20.141 -7.383 1 97.44 40 GLY B O 1
ATOM 2874 N N . LEU B 1 41 ? 3.561 -19.938 -8.734 1 98.19 41 LEU B N 1
ATOM 2875 C CA . LEU B 1 41 ? 2.816 -19.016 -7.883 1 98.19 41 LEU B CA 1
ATOM 2876 C C . LEU B 1 41 ? 1.425 -19.547 -7.574 1 98.19 41 LEU B C 1
ATOM 2878 O O . LEU B 1 41 ? 0.614 -19.75 -8.484 1 98.19 41 LEU B O 1
ATOM 2882 N N . HIS B 1 42 ? 1.09 -19.719 -6.305 1 96.31 42 HIS B N 1
ATOM 2883 C CA . HIS B 1 42 ? -0.136 -20.391 -5.895 1 96.31 42 HIS B CA 1
ATOM 2884 C C . HIS B 1 42 ? -1.306 -19.422 -5.82 1 96.31 42 HIS B C 1
ATOM 2886 O O . HIS B 1 42 ? -1.11 -18.203 -5.895 1 96.31 42 HIS B O 1
ATOM 2892 N N . GLY B 1 43 ? -2.467 -19.969 -5.688 1 93.38 43 GLY B N 1
ATOM 2893 C CA . GLY B 1 43 ? -3.682 -19.188 -5.523 1 93.38 43 GLY B CA 1
ATOM 2894 C C . GLY B 1 43 ? -4.016 -18.891 -4.07 1 93.38 43 GLY B C 1
ATOM 2895 O O . GLY B 1 43 ? -3.293 -19.328 -3.166 1 93.38 43 GLY B O 1
ATOM 2896 N N . PHE B 1 44 ? -5.059 -18.141 -3.822 1 89.38 44 PHE B N 1
ATOM 2897 C CA . PHE B 1 44 ? -5.52 -17.797 -2.482 1 89.38 44 PHE B CA 1
ATOM 2898 C C . PHE B 1 44 ? -6.465 -18.859 -1.939 1 89.38 44 PHE B C 1
ATOM 2900 O O . PHE B 1 44 ? -7.414 -19.25 -2.619 1 89.38 44 PHE B O 1
ATOM 2907 N N . PRO B 1 45 ? -6.309 -19.188 -0.748 1 89.62 45 PRO B N 1
ATOM 2908 C CA . PRO B 1 45 ? -5.211 -19.016 0.204 1 89.62 45 PRO B CA 1
ATOM 2909 C C . PRO B 1 45 ? -4.32 -20.25 0.313 1 89.62 45 PRO B C 1
ATOM 2911 O O . PRO B 1 45 ? -4.016 -20.703 1.421 1 89.62 45 PRO B O 1
ATOM 2914 N N . ASP B 1 46 ? -3.9 -20.703 -0.812 1 93 46 ASP B N 1
ATOM 2915 C CA . ASP B 1 46 ? -3.115 -21.938 -0.917 1 93 46 ASP B CA 1
ATOM 2916 C C . ASP B 1 46 ? -1.653 -21.688 -0.553 1 93 46 ASP B C 1
ATOM 2918 O O . ASP B 1 46 ? -1.358 -20.891 0.344 1 93 46 ASP B O 1
ATOM 2922 N N . ASN B 1 47 ? -0.792 -22.578 -1.055 1 96.25 47 ASN B N 1
ATOM 2923 C CA . ASN B 1 47 ? 0.653 -22.562 -0.853 1 96.25 47 ASN B CA 1
ATOM 2924 C C . ASN B 1 47 ? 1.379 -23.406 -1.888 1 96.25 47 ASN B C 1
ATOM 2926 O O . ASN B 1 47 ? 0.764 -23.891 -2.838 1 96.25 47 ASN B O 1
ATOM 2930 N N . ALA B 1 48 ? 2.66 -23.578 -1.701 1 96.19 48 ALA B N 1
ATOM 2931 C CA . ALA B 1 48 ? 3.512 -24.219 -2.697 1 96.19 48 ALA B CA 1
ATOM 2932 C C . ALA B 1 48 ? 3.096 -25.672 -2.922 1 96.19 48 ALA B C 1
ATOM 2934 O O . ALA B 1 48 ? 3.42 -26.266 -3.955 1 96.19 48 ALA B O 1
ATOM 2935 N N . ASN B 1 49 ? 2.369 -26.266 -1.99 1 93.75 49 ASN B N 1
ATOM 2936 C CA . ASN B 1 49 ? 1.947 -27.656 -2.119 1 93.75 49 ASN B CA 1
ATOM 2937 C C . ASN B 1 49 ? 0.959 -27.828 -3.27 1 93.75 49 ASN B C 1
ATOM 2939 O O . ASN B 1 49 ? 0.703 -28.953 -3.701 1 93.75 49 ASN B O 1
ATOM 2943 N N . THR B 1 50 ? 0.431 -26.719 -3.725 1 93.19 50 THR B N 1
ATOM 2944 C CA . THR B 1 50 ? -0.513 -26.828 -4.832 1 93.19 50 THR B CA 1
ATOM 2945 C C . THR B 1 50 ? 0.163 -27.422 -6.066 1 93.19 50 THR B C 1
ATOM 2947 O O . THR B 1 50 ? -0.507 -27.953 -6.953 1 93.19 50 THR B O 1
ATOM 2950 N N . PHE B 1 51 ? 1.48 -27.375 -6.09 1 91.62 51 PHE B N 1
ATOM 2951 C CA . PHE B 1 51 ? 2.232 -27.891 -7.234 1 91.62 51 PHE B CA 1
ATOM 2952 C C . PHE B 1 51 ? 2.877 -29.234 -6.902 1 91.62 51 PHE B C 1
ATOM 2954 O O . PHE B 1 51 ? 3.613 -29.781 -7.719 1 91.62 51 PHE B O 1
ATOM 2961 N N . ASP B 1 52 ? 2.779 -29.703 -5.664 1 81.25 52 ASP B N 1
ATOM 2962 C CA . ASP B 1 52 ? 3.494 -30.859 -5.148 1 81.25 52 ASP B CA 1
ATOM 2963 C C . ASP B 1 52 ? 2.648 -32.125 -5.285 1 81.25 52 ASP B C 1
ATOM 2965 O O . ASP B 1 52 ? 2.947 -33.156 -4.664 1 81.25 52 ASP B O 1
ATOM 2969 N N . ARG B 1 53 ? 1.547 -32.188 -5.816 1 63.75 53 ARG B N 1
ATOM 2970 C CA . ARG B 1 53 ? 0.67 -33.344 -5.719 1 63.75 53 ARG B CA 1
ATOM 2971 C C . ARG B 1 53 ? 1.419 -34.625 -6.07 1 63.75 53 ARG B C 1
ATOM 2973 O O . ARG B 1 53 ? 1.942 -34.75 -7.18 1 63.75 53 ARG B O 1
ATOM 2980 N N . ARG B 1 54 ? 1.908 -35.438 -4.789 1 55.34 54 ARG B N 1
ATOM 2981 C CA . ARG B 1 54 ? 2.453 -36.75 -4.953 1 55.34 54 ARG B CA 1
ATOM 2982 C C . ARG B 1 54 ? 1.339 -37.781 -5.152 1 55.34 54 ARG B C 1
ATOM 2984 O O . ARG B 1 54 ? 0.382 -37.844 -4.379 1 55.34 54 ARG B O 1
ATOM 2991 N N . VAL B 1 55 ? 0.577 -37.906 -6.078 1 46.84 55 VAL B N 1
ATOM 2992 C CA . VAL B 1 55 ? -0.342 -39.031 -5.945 1 46.84 55 VAL B CA 1
ATOM 2993 C C . VAL B 1 55 ? 0.432 -40.344 -6.047 1 46.84 55 VAL B C 1
ATOM 2995 O O . VAL B 1 55 ? 1.38 -40.469 -6.828 1 46.84 55 VAL B O 1
ATOM 2998 N N . MET B 1 56 ? 0.527 -41.125 -5.027 1 45.47 56 MET B N 1
ATOM 2999 C CA . MET B 1 56 ? 0.996 -42.5 -5.168 1 45.47 56 MET B CA 1
ATOM 3000 C C . MET B 1 56 ? 1.067 -42.906 -6.637 1 45.47 56 MET B C 1
ATOM 3002 O O . MET B 1 56 ? 2.045 -43.531 -7.07 1 45.47 56 MET B O 1
ATOM 3006 N N . LYS B 1 57 ? -0.114 -42.844 -7.262 1 44.44 57 LYS B N 1
ATOM 3007 C CA . LYS B 1 57 ? -0.262 -43.344 -8.633 1 44.44 57 LYS B CA 1
ATOM 3008 C C . LYS B 1 57 ? -0.025 -42.188 -9.633 1 44.44 57 LYS B C 1
ATOM 3010 O O . LYS B 1 57 ? 0.199 -42.469 -10.82 1 44.44 57 LYS B O 1
ATOM 3015 N N . TYR B 1 58 ? -0.181 -40.844 -9.32 1 48.16 58 TYR B N 1
ATOM 3016 C CA . TYR B 1 58 ? -0.135 -39.844 -10.367 1 48.16 58 TYR B CA 1
ATOM 3017 C C . TYR B 1 58 ? 0.856 -38.719 -10.016 1 48.16 58 TYR B C 1
ATOM 3019 O O . TYR B 1 58 ? 0.864 -38.219 -8.891 1 48.16 58 TYR B O 1
ATOM 3027 N N . PRO B 1 59 ? 1.992 -38.594 -10.875 1 51.56 59 PRO B N 1
ATOM 3028 C CA . PRO B 1 59 ? 3.094 -37.656 -10.688 1 51.56 59 PRO B CA 1
ATOM 3029 C C . PRO B 1 59 ? 2.611 -36.188 -10.523 1 51.56 59 PRO B C 1
ATOM 3031 O O . PRO B 1 59 ? 1.538 -35.844 -11.023 1 51.56 59 PRO B O 1
ATOM 3034 N N . GLN B 1 60 ? 3.24 -35.375 -9.625 1 60.38 60 GLN B N 1
ATOM 3035 C CA . GLN B 1 60 ? 3.178 -33.969 -9.25 1 60.38 60 GLN B CA 1
ATOM 3036 C C . GLN B 1 60 ? 3.443 -33.062 -10.453 1 60.38 60 GLN B C 1
ATOM 3038 O O . GLN B 1 60 ? 4.164 -33.438 -11.375 1 60.38 60 GLN B O 1
ATOM 3043 N N . ILE B 1 61 ? 2.477 -31.984 -10.602 1 70.44 61 ILE B N 1
ATOM 3044 C CA . ILE B 1 61 ? 2.799 -31.031 -11.664 1 70.44 61 ILE B CA 1
ATOM 3045 C C . ILE B 1 61 ? 4.309 -30.828 -11.734 1 70.44 61 ILE B C 1
ATOM 3047 O O . ILE B 1 61 ? 4.914 -30.969 -12.805 1 70.44 61 ILE B O 1
ATOM 3051 N N . ALA B 1 62 ? 4.922 -30.656 -10.555 1 72.31 62 ALA B N 1
ATOM 3052 C CA . ALA B 1 62 ? 6.352 -30.375 -10.516 1 72.31 62 ALA B CA 1
ATOM 3053 C C . ALA B 1 62 ? 7.164 -31.562 -11 1 72.31 62 ALA B C 1
ATOM 3055 O O . ALA B 1 62 ? 8.172 -31.406 -11.688 1 72.31 62 ALA B O 1
ATOM 3056 N N . CYS B 1 63 ? 6.625 -32.719 -10.727 1 64.94 63 CYS B N 1
ATOM 3057 C CA . CYS B 1 63 ? 7.355 -33.938 -11.055 1 64.94 63 CYS B CA 1
ATOM 3058 C C . CYS B 1 63 ? 7.148 -34.312 -12.516 1 64.94 63 CYS B C 1
ATOM 3060 O O . CYS B 1 63 ? 7.926 -35.094 -13.078 1 64.94 63 CYS B O 1
ATOM 3062 N N . LEU B 1 64 ? 6.129 -33.688 -13.016 1 67.12 64 LEU B N 1
ATOM 3063 C CA . LEU B 1 64 ? 5.781 -34.062 -14.375 1 67.12 64 LEU B CA 1
ATOM 3064 C C . LEU B 1 64 ? 6.375 -33.094 -15.383 1 67.12 64 LEU B C 1
ATOM 3066 O O . LEU B 1 64 ? 6.363 -33.344 -16.594 1 67.12 64 LEU B O 1
ATOM 3070 N N . LEU B 1 65 ? 6.965 -32.062 -14.828 1 76.38 65 LEU B N 1
ATOM 3071 C CA . LEU B 1 65 ? 7.602 -31.109 -15.719 1 76.38 65 LEU B CA 1
ATOM 3072 C C . LEU B 1 65 ? 8.883 -31.688 -16.328 1 76.38 65 LEU B C 1
ATOM 3074 O O . LEU B 1 65 ? 9.445 -32.656 -15.781 1 76.38 65 LEU B O 1
ATOM 3078 N N . PRO B 1 66 ? 9.305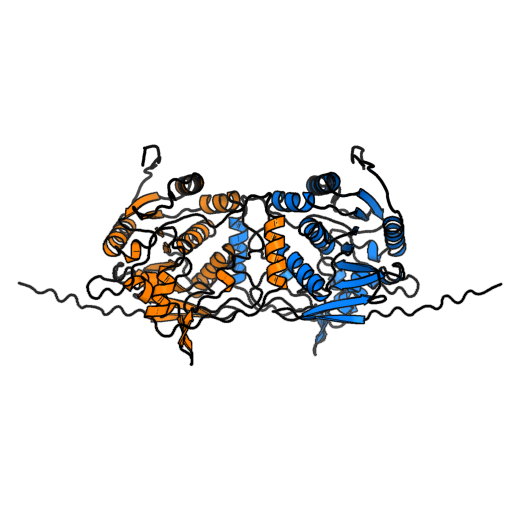 -31.172 -17.469 1 75.56 66 PRO B N 1
ATOM 3079 C CA . PRO B 1 66 ? 10.539 -31.672 -18.078 1 75.56 66 PRO B CA 1
ATOM 3080 C C . PRO B 1 66 ? 11.727 -31.641 -17.125 1 75.56 66 PRO B C 1
ATOM 3082 O O . PRO B 1 66 ? 11.828 -30.75 -16.281 1 75.56 66 PRO B O 1
ATOM 3085 N N . GLU B 1 67 ? 12.609 -32.562 -17.266 1 78.81 67 GLU B N 1
ATOM 3086 C CA . GLU B 1 67 ? 13.727 -32.781 -16.344 1 78.81 67 GLU B CA 1
ATOM 3087 C C . GLU B 1 67 ? 14.727 -31.625 -16.422 1 78.81 67 GLU B C 1
ATOM 3089 O O . GLU B 1 67 ? 15.539 -31.453 -15.516 1 78.81 67 GLU B O 1
ATOM 3094 N N . ASP B 1 68 ? 14.664 -30.875 -17.406 1 87.94 68 ASP B N 1
ATOM 3095 C CA . ASP B 1 68 ? 15.633 -29.797 -17.562 1 87.94 68 ASP B CA 1
ATOM 3096 C C . ASP B 1 68 ? 15.125 -28.5 -16.938 1 87.94 68 ASP B C 1
ATOM 3098 O O . ASP B 1 68 ? 15.75 -27.453 -17.094 1 87.94 68 ASP B O 1
ATOM 3102 N N . ILE B 1 69 ? 14.055 -28.641 -16.234 1 90.44 69 ILE B N 1
ATOM 3103 C CA . ILE B 1 69 ? 13.461 -27.453 -15.609 1 90.44 69 ILE B CA 1
ATOM 3104 C C . ILE B 1 69 ? 13.898 -27.359 -14.148 1 90.44 69 ILE B C 1
ATOM 3106 O O . ILE B 1 69 ? 13.969 -28.375 -13.445 1 90.44 69 ILE B O 1
ATOM 3110 N N . TYR B 1 70 ? 14.297 -26.25 -13.742 1 93.5 70 TYR B N 1
ATOM 3111 C CA . TYR B 1 70 ? 14.422 -25.875 -12.336 1 93.5 70 TYR B CA 1
ATOM 3112 C C . TYR B 1 70 ? 13.188 -25.125 -11.859 1 93.5 70 TYR B C 1
ATOM 3114 O O . TYR B 1 70 ? 13 -23.953 -12.18 1 93.5 70 TYR B O 1
ATOM 3122 N N . PHE B 1 71 ? 12.32 -25.875 -11.094 1 93.81 71 PHE B N 1
ATOM 3123 C CA . PHE B 1 71 ? 11.023 -25.344 -10.711 1 93.81 71 PHE B CA 1
ATOM 3124 C C . PHE B 1 71 ? 11.031 -24.906 -9.25 1 93.81 71 PHE B C 1
ATOM 3126 O O . PHE B 1 71 ? 11.289 -25.703 -8.352 1 93.81 71 PHE B O 1
ATOM 3133 N N . ILE B 1 72 ? 10.789 -23.609 -9.023 1 96.19 72 ILE B N 1
ATOM 3134 C CA . ILE B 1 72 ? 10.68 -23.062 -7.672 1 96.19 72 ILE B CA 1
ATOM 3135 C C . ILE B 1 72 ? 9.258 -22.562 -7.426 1 96.19 72 ILE B C 1
ATOM 3137 O O . ILE B 1 72 ? 8.773 -21.688 -8.141 1 96.19 72 ILE B O 1
ATOM 3141 N N . ALA B 1 73 ? 8.578 -23.141 -6.453 1 96.88 73 ALA B N 1
ATOM 3142 C CA . ALA B 1 73 ? 7.234 -22.719 -6.066 1 96.88 73 ALA B CA 1
ATOM 3143 C C . ALA B 1 73 ? 7.266 -21.938 -4.758 1 96.88 73 ALA B C 1
ATOM 3145 O O . ALA B 1 73 ? 7.707 -22.453 -3.727 1 96.88 73 ALA B O 1
ATOM 3146 N N . LEU B 1 74 ? 6.723 -20.75 -4.762 1 98.25 74 LEU B N 1
ATOM 3147 C CA . LEU B 1 74 ? 6.773 -19.875 -3.6 1 98.25 74 LEU B CA 1
ATOM 3148 C C . LEU B 1 74 ? 5.555 -20.078 -2.707 1 98.25 74 LEU B C 1
ATOM 3150 O O . LEU B 1 74 ? 4.488 -20.469 -3.188 1 98.25 74 LEU B O 1
ATOM 3154 N N . ASP B 1 75 ? 5.742 -19.859 -1.434 1 98.62 75 ASP B N 1
ATOM 3155 C CA . ASP B 1 75 ? 4.652 -19.422 -0.568 1 98.62 75 ASP B CA 1
ATOM 3156 C C . ASP B 1 75 ? 4.555 -17.891 -0.534 1 98.62 75 ASP B C 1
ATOM 3158 O O . ASP B 1 75 ? 5.473 -17.219 -0.06 1 98.62 75 ASP B O 1
ATOM 3162 N N . PHE B 1 76 ? 3.477 -17.406 -1.033 1 97.94 76 PHE B N 1
ATOM 3163 C CA . PHE B 1 76 ? 3.332 -15.953 -0.917 1 97.94 76 PHE B CA 1
ATOM 3164 C C . PHE B 1 76 ? 3.418 -15.523 0.541 1 97.94 76 PHE B C 1
ATOM 3166 O O . PHE B 1 76 ? 3 -16.25 1.44 1 97.94 76 PHE B O 1
ATOM 3173 N N . PRO B 1 77 ? 3.965 -14.305 0.787 1 96.5 77 PRO B N 1
ATOM 3174 C CA . PRO B 1 77 ? 3.879 -13.789 2.154 1 96.5 77 PRO B CA 1
ATOM 3175 C C . PRO B 1 77 ? 2.473 -13.898 2.738 1 96.5 77 PRO B C 1
ATOM 3177 O O . PRO B 1 77 ? 1.489 -13.609 2.051 1 96.5 77 PRO B O 1
ATOM 3180 N N . GLY B 1 78 ? 2.438 -14.328 3.986 1 95.75 78 GLY B N 1
ATOM 3181 C CA . GLY B 1 78 ? 1.154 -14.516 4.645 1 95.75 78 GLY B CA 1
ATOM 3182 C C . GLY B 1 78 ? 0.549 -15.883 4.383 1 95.75 78 GLY B C 1
ATOM 3183 O O . GLY B 1 78 ? -0.535 -16.188 4.879 1 95.75 78 GLY B O 1
ATOM 3184 N N . HIS B 1 79 ? 1.235 -16.719 3.604 1 96.5 79 HIS B N 1
ATOM 3185 C CA . HIS B 1 79 ? 0.756 -18.047 3.27 1 96.5 79 HIS B CA 1
ATOM 3186 C C . HIS B 1 79 ? 1.822 -19.109 3.551 1 96.5 79 HIS B C 1
ATOM 3188 O O . HIS B 1 79 ? 3.016 -18.797 3.576 1 96.5 79 HIS B O 1
ATOM 3194 N N . GLY B 1 80 ? 1.361 -20.344 3.729 1 97.19 80 GLY B N 1
ATOM 3195 C CA . GLY B 1 80 ? 2.273 -21.469 3.855 1 97.19 80 GLY B CA 1
ATOM 3196 C C . GLY B 1 80 ? 3.311 -21.266 4.945 1 97.19 80 GLY B C 1
ATOM 3197 O O . GLY B 1 80 ? 2.965 -20.984 6.098 1 97.19 80 GLY B O 1
ATOM 3198 N N . LYS B 1 81 ? 4.551 -21.359 4.512 1 97.88 81 LYS B N 1
ATOM 3199 C CA . LYS B 1 81 ? 5.633 -21.281 5.484 1 97.88 81 LYS B CA 1
ATOM 3200 C C . LYS B 1 81 ? 6.34 -19.922 5.418 1 97.88 81 LYS B C 1
ATOM 3202 O O . LYS B 1 81 ? 7.363 -19.719 6.07 1 97.88 81 LYS B O 1
ATOM 3207 N N . SER B 1 82 ? 5.781 -19.016 4.586 1 98.31 82 SER B N 1
ATOM 3208 C CA . SER B 1 82 ? 6.324 -17.672 4.52 1 98.31 82 SER B CA 1
ATOM 3209 C C . SER B 1 82 ? 5.879 -16.828 5.715 1 98.31 82 SER B C 1
ATOM 3211 O O . SER B 1 82 ? 4.809 -17.078 6.277 1 98.31 82 SER B O 1
ATOM 3213 N N . SER B 1 83 ? 6.676 -15.844 6.055 1 97.31 83 SER B N 1
ATOM 3214 C CA . SER B 1 83 ? 6.355 -14.93 7.148 1 97.31 83 SER B CA 1
ATOM 3215 C C . SER B 1 83 ? 5.125 -14.094 6.824 1 97.31 83 SER B C 1
ATOM 3217 O O . SER B 1 83 ? 4.891 -13.75 5.664 1 97.31 83 SER B O 1
ATOM 3219 N N . HIS B 1 84 ? 4.434 -13.805 7.887 1 93.12 84 HIS B N 1
ATOM 3220 C CA . HIS B 1 84 ? 3.418 -12.758 7.785 1 93.12 84 HIS B CA 1
ATOM 3221 C C . HIS B 1 84 ? 4.055 -11.391 7.59 1 93.12 84 HIS B C 1
ATOM 3223 O O . HIS B 1 84 ? 5.215 -11.18 7.961 1 93.12 84 HIS B O 1
ATOM 3229 N N . ARG B 1 85 ? 3.277 -10.516 6.914 1 91.62 85 ARG B N 1
ATOM 3230 C CA . ARG B 1 85 ? 3.713 -9.125 6.918 1 91.62 85 ARG B CA 1
ATOM 3231 C C . ARG B 1 85 ? 3.734 -8.562 8.336 1 91.62 85 ARG B C 1
ATOM 3233 O O . ARG B 1 85 ? 3.115 -9.125 9.242 1 91.62 85 ARG B O 1
ATOM 3240 N N . TRP B 1 86 ? 4.5 -7.422 8.477 1 89.19 86 TRP B N 1
ATOM 3241 C CA . TRP B 1 86 ? 4.484 -6.73 9.758 1 89.19 86 TRP B CA 1
ATOM 3242 C C . TRP B 1 86 ? 3.061 -6.348 10.148 1 89.19 86 TRP B C 1
ATOM 3244 O O . TRP B 1 86 ? 2.232 -6.043 9.289 1 89.19 86 TRP B O 1
ATOM 3254 N N . PRO B 1 87 ? 2.82 -6.367 11.461 1 83.81 87 PRO B N 1
ATOM 3255 C CA . PRO B 1 87 ? 1.515 -5.848 11.875 1 83.81 87 PRO B CA 1
ATOM 3256 C C . PRO B 1 87 ? 1.237 -4.449 11.336 1 83.81 87 PRO B C 1
ATOM 3258 O O . PRO B 1 87 ? 2.127 -3.592 11.344 1 83.81 87 PRO B O 1
ATOM 3261 N N . GLY B 1 88 ? 0.035 -4.324 10.711 1 78.5 88 GLY B N 1
ATOM 3262 C CA . GLY B 1 88 ? -0.345 -3.023 10.188 1 78.5 88 GLY B CA 1
ATOM 3263 C C . GLY B 1 88 ? -0.057 -2.873 8.703 1 78.5 88 GLY B C 1
ATOM 3264 O O . GLY B 1 88 ? -0.491 -1.905 8.078 1 78.5 88 GLY B O 1
ATOM 3265 N N . MET B 1 89 ? 0.658 -3.799 8.172 1 82.38 89 MET B N 1
ATOM 3266 C CA . MET B 1 89 ? 0.924 -3.764 6.738 1 82.38 89 MET B CA 1
ATOM 3267 C C . MET B 1 89 ? -0.12 -4.566 5.969 1 82.38 89 MET B C 1
ATOM 3269 O O . MET B 1 89 ? -0.319 -5.754 6.242 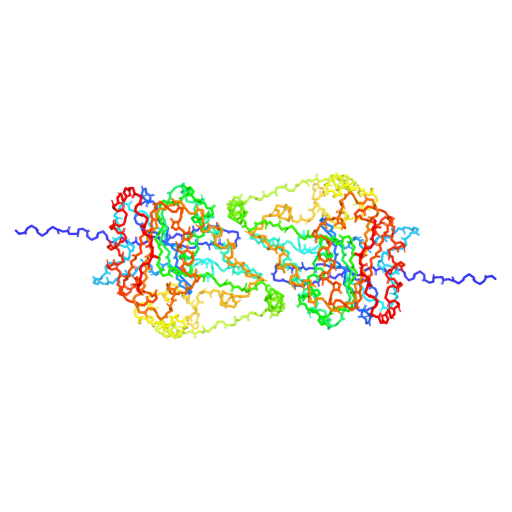1 82.38 89 MET B O 1
ATOM 3273 N N . PRO B 1 90 ? -0.742 -3.912 5.035 1 81.31 90 PRO B N 1
ATOM 3274 C CA . PRO B 1 90 ? -1.76 -4.637 4.27 1 81.31 90 PRO B CA 1
ATOM 3275 C C . PRO B 1 90 ? -1.156 -5.559 3.211 1 81.31 90 PRO B C 1
ATOM 3277 O O . PRO B 1 90 ? 0.019 -5.418 2.861 1 81.31 90 PRO B O 1
ATOM 3280 N N . TYR B 1 91 ? -1.99 -6.512 2.832 1 87.38 91 TYR B N 1
ATOM 3281 C CA . TYR B 1 91 ? -1.646 -7.383 1.715 1 87.38 91 TYR B CA 1
ATOM 3282 C C . TYR B 1 91 ? -2.27 -6.879 0.418 1 87.38 91 TYR B C 1
ATOM 3284 O O . TYR B 1 91 ? -3.449 -7.121 0.154 1 87.38 91 TYR B O 1
ATOM 3292 N N . VAL B 1 92 ? -1.45 -6.164 -0.31 1 85.56 92 VAL B N 1
ATOM 3293 C CA . VAL B 1 92 ? -1.943 -5.566 -1.546 1 85.56 92 VAL B CA 1
ATOM 3294 C C . VAL B 1 92 ? -1.387 -6.332 -2.746 1 85.56 92 VAL B C 1
ATOM 3296 O O . VAL B 1 92 ? -0.24 -6.785 -2.725 1 85.56 92 VAL B O 1
ATOM 3299 N N . HIS B 1 93 ? -2.158 -6.398 -3.805 1 89.81 93 HIS B N 1
ATOM 3300 C CA . HIS B 1 93 ? -1.807 -7.148 -5.008 1 89.81 93 HIS B CA 1
ATOM 3301 C C . HIS B 1 93 ? -0.447 -6.715 -5.547 1 89.81 93 HIS B C 1
ATOM 3303 O O . HIS B 1 93 ? 0.416 -7.559 -5.812 1 89.81 93 HIS B O 1
ATOM 3309 N N . PHE B 1 94 ? -0.178 -5.457 -5.68 1 90 94 PHE B N 1
ATOM 3310 C CA . PHE B 1 94 ? 1.047 -4.938 -6.27 1 90 94 PHE B CA 1
ATOM 3311 C C . PHE B 1 94 ? 2.256 -5.285 -5.41 1 90 94 PHE B C 1
ATOM 3313 O O . PHE B 1 94 ? 3.361 -5.465 -5.93 1 90 94 PHE B O 1
ATOM 3320 N N . GLU B 1 95 ? 2.021 -5.426 -4.148 1 90.94 95 GLU B N 1
ATOM 3321 C CA . GLU B 1 95 ? 3.119 -5.82 -3.27 1 90.94 95 GLU B CA 1
ATOM 3322 C C . GLU B 1 95 ? 3.561 -7.254 -3.547 1 90.94 95 GLU B C 1
ATOM 3324 O O . GLU B 1 95 ? 4.742 -7.582 -3.424 1 90.94 95 GLU B O 1
ATOM 3329 N N . TYR B 1 96 ? 2.621 -8.094 -3.885 1 94.19 96 TYR B N 1
ATOM 3330 C CA . TYR B 1 96 ? 2.988 -9.453 -4.246 1 94.19 96 TYR B CA 1
ATOM 3331 C C . TYR B 1 96 ? 3.889 -9.469 -5.477 1 94.19 96 TYR B C 1
ATOM 3333 O O . TYR B 1 96 ? 4.773 -10.32 -5.598 1 94.19 96 TYR B O 1
ATOM 3341 N N . ILE B 1 97 ? 3.648 -8.57 -6.426 1 95.38 97 ILE B N 1
ATOM 3342 C CA . ILE B 1 97 ? 4.5 -8.453 -7.605 1 95.38 97 ILE B CA 1
ATOM 3343 C C . ILE B 1 97 ? 5.914 -8.055 -7.184 1 95.38 97 ILE B C 1
ATOM 3345 O O . ILE B 1 97 ? 6.895 -8.625 -7.664 1 95.38 97 ILE B O 1
ATOM 3349 N N . ALA B 1 98 ? 5.996 -7.129 -6.246 1 93.94 98 ALA B N 1
ATOM 3350 C CA . ALA B 1 98 ? 7.297 -6.715 -5.723 1 93.94 98 ALA B CA 1
ATOM 3351 C C . ALA B 1 98 ? 7.98 -7.863 -4.984 1 93.94 98 ALA B C 1
ATOM 3353 O O . ALA B 1 98 ? 9.211 -7.988 -5.016 1 93.94 98 ALA B O 1
ATOM 3354 N N . ASP B 1 99 ? 7.23 -8.648 -4.281 1 96.31 99 ASP B N 1
ATOM 3355 C CA . ASP B 1 99 ? 7.785 -9.805 -3.578 1 96.31 99 ASP B CA 1
ATOM 3356 C C . ASP B 1 99 ? 8.406 -10.789 -4.559 1 96.31 99 ASP B C 1
ATOM 3358 O O . ASP B 1 99 ? 9.484 -11.336 -4.305 1 96.31 99 ASP B O 1
ATOM 3362 N N . VAL B 1 100 ? 7.684 -11.031 -5.656 1 98.38 100 VAL B N 1
ATOM 3363 C CA . VAL B 1 100 ? 8.219 -11.906 -6.691 1 98.38 100 VAL B CA 1
ATOM 3364 C C . VAL B 1 100 ? 9.547 -11.344 -7.207 1 98.38 100 VAL B C 1
ATOM 3366 O O . VAL B 1 100 ? 10.516 -12.086 -7.375 1 98.38 100 VAL B O 1
ATOM 3369 N N . LYS B 1 101 ? 9.594 -10.055 -7.434 1 97.25 101 LYS B N 1
ATOM 3370 C CA . LYS B 1 101 ? 10.82 -9.43 -7.918 1 97.25 101 LYS B CA 1
ATOM 3371 C C . LYS B 1 101 ? 11.969 -9.633 -6.93 1 97.25 101 LYS B C 1
ATOM 3373 O O . LYS B 1 101 ? 13.102 -9.883 -7.332 1 97.25 101 LYS B O 1
ATOM 3378 N N . LYS B 1 102 ? 11.711 -9.516 -5.617 1 95.88 102 LYS B N 1
ATOM 3379 C CA . LYS B 1 102 ? 12.727 -9.758 -4.602 1 95.88 102 LYS B CA 1
ATOM 3380 C C . LYS B 1 102 ? 13.32 -11.156 -4.742 1 95.88 102 LYS B C 1
ATOM 3382 O O . LYS B 1 102 ? 14.547 -11.32 -4.719 1 95.88 102 LYS B O 1
ATOM 3387 N N . VAL B 1 103 ? 12.461 -12.133 -4.914 1 98 103 VAL B N 1
ATOM 3388 C CA . VAL B 1 103 ? 12.891 -13.523 -5.023 1 98 103 VAL B CA 1
ATOM 3389 C C . VAL B 1 103 ? 13.703 -13.711 -6.301 1 98 103 VAL B C 1
ATOM 3391 O O . VAL B 1 103 ? 14.789 -14.305 -6.277 1 98 103 VAL B O 1
ATOM 3394 N N . VAL B 1 104 ? 13.195 -13.188 -7.438 1 97.94 104 VAL B N 1
ATOM 3395 C CA . VAL B 1 104 ? 13.844 -13.312 -8.734 1 97.94 104 VAL B CA 1
ATOM 3396 C C . VAL B 1 104 ? 15.227 -12.656 -8.688 1 97.94 104 VAL B C 1
ATOM 3398 O O . VAL B 1 104 ? 16.203 -13.195 -9.219 1 97.94 104 VAL B O 1
ATOM 3401 N N . SER B 1 105 ? 15.258 -11.5 -8.047 1 96 105 SER B N 1
ATOM 3402 C CA . SER B 1 105 ? 16.531 -10.812 -7.883 1 96 105 SER B CA 1
ATOM 3403 C C . SER B 1 105 ? 17.516 -11.641 -7.062 1 96 105 SER B C 1
ATOM 3405 O O . SER B 1 105 ? 18.703 -11.734 -7.402 1 96 105 SER B O 1
ATOM 3407 N N . HIS B 1 106 ? 17.078 -12.219 -6.008 1 95.75 106 HIS B N 1
ATOM 3408 C CA . HIS B 1 106 ? 17.922 -13.078 -5.172 1 95.75 106 HIS B CA 1
ATOM 3409 C C . HIS B 1 106 ? 18.438 -14.273 -5.965 1 95.75 106 HIS B C 1
ATOM 3411 O O . HIS B 1 106 ? 19.594 -14.68 -5.785 1 95.75 106 HIS B O 1
ATOM 3417 N N . LEU B 1 107 ? 17.609 -14.82 -6.797 1 96.88 107 LEU B N 1
ATOM 3418 C CA . LEU B 1 107 ? 17.969 -15.992 -7.598 1 96.88 107 LEU B CA 1
ATOM 3419 C C . LEU B 1 107 ? 18.844 -15.602 -8.773 1 96.88 107 LEU B C 1
ATOM 3421 O O . LEU B 1 107 ? 19.422 -16.469 -9.445 1 96.88 107 LEU B O 1
ATOM 3425 N N . GLN B 1 108 ? 18.859 -14.281 -9.07 1 96.31 108 GLN B N 1
ATOM 3426 C CA . GLN B 1 108 ? 19.625 -13.727 -10.188 1 96.31 108 GLN B CA 1
ATOM 3427 C C . GLN B 1 108 ? 19.125 -14.273 -11.523 1 96.31 108 GLN B C 1
ATOM 3429 O O . GLN B 1 108 ? 19.922 -14.57 -12.414 1 96.31 108 GLN B O 1
ATOM 3434 N N . TRP B 1 109 ? 17.844 -14.547 -11.609 1 97.25 109 TRP B N 1
ATOM 3435 C CA . TRP B 1 109 ? 17.234 -14.977 -12.859 1 97.25 109 TRP B CA 1
ATOM 3436 C C . TRP B 1 109 ? 17.016 -13.797 -13.797 1 97.25 109 TRP B C 1
ATOM 3438 O O . TRP B 1 109 ? 16.422 -12.789 -13.414 1 97.25 109 TRP B O 1
ATOM 3448 N N . LYS B 1 110 ? 17.516 -13.852 -14.984 1 96.25 110 LYS B N 1
ATOM 3449 C CA . LYS B 1 110 ? 17.359 -12.789 -15.977 1 96.25 110 LYS B CA 1
ATOM 3450 C C . LYS B 1 110 ? 16.156 -13.062 -16.891 1 96.25 110 LYS B C 1
ATOM 3452 O O . LYS B 1 110 ? 15.492 -12.133 -17.328 1 96.25 110 LYS B O 1
ATOM 3457 N N . LYS B 1 111 ? 15.992 -14.289 -17.219 1 97.19 111 LYS B N 1
ATOM 3458 C CA . LYS B 1 111 ? 14.867 -14.773 -18.016 1 97.19 111 LYS B CA 1
ATOM 3459 C C . LYS B 1 111 ? 14.312 -16.078 -17.453 1 97.19 111 LYS B C 1
ATOM 3461 O O . LYS B 1 111 ? 15.07 -17 -17.141 1 97.19 111 LYS B O 1
ATOM 3466 N N . PHE B 1 112 ? 13.008 -16.125 -17.297 1 97.69 112 PHE B N 1
ATOM 3467 C CA . PHE B 1 112 ? 12.391 -17.297 -16.688 1 97.69 112 PHE B CA 1
ATOM 3468 C C . PHE B 1 112 ? 10.922 -17.406 -17.078 1 97.69 112 PHE B C 1
ATOM 3470 O O . PHE B 1 112 ? 10.398 -16.547 -17.781 1 97.69 112 PHE B O 1
ATOM 3477 N N . SER B 1 113 ? 10.289 -18.547 -16.766 1 96.94 113 SER B N 1
ATOM 3478 C CA . SER B 1 113 ? 8.867 -18.766 -17.016 1 96.94 113 SER B CA 1
ATOM 3479 C C . SER B 1 113 ? 8.07 -18.781 -15.711 1 96.94 113 SER B C 1
ATOM 3481 O O . SER B 1 113 ? 8.641 -18.953 -14.633 1 96.94 113 SER B O 1
ATOM 3483 N N . ILE B 1 114 ? 6.766 -18.516 -15.797 1 98.12 114 ILE B N 1
ATOM 3484 C CA . ILE B 1 114 ? 5.895 -18.5 -14.625 1 98.12 114 ILE B CA 1
ATOM 3485 C C . ILE B 1 114 ? 4.719 -19.438 -14.844 1 98.12 114 ILE B C 1
ATOM 3487 O O . ILE B 1 114 ? 4.137 -19.484 -15.93 1 98.12 114 ILE B O 1
ATOM 3491 N N . ILE B 1 115 ? 4.449 -20.266 -13.898 1 97 115 ILE B N 1
ATOM 3492 C CA . ILE B 1 115 ? 3.195 -21 -13.773 1 97 115 ILE B CA 1
ATOM 3493 C C . ILE B 1 115 ? 2.412 -20.484 -12.562 1 97 115 ILE B C 1
ATOM 3495 O O . ILE B 1 115 ? 2.859 -20.625 -11.422 1 97 115 ILE B O 1
ATOM 3499 N N . GLY B 1 116 ? 1.302 -19.859 -12.82 1 97.25 116 GLY B N 1
ATOM 3500 C CA . GLY B 1 116 ? 0.511 -19.297 -11.742 1 97.25 116 GLY B CA 1
ATOM 3501 C C . GLY B 1 116 ? -0.921 -19.797 -11.719 1 97.25 116 GLY B C 1
ATOM 3502 O O . GLY B 1 116 ? -1.535 -19.969 -12.773 1 97.25 116 GLY B O 1
ATOM 3503 N N . HIS B 1 117 ? -1.468 -19.969 -10.523 1 94.44 117 HIS B N 1
ATOM 3504 C CA . HIS B 1 117 ? -2.859 -20.375 -10.344 1 94.44 117 HIS B CA 1
ATOM 3505 C C . HIS B 1 117 ? -3.662 -19.266 -9.656 1 94.44 117 HIS B C 1
ATOM 3507 O O . HIS B 1 117 ? -3.271 -18.781 -8.594 1 94.44 117 HIS B O 1
ATOM 3513 N N . SER B 1 118 ? -4.824 -18.859 -10.25 1 92 118 SER B N 1
ATOM 3514 C CA . SER B 1 118 ? -5.773 -17.938 -9.641 1 92 118 SER B CA 1
ATOM 3515 C C . SER B 1 118 ? -5.086 -16.641 -9.203 1 92 118 SER B C 1
ATOM 3517 O O . SER B 1 118 ? -4.527 -15.922 -10.031 1 92 118 SER B O 1
ATOM 3519 N N . MET B 1 119 ? -4.902 -16.406 -7.895 1 92.62 119 MET B N 1
ATOM 3520 C CA . MET B 1 119 ? -4.172 -15.242 -7.41 1 92.62 119 MET B CA 1
ATOM 3521 C C . MET B 1 119 ? -2.752 -15.227 -7.973 1 92.62 119 MET B C 1
ATOM 3523 O O . MET B 1 119 ? -2.26 -14.172 -8.391 1 92.62 119 MET B O 1
ATOM 3527 N N . GLY B 1 120 ? -2.152 -16.375 -7.945 1 96.88 120 GLY B N 1
ATOM 3528 C CA . GLY B 1 120 ? -0.812 -16.484 -8.5 1 96.88 120 GLY B CA 1
ATOM 3529 C C . GLY B 1 120 ? -0.762 -16.219 -9.992 1 96.88 120 GLY B C 1
ATOM 3530 O O . GLY B 1 120 ? 0.227 -15.688 -10.5 1 96.88 120 GLY B O 1
ATOM 3531 N N . ALA B 1 121 ? -1.804 -16.625 -10.734 1 96.31 121 ALA B N 1
ATOM 3532 C CA . ALA B 1 121 ? -1.902 -16.297 -12.148 1 96.31 121 ALA B CA 1
ATOM 3533 C C . ALA B 1 121 ? -1.993 -14.781 -12.359 1 96.31 121 ALA B C 1
ATOM 3535 O O . ALA B 1 121 ? -1.344 -14.234 -13.258 1 96.31 121 ALA B O 1
ATOM 3536 N N . ASN B 1 122 ? -2.775 -14.148 -11.523 1 94.81 122 ASN B N 1
ATOM 3537 C CA . ASN B 1 122 ? -2.893 -12.695 -11.602 1 94.81 122 ASN B CA 1
ATOM 3538 C C . ASN B 1 122 ? -1.558 -12.008 -11.32 1 94.81 122 ASN B C 1
ATOM 3540 O O . ASN B 1 122 ? -1.134 -11.133 -12.078 1 94.81 122 ASN B O 1
ATOM 3544 N N . VAL B 1 123 ? -0.913 -12.414 -10.258 1 97 123 VAL B N 1
ATOM 3545 C CA . VAL B 1 123 ? 0.38 -11.844 -9.898 1 97 123 VAL B CA 1
ATOM 3546 C C . VAL B 1 123 ? 1.39 -12.109 -11.008 1 97 123 VAL B C 1
ATOM 3548 O O . VAL B 1 123 ? 2.137 -11.211 -11.406 1 97 123 VAL B O 1
ATOM 3551 N N . GLY B 1 124 ? 1.379 -13.32 -11.531 1 98.31 124 GLY B N 1
ATOM 3552 C CA . GLY B 1 124 ? 2.285 -13.68 -12.609 1 98.31 124 GLY B CA 1
ATOM 3553 C C . GLY B 1 124 ? 2.066 -12.852 -13.867 1 98.31 124 GLY B C 1
ATOM 3554 O O . GLY B 1 124 ? 3.025 -12.391 -14.484 1 98.31 124 GLY B O 1
ATOM 3555 N N . ALA B 1 125 ? 0.835 -12.711 -14.281 1 97.12 125 ALA B N 1
ATOM 3556 C CA . ALA B 1 125 ? 0.51 -11.914 -15.469 1 97.12 125 ALA B CA 1
ATOM 3557 C C . ALA B 1 125 ? 0.947 -10.461 -15.289 1 97.12 125 ALA B C 1
ATOM 3559 O O . ALA B 1 125 ? 1.561 -9.883 -16.188 1 97.12 125 ALA B O 1
ATOM 3560 N N . HIS B 1 126 ? 0.687 -9.922 -14.188 1 96.75 126 HIS B N 1
ATOM 3561 C CA . HIS B 1 126 ? 1.057 -8.531 -13.953 1 96.75 126 HIS B CA 1
ATOM 3562 C C . HIS B 1 126 ? 2.566 -8.383 -13.805 1 96.75 126 HIS B C 1
ATOM 3564 O O . HIS B 1 126 ? 3.135 -7.355 -14.188 1 96.75 126 HIS B O 1
ATOM 3570 N N . TYR B 1 127 ? 3.201 -9.391 -13.219 1 98.25 127 TYR B N 1
ATOM 3571 C CA . TYR B 1 127 ? 4.66 -9.367 -13.211 1 98.25 127 TYR B CA 1
ATOM 3572 C C . TYR B 1 127 ? 5.207 -9.328 -14.641 1 98.25 127 TYR B C 1
ATOM 3574 O O . TYR B 1 127 ? 6.078 -8.516 -14.953 1 98.25 127 TYR B O 1
ATOM 3582 N N . ALA B 1 128 ? 4.664 -10.172 -15.492 1 98.5 128 ALA B N 1
ATOM 3583 C CA . ALA B 1 128 ? 5.113 -10.258 -16.875 1 98.5 128 ALA B CA 1
ATOM 3584 C C . ALA B 1 128 ? 4.902 -8.93 -17.609 1 98.5 128 ALA B C 1
ATOM 3586 O O . ALA B 1 128 ? 5.691 -8.562 -18.469 1 98.5 128 ALA B O 1
ATOM 3587 N N . GLY B 1 129 ? 3.824 -8.258 -17.312 1 97.88 129 GLY B N 1
ATOM 3588 C CA . GLY B 1 129 ? 3.584 -6.945 -17.891 1 97.88 129 GLY B CA 1
ATOM 3589 C C . GLY B 1 129 ? 4.473 -5.863 -17.312 1 97.88 129 GLY B C 1
ATOM 3590 O O . GLY B 1 129 ? 4.82 -4.902 -18 1 97.88 129 GLY B O 1
ATOM 3591 N N . THR B 1 130 ? 4.836 -5.965 -16.047 1 97.38 130 THR B N 1
ATOM 3592 C CA . THR B 1 130 ? 5.688 -5.012 -15.344 1 97.38 130 THR B CA 1
ATOM 3593 C C . THR B 1 130 ? 7.141 -5.148 -15.789 1 97.38 130 THR B C 1
ATOM 3595 O O . THR B 1 130 ? 7.863 -4.156 -15.883 1 97.38 130 THR B O 1
ATOM 3598 N N . PHE B 1 131 ? 7.547 -6.359 -16.016 1 97.94 131 PHE B N 1
ATOM 3599 C CA . PHE B 1 131 ? 8.891 -6.691 -16.469 1 97.94 131 PHE B CA 1
ATOM 3600 C C . PHE B 1 131 ? 8.852 -7.547 -17.719 1 97.94 131 PHE B C 1
ATOM 3602 O O . PHE B 1 131 ? 9.273 -8.703 -17.703 1 97.94 131 PHE B O 1
ATOM 3609 N N . PRO B 1 132 ? 8.461 -6.965 -18.828 1 97.75 132 PRO B N 1
ATOM 3610 C CA . PRO B 1 132 ? 8.188 -7.754 -20.031 1 97.75 132 PRO B CA 1
ATOM 3611 C C . PRO B 1 132 ? 9.422 -8.477 -20.562 1 97.75 132 PRO B C 1
ATOM 3613 O O . PRO B 1 132 ? 9.297 -9.492 -21.25 1 97.75 132 PRO B O 1
ATOM 3616 N N . SER B 1 133 ? 10.602 -8.039 -20.25 1 97.69 133 SER B N 1
ATOM 3617 C CA . SER B 1 133 ? 11.828 -8.633 -20.781 1 97.69 133 SER B CA 1
ATOM 3618 C C . SER B 1 133 ? 12.258 -9.836 -19.953 1 97.69 133 SER B C 1
ATOM 3620 O O . SER B 1 133 ? 13.125 -10.609 -20.359 1 97.69 133 SER B O 1
ATOM 3622 N N . GLU B 1 134 ? 11.633 -10.078 -18.828 1 98.38 134 GLU B N 1
ATOM 3623 C CA . GLU B 1 134 ? 12.148 -11.07 -17.891 1 98.38 134 GLU B CA 1
ATOM 3624 C C . GLU B 1 134 ? 11.383 -12.383 -18 1 98.38 134 GLU B C 1
ATOM 3626 O O . GLU B 1 134 ? 11.852 -13.43 -17.547 1 98.38 134 GLU B O 1
ATOM 3631 N N . VAL B 1 135 ? 10.195 -12.375 -18.547 1 98.38 135 VAL B N 1
ATOM 3632 C CA . VAL B 1 135 ? 9.367 -13.578 -18.578 1 98.38 135 VAL B CA 1
ATOM 3633 C C . VAL B 1 135 ? 9.32 -14.148 -20 1 98.38 135 VAL B C 1
ATOM 3635 O O . VAL B 1 135 ? 9.016 -13.43 -20.953 1 98.38 135 VAL B O 1
ATOM 3638 N N . GLU B 1 136 ? 9.617 -15.383 -20.109 1 96.44 136 GLU B N 1
ATOM 3639 C CA . GLU B 1 136 ? 9.648 -16.062 -21.406 1 96.44 136 GLU B CA 1
ATOM 3640 C C . GLU B 1 136 ? 8.312 -16.734 -21.703 1 96.44 136 GLU B C 1
ATOM 3642 O O . GLU B 1 136 ? 7.797 -16.641 -22.828 1 96.44 136 GLU B O 1
ATOM 3647 N N . ASN B 1 137 ? 7.855 -17.5 -20.812 1 95.81 137 ASN B N 1
ATOM 3648 C CA . ASN B 1 137 ? 6.578 -18.188 -20.906 1 95.81 137 ASN B CA 1
ATOM 3649 C C . ASN B 1 137 ? 5.715 -17.953 -19.672 1 95.81 137 ASN B C 1
ATOM 3651 O O . ASN B 1 137 ? 6.211 -17.984 -18.547 1 95.81 137 ASN B O 1
ATOM 3655 N N . LEU B 1 138 ? 4.488 -17.656 -19.922 1 97.62 138 LEU B N 1
ATOM 3656 C CA . LEU B 1 138 ? 3.51 -17.422 -18.875 1 97.62 138 LEU B CA 1
ATOM 3657 C C . LEU B 1 138 ? 2.361 -18.406 -18.969 1 97.62 138 LEU B C 1
ATOM 3659 O O . LEU B 1 138 ? 1.606 -18.406 -19.938 1 97.62 138 LEU B O 1
ATOM 3663 N N . ILE B 1 139 ? 2.297 -19.297 -18.016 1 96.44 139 ILE B N 1
ATOM 3664 C CA . ILE B 1 139 ? 1.223 -20.281 -17.938 1 96.44 139 ILE B CA 1
ATOM 3665 C C . ILE B 1 139 ? 0.232 -19.875 -16.844 1 96.44 139 ILE B C 1
ATOM 3667 O O . ILE B 1 139 ? 0.58 -19.828 -15.664 1 96.44 139 ILE B O 1
ATOM 3671 N N . LEU B 1 140 ? -0.981 -19.625 -17.25 1 96.12 140 LEU B N 1
ATOM 3672 C CA . LEU B 1 140 ? -2.023 -19.141 -16.359 1 96.12 140 LEU B CA 1
ATOM 3673 C C . LEU B 1 140 ? -3.068 -20.219 -16.094 1 96.12 140 LEU B C 1
ATOM 3675 O O . LEU B 1 140 ? -3.748 -20.672 -17.016 1 96.12 140 LEU B O 1
ATOM 3679 N N . LEU B 1 141 ? -3.164 -20.609 -14.852 1 94.19 141 LEU B N 1
ATOM 3680 C CA . LEU B 1 141 ? -4.184 -21.562 -14.43 1 94.19 141 LEU B CA 1
ATOM 3681 C C . LEU B 1 141 ? -5.355 -20.859 -13.758 1 94.19 141 LEU B C 1
ATOM 3683 O O . LEU B 1 141 ? -5.215 -20.312 -12.656 1 94.19 141 LEU B O 1
ATOM 3687 N N . ASP B 1 142 ? -6.461 -20.766 -14.422 1 90.69 142 ASP B N 1
ATOM 3688 C CA . ASP B 1 142 ? -7.691 -20.109 -13.969 1 90.69 142 ASP B CA 1
ATOM 3689 C C . ASP B 1 142 ? -7.445 -18.641 -13.641 1 90.69 142 ASP B C 1
ATOM 3691 O O . ASP B 1 142 ? -7.785 -18.188 -12.547 1 90.69 142 ASP B O 1
ATOM 3695 N N . PHE B 1 143 ? -6.906 -18.031 -14.633 1 90.12 143 PHE B N 1
ATOM 3696 C CA . PHE B 1 143 ? -6.613 -16.594 -14.586 1 90.12 143 PHE B CA 1
ATOM 3697 C C . PHE B 1 143 ? -7.898 -15.781 -14.523 1 90.12 143 PHE B C 1
ATOM 3699 O O . PHE B 1 143 ? -8.812 -15.992 -15.328 1 90.12 143 PHE B O 1
ATOM 3706 N N . SER B 1 144 ? -7.965 -14.953 -13.461 1 80.62 144 SER B N 1
ATOM 3707 C CA . SER B 1 144 ? -9.125 -14.078 -13.312 1 80.62 144 SER B CA 1
ATOM 3708 C C . SER B 1 144 ? -8.703 -12.648 -12.992 1 80.62 144 SER B C 1
ATOM 3710 O O . SER B 1 144 ? -7.746 -12.141 -13.57 1 80.62 144 SER B O 1
ATOM 3712 N N . VAL B 1 145 ? -9.523 -11.852 -12.359 1 69.38 145 VAL B N 1
ATOM 3713 C CA . VAL B 1 145 ? -9.227 -10.453 -12.086 1 69.38 145 VAL B CA 1
ATOM 3714 C C . VAL B 1 145 ? -9.109 -10.234 -10.578 1 69.38 145 VAL B C 1
ATOM 3716 O O . VAL B 1 145 ? -9.922 -10.758 -9.805 1 69.38 145 VAL B O 1
ATOM 3719 N N . PRO B 1 146 ? -7.93 -9.555 -10.289 1 77.75 146 PRO B N 1
ATOM 3720 C CA . PRO B 1 146 ? -8.016 -9.086 -8.906 1 77.75 146 PRO B CA 1
ATOM 3721 C C . PRO B 1 146 ? -9.258 -8.242 -8.648 1 77.75 146 PRO B C 1
ATOM 3723 O O . PRO B 1 146 ? -9.883 -7.746 -9.586 1 77.75 146 PRO B O 1
ATOM 3726 N N . LEU B 1 147 ? -9.641 -8.195 -7.5 1 73 147 LEU B N 1
ATOM 3727 C CA . LEU B 1 147 ? -10.797 -7.387 -7.141 1 73 147 LEU B CA 1
ATOM 3728 C C . LEU B 1 147 ? -10.562 -5.922 -7.488 1 73 147 LEU B C 1
ATOM 3730 O O . LEU B 1 147 ? -9.5 -5.375 -7.195 1 73 147 LEU B O 1
ATOM 3734 N N . THR B 1 148 ? -11.422 -5.438 -8.273 1 77.06 148 THR B N 1
ATOM 3735 C CA . THR B 1 148 ? -11.445 -4.008 -8.578 1 77.06 148 THR B CA 1
ATOM 3736 C C . THR B 1 148 ? -12.734 -3.373 -8.047 1 77.06 148 THR B C 1
ATOM 3738 O O . THR B 1 148 ? -13.742 -4.059 -7.863 1 77.06 148 THR B O 1
ATOM 3741 N N . ARG B 1 149 ? -12.594 -2.154 -7.625 1 75.75 149 ARG B N 1
ATOM 3742 C CA . ARG B 1 149 ? -13.773 -1.385 -7.25 1 75.75 149 ARG B CA 1
ATOM 3743 C C . ARG B 1 149 ? -13.906 -0.124 -8.094 1 75.75 149 ARG B C 1
ATOM 3745 O O . ARG B 1 149 ? -12.898 0.436 -8.539 1 75.75 149 ARG B O 1
ATOM 3752 N N . PRO B 1 150 ? -15.234 0.204 -8.312 1 76.94 150 PRO B N 1
ATOM 3753 C CA . PRO B 1 150 ? -15.422 1.46 -9.039 1 76.94 150 PRO B CA 1
ATOM 3754 C C . PRO B 1 150 ? -14.797 2.658 -8.328 1 76.94 150 PRO B C 1
ATOM 3756 O O . PRO B 1 150 ? -14.703 2.666 -7.102 1 76.94 150 PRO B O 1
ATOM 3759 N N . VAL B 1 151 ? -14.445 3.549 -9.117 1 80.88 151 VAL B N 1
ATOM 3760 C CA . VAL B 1 151 ? -13.781 4.758 -8.641 1 80.88 151 VAL B CA 1
ATOM 3761 C C . VAL B 1 151 ? -14.672 5.465 -7.617 1 80.88 151 VAL B C 1
ATOM 3763 O O . VAL B 1 151 ? -14.164 6.047 -6.652 1 80.88 151 VAL B O 1
ATOM 3766 N N . ASP B 1 152 ? -15.961 5.391 -7.777 1 84.12 152 ASP B N 1
ATOM 3767 C CA . ASP B 1 152 ? -16.891 6.137 -6.922 1 84.12 152 ASP B CA 1
ATOM 3768 C C . ASP B 1 152 ? -16.984 5.5 -5.539 1 84.12 152 ASP B C 1
ATOM 3770 O O . ASP B 1 152 ? -17.609 6.062 -4.637 1 84.12 152 ASP B O 1
ATOM 3774 N N . LYS B 1 153 ? -16.281 4.363 -5.34 1 87.06 153 LYS B N 1
ATOM 3775 C CA . LYS B 1 153 ? -16.328 3.691 -4.047 1 87.06 153 LYS B CA 1
ATOM 3776 C C . LYS B 1 153 ? -15.031 3.891 -3.277 1 87.06 153 LYS B C 1
ATOM 3778 O O . LYS B 1 153 ? -14.836 3.312 -2.205 1 87.06 153 LYS B O 1
ATOM 3783 N N . THR B 1 154 ? -14.227 4.707 -3.738 1 87.56 154 THR B N 1
ATOM 3784 C CA . THR B 1 154 ? -12.898 4.871 -3.162 1 87.56 154 THR B CA 1
ATOM 3785 C C . THR B 1 154 ? -12.992 5.316 -1.706 1 87.56 154 THR B C 1
ATOM 3787 O O . THR B 1 154 ? -12.328 4.746 -0.834 1 87.56 154 THR B O 1
ATOM 3790 N N . ALA B 1 155 ? -13.852 6.301 -1.438 1 91.56 155 ALA B N 1
ATOM 3791 C CA . ALA B 1 155 ? -13.977 6.812 -0.076 1 91.56 155 ALA B CA 1
ATOM 3792 C C . ALA B 1 155 ? -14.508 5.734 0.868 1 91.56 155 ALA B C 1
ATOM 3794 O O . ALA B 1 155 ? -14.016 5.59 1.989 1 91.56 155 ALA B O 1
ATOM 3795 N N . THR B 1 156 ? -15.461 5 0.371 1 90.88 156 THR B N 1
ATOM 3796 C CA . THR B 1 156 ? -16.078 3.955 1.186 1 90.88 156 THR B CA 1
ATOM 3797 C C . THR B 1 156 ? -15.055 2.867 1.524 1 90.88 156 THR B C 1
ATOM 3799 O O . THR B 1 156 ? -14.977 2.422 2.67 1 90.88 156 THR B O 1
ATOM 3802 N N . VAL B 1 157 ? -14.289 2.482 0.548 1 88.38 157 VAL B N 1
ATOM 3803 C CA . VAL B 1 157 ? -13.281 1.45 0.736 1 88.38 157 VAL B CA 1
ATOM 3804 C C . VAL B 1 157 ? -12.211 1.942 1.712 1 88.38 157 VAL B C 1
ATOM 3806 O O . VAL B 1 157 ? -11.828 1.222 2.633 1 88.38 157 VAL B O 1
ATOM 3809 N N . LEU B 1 158 ? -11.805 3.113 1.529 1 91.38 158 LEU B N 1
ATOM 3810 C CA . LEU B 1 158 ? -10.773 3.695 2.385 1 91.38 158 LEU B CA 1
ATOM 3811 C C . LEU B 1 158 ? -11.273 3.828 3.82 1 91.38 158 LEU B C 1
ATOM 3813 O O . LEU B 1 158 ? -10.531 3.557 4.766 1 91.38 158 LEU B O 1
ATOM 3817 N N . ALA B 1 159 ? -12.523 4.254 4.012 1 93.69 159 ALA B N 1
ATOM 3818 C CA . ALA B 1 159 ? -13.102 4.387 5.348 1 93.69 159 ALA B CA 1
ATOM 3819 C C . ALA B 1 159 ? -13.133 3.041 6.066 1 93.69 159 ALA B C 1
ATOM 3821 O O . ALA B 1 159 ? -12.797 2.953 7.246 1 93.69 159 ALA B O 1
ATOM 3822 N N . HIS B 1 160 ? -13.578 2.059 5.34 1 90.19 160 HIS B N 1
ATOM 3823 C CA . HIS B 1 160 ? -13.609 0.715 5.91 1 90.19 160 HIS B CA 1
ATOM 3824 C C . HIS B 1 160 ? -12.219 0.246 6.301 1 90.19 160 HIS B C 1
ATOM 3826 O O . HIS B 1 160 ? -12.023 -0.288 7.395 1 90.19 160 HIS B O 1
ATOM 3832 N N . TYR B 1 161 ? -11.281 0.468 5.438 1 89.38 161 TYR B N 1
ATOM 3833 C CA . TYR B 1 161 ? -9.898 0.09 5.703 1 89.38 161 TYR B CA 1
ATOM 3834 C C . TYR B 1 161 ? -9.367 0.807 6.938 1 89.38 161 TYR B C 1
ATOM 3836 O O . TYR B 1 161 ? -8.875 0.168 7.867 1 89.38 161 TYR B O 1
ATOM 3844 N N . ALA B 1 162 ? -9.461 2.127 6.957 1 91 162 ALA B N 1
ATOM 3845 C CA . ALA B 1 162 ? -8.906 2.951 8.031 1 91 162 ALA B CA 1
ATOM 3846 C C . ALA B 1 162 ? -9.523 2.59 9.375 1 91 162 ALA B C 1
ATOM 3848 O O . ALA B 1 162 ? -8.82 2.486 10.383 1 91 162 ALA B O 1
ATOM 3849 N N . THR B 1 163 ? -10.812 2.383 9.406 1 90.88 163 THR B N 1
ATOM 3850 C CA . THR B 1 163 ? -11.508 2.018 10.633 1 90.88 163 THR B CA 1
ATOM 3851 C C . THR B 1 163 ? -11.062 0.642 11.125 1 90.88 163 THR B C 1
ATOM 3853 O O . THR B 1 163 ? -10.82 0.448 12.312 1 90.88 163 THR B O 1
ATOM 3856 N N . SER B 1 164 ? -10.93 -0.269 10.141 1 86.31 164 SER B N 1
ATOM 3857 C CA . SER B 1 164 ? -10.492 -1.617 10.484 1 86.31 164 SER B CA 1
ATOM 3858 C C . SER B 1 164 ? -9.07 -1.61 11.055 1 86.31 164 SER B C 1
ATOM 3860 O O . SER B 1 164 ? -8.773 -2.338 12 1 86.31 164 SER B O 1
ATOM 3862 N N . MET B 1 165 ? -8.258 -0.812 10.461 1 85 165 MET B N 1
ATOM 3863 C CA . MET B 1 165 ? -6.871 -0.733 10.914 1 85 165 MET B CA 1
ATOM 3864 C C . MET B 1 165 ? -6.785 -0.087 12.297 1 85 165 MET B C 1
ATOM 3866 O O . MET B 1 165 ? -5.922 -0.441 13.102 1 85 165 MET B O 1
ATOM 3870 N N . ALA B 1 166 ? -7.629 0.842 12.539 1 87 166 ALA B N 1
ATOM 3871 C CA . ALA B 1 166 ? -7.637 1.536 13.82 1 87 166 ALA B CA 1
ATOM 3872 C C . ALA B 1 166 ? -8.117 0.612 14.945 1 87 166 ALA B C 1
ATOM 3874 O O . ALA B 1 166 ? -7.723 0.776 16.094 1 87 166 ALA B O 1
ATOM 3875 N N . ASP B 1 167 ? -8.867 -0.364 14.602 1 82.5 167 ASP B N 1
ATOM 3876 C CA . ASP B 1 167 ? -9.469 -1.251 15.594 1 82.5 167 ASP B CA 1
ATOM 3877 C C . ASP B 1 167 ? -8.867 -2.652 15.516 1 82.5 167 ASP B C 1
ATOM 3879 O O . ASP B 1 167 ? -9.477 -3.623 15.969 1 82.5 167 ASP B O 1
ATOM 3883 N N . MET B 1 168 ? -7.777 -2.674 14.867 1 77.25 168 MET B N 1
ATOM 3884 C CA . MET B 1 168 ? -7.203 -3.998 14.656 1 77.25 168 MET B CA 1
ATOM 3885 C C . MET B 1 168 ? -6.891 -4.68 15.984 1 77.25 168 MET B C 1
ATOM 3887 O O . MET B 1 168 ? -6.242 -4.09 16.844 1 77.25 168 MET B O 1
ATOM 3891 N N . LYS B 1 169 ? -7.527 -5.754 16.219 1 72.88 169 LYS B N 1
ATOM 3892 C CA . LYS B 1 169 ? -7.27 -6.582 17.391 1 72.88 169 LYS B CA 1
ATOM 3893 C C . LYS B 1 169 ? -6.676 -7.93 17 1 72.88 169 LYS B C 1
ATOM 3895 O O . LYS B 1 169 ? -6.938 -8.43 15.898 1 72.88 169 LYS B O 1
ATOM 3900 N N . ALA B 1 170 ? -5.77 -8.367 17.828 1 72.75 170 ALA B N 1
ATOM 3901 C CA . ALA B 1 170 ? -5.223 -9.703 17.594 1 72.75 170 ALA B CA 1
ATOM 3902 C C . ALA B 1 170 ? -6.328 -10.75 17.578 1 72.75 170 ALA B C 1
ATOM 3904 O O . ALA B 1 170 ? -7.219 -10.742 18.438 1 72.75 170 ALA B O 1
ATOM 3905 N N . ARG B 1 171 ? -6.449 -11.43 16.469 1 73.69 171 ARG B N 1
ATOM 3906 C CA . ARG B 1 171 ? -7.426 -12.508 16.406 1 73.69 171 ARG B CA 1
ATOM 3907 C C . ARG B 1 171 ? -6.84 -13.812 16.922 1 73.69 171 ARG B C 1
ATOM 3909 O O . ARG B 1 171 ? -5.664 -14.109 16.688 1 73.69 171 ARG B O 1
ATOM 3916 N N . THR B 1 172 ? -7.668 -14.438 17.688 1 80.69 172 THR B N 1
ATOM 3917 C CA . THR B 1 172 ? -7.281 -15.766 18.156 1 80.69 172 THR B CA 1
ATOM 3918 C C . THR B 1 172 ? -7.539 -16.812 17.078 1 80.69 172 THR B C 1
ATOM 3920 O O . THR B 1 172 ? -8.68 -17 16.641 1 80.69 172 THR B O 1
ATOM 3923 N N . PRO B 1 173 ? -6.52 -17.484 16.625 1 87.38 173 PRO B N 1
ATOM 3924 C CA . PRO B 1 173 ? -6.734 -18.484 15.586 1 87.38 173 PRO B CA 1
ATOM 3925 C C . PRO B 1 173 ? -7.566 -19.672 16.062 1 87.38 173 PRO B C 1
ATOM 3927 O O . PRO B 1 173 ? -7.484 -20.047 17.234 1 87.38 173 PRO B O 1
ATOM 3930 N N . TYR B 1 174 ? -8.359 -20.156 15.242 1 90.88 174 TYR B N 1
ATOM 3931 C CA . TYR B 1 174 ? -9.086 -21.391 15.523 1 90.88 174 TYR B CA 1
ATOM 3932 C C . TYR B 1 174 ? -8.148 -22.578 15.539 1 90.88 174 TYR B C 1
ATOM 3934 O O . TYR B 1 174 ? -7.301 -22.734 14.656 1 90.88 174 TYR B O 1
ATOM 3942 N N . VAL B 1 175 ? -8.305 -23.406 16.531 1 95.44 175 VAL B N 1
ATOM 3943 C CA . VAL B 1 175 ? -7.453 -24.594 16.672 1 95.44 175 VAL B CA 1
ATOM 3944 C C . VAL B 1 175 ? -8.195 -25.828 16.188 1 95.44 175 VAL B C 1
ATOM 3946 O O . VAL B 1 175 ? -9.328 -26.094 16.594 1 95.44 175 VAL B O 1
ATOM 3949 N N . TYR B 1 176 ? -7.527 -26.547 15.312 1 96.5 176 TYR B N 1
ATOM 3950 C CA . TYR B 1 176 ? -8.07 -27.797 14.797 1 96.5 176 TYR B CA 1
ATOM 3951 C C . TYR B 1 176 ? -7.383 -29 15.43 1 96.5 176 TYR B C 1
ATOM 3953 O O . TYR B 1 176 ? -6.16 -29.016 15.586 1 96.5 176 TYR B O 1
ATOM 3961 N N . PRO B 1 177 ? -8.094 -30.016 15.789 1 96.12 177 PRO B N 1
ATOM 3962 C CA . PRO B 1 177 ? -7.492 -31.156 16.484 1 96.12 177 PRO B CA 1
ATOM 3963 C C . PRO B 1 177 ? -6.535 -31.953 15.594 1 96.12 177 PRO B C 1
ATOM 3965 O O . PRO B 1 177 ? -5.605 -32.594 16.094 1 96.12 177 PRO B O 1
ATOM 3968 N N . ASN B 1 178 ? -6.832 -32 14.312 1 94.56 178 ASN B N 1
ATOM 3969 C CA . ASN B 1 178 ? -5.996 -32.781 13.398 1 94.56 178 ASN B CA 1
ATOM 3970 C C . ASN B 1 178 ? -6.086 -32.25 11.977 1 94.56 178 ASN B C 1
ATOM 3972 O O . ASN B 1 178 ? -6.852 -31.312 11.703 1 94.56 178 ASN B O 1
ATOM 3976 N N . LEU B 1 179 ? -5.27 -32.781 11.133 1 94.62 179 LEU B N 1
ATOM 3977 C CA . LEU B 1 179 ? -5.168 -32.344 9.742 1 94.62 179 LEU B CA 1
ATOM 3978 C C . LEU B 1 179 ? -6.496 -32.531 9.016 1 94.62 179 LEU B C 1
ATOM 3980 O O . LEU B 1 179 ? -6.879 -31.703 8.188 1 94.62 179 LEU B O 1
ATOM 3984 N N . GLU B 1 180 ? -7.176 -33.594 9.281 1 94.38 180 GLU B N 1
ATOM 3985 C CA . GLU B 1 180 ? -8.445 -33.906 8.625 1 94.38 180 GLU B CA 1
ATOM 3986 C C . GLU B 1 180 ? -9.5 -32.844 8.922 1 94.38 180 GLU B C 1
ATOM 3988 O O . GLU B 1 180 ? -10.242 -32.438 8.031 1 94.38 180 GLU B O 1
ATOM 3993 N N . SER B 1 181 ? -9.508 -32.438 10.156 1 95 181 SER B N 1
ATOM 3994 C CA . SER B 1 181 ? -10.477 -31.422 10.531 1 95 181 SER B CA 1
ATOM 3995 C C . SER B 1 181 ? -10.156 -30.094 9.867 1 95 181 SER B C 1
ATOM 3997 O O . SER B 1 181 ? -11.062 -29.375 9.438 1 95 181 SER B O 1
ATOM 3999 N N . ALA B 1 182 ? -8.898 -29.781 9.836 1 94.38 182 ALA B N 1
ATOM 4000 C CA . ALA B 1 182 ? -8.492 -28.562 9.133 1 94.38 182 ALA B CA 1
ATOM 4001 C C . ALA B 1 182 ? -8.828 -28.656 7.648 1 94.38 182 ALA B C 1
ATOM 4003 O O . ALA B 1 182 ? -9.273 -27.672 7.051 1 94.38 182 ALA B O 1
ATOM 4004 N N . ALA B 1 183 ? -8.633 -29.797 7.066 1 92.94 183 ALA B N 1
ATOM 4005 C CA . ALA B 1 183 ? -8.938 -30.016 5.656 1 92.94 183 ALA B CA 1
ATOM 4006 C C . ALA B 1 183 ? -10.43 -29.859 5.387 1 92.94 183 ALA B C 1
ATOM 4008 O O . ALA B 1 183 ? -10.828 -29.328 4.344 1 92.94 183 ALA B O 1
ATOM 4009 N N . GLU B 1 184 ? -11.258 -30.281 6.281 1 91.5 184 GLU B N 1
ATOM 4010 C CA . GLU B 1 184 ? -12.703 -30.125 6.152 1 91.5 184 GLU B CA 1
ATOM 4011 C C . GLU B 1 184 ? -13.094 -28.656 6.098 1 91.5 184 GLU B C 1
ATOM 4013 O O . GLU B 1 184 ? -13.969 -28.266 5.312 1 91.5 184 GLU B O 1
ATOM 4018 N N . ARG B 1 185 ? -12.477 -27.938 6.938 1 90.06 185 ARG B N 1
ATOM 4019 C CA . ARG B 1 185 ? -12.734 -26.5 6.918 1 90.06 185 ARG B CA 1
ATOM 4020 C C . ARG B 1 185 ? -12.32 -25.891 5.582 1 90.06 185 ARG B C 1
ATOM 4022 O O . ARG B 1 185 ? -13.023 -25.031 5.043 1 90.06 185 ARG B O 1
ATOM 4029 N N . ARG B 1 186 ? -11.172 -26.297 5.129 1 90.25 186 ARG B N 1
ATOM 4030 C CA . ARG B 1 186 ? -10.672 -25.797 3.857 1 90.25 186 ARG B CA 1
ATOM 4031 C C . ARG B 1 186 ? -11.617 -26.156 2.715 1 90.25 186 ARG B C 1
ATOM 4033 O O . ARG B 1 186 ? -11.766 -25.391 1.76 1 90.25 186 ARG B O 1
ATOM 4040 N N . GLN B 1 187 ? -12.195 -27.25 2.783 1 87.56 187 GLN B N 1
ATOM 4041 C CA . GLN B 1 187 ? -13.125 -27.703 1.761 1 87.56 187 GLN B CA 1
ATOM 4042 C C . GLN B 1 187 ? -14.391 -26.844 1.748 1 87.56 187 GLN B C 1
ATOM 4044 O O . GLN B 1 187 ? -15.07 -26.75 0.722 1 87.56 187 GLN B O 1
ATOM 4049 N N . LEU B 1 188 ? -14.828 -26.234 2.953 1 75.19 188 LEU B N 1
ATOM 4050 C CA . LEU B 1 188 ? -16.047 -25.438 3.092 1 75.19 188 LEU B CA 1
ATOM 4051 C C . LEU B 1 188 ? -15.852 -24.031 2.549 1 75.19 188 LEU B C 1
ATOM 4053 O O . LEU B 1 188 ? -16.828 -23.375 2.158 1 75.19 188 LEU B O 1
ATOM 4057 N N . GLY B 1 189 ? -14.758 -23.531 2.598 1 62.62 189 GLY B N 1
ATOM 4058 C CA . GLY B 1 189 ? -14.523 -22.141 2.203 1 62.62 189 GLY B CA 1
ATOM 4059 C C . GLY B 1 189 ? -14.859 -21.875 0.749 1 62.62 189 GLY B C 1
ATOM 4060 O O . GLY B 1 189 ? -14.844 -22.797 -0.077 1 62.62 189 GLY B O 1
ATOM 4061 N N . PRO B 1 190 ? -15.43 -20.688 0.521 1 54.62 190 PRO B N 1
ATOM 4062 C CA . PRO B 1 190 ? -15.875 -20.328 -0.83 1 54.62 190 PRO B CA 1
ATOM 4063 C C . PRO B 1 190 ? -14.805 -20.594 -1.89 1 54.62 190 PRO B C 1
ATOM 4065 O O . PRO B 1 190 ? -13.672 -20.125 -1.759 1 54.62 190 PRO B O 1
ATOM 4068 N N . SER B 1 191 ? -14.633 -21.797 -2.258 1 52.56 191 SER B N 1
ATOM 4069 C CA . SER B 1 191 ? -13.82 -21.953 -3.461 1 52.56 191 SER B CA 1
ATOM 4070 C C . SER B 1 191 ? -14.664 -21.781 -4.723 1 52.56 191 SER B C 1
ATOM 4072 O O . SER B 1 191 ? -15.352 -22.719 -5.141 1 52.56 191 SER B O 1
ATOM 4074 N N . PHE B 1 192 ? -14.82 -20.438 -5.199 1 52.25 192 PHE B N 1
ATOM 4075 C CA . PHE B 1 192 ? -15.43 -20.016 -6.453 1 52.25 192 PHE B CA 1
ATOM 4076 C C . PHE B 1 192 ? -16.312 -21.109 -7.023 1 52.25 192 PHE B C 1
ATOM 4078 O O . PHE B 1 192 ? -16.281 -21.375 -8.227 1 52.25 192 PHE B O 1
ATOM 4085 N N . GLY B 1 193 ? -17.141 -21.812 -6.172 1 51.09 193 GLY B N 1
ATOM 4086 C CA . GLY B 1 193 ? -18.188 -22.719 -6.609 1 51.09 193 GLY B CA 1
ATOM 4087 C C . GLY B 1 193 ? -17.75 -24.172 -6.641 1 51.09 193 GLY B C 1
ATOM 4088 O O . GLY B 1 193 ? -18.547 -25.062 -6.973 1 51.09 193 GLY B O 1
ATOM 4089 N N . THR B 1 194 ? -16.531 -24.469 -6.785 1 58.72 194 THR B N 1
ATOM 4090 C CA . THR B 1 194 ? -16.188 -25.891 -6.832 1 58.72 194 THR B CA 1
ATOM 4091 C C . THR B 1 194 ? -15.43 -26.297 -5.57 1 58.72 194 THR B C 1
ATOM 4093 O O . THR B 1 194 ? -14.805 -25.469 -4.91 1 58.72 194 THR B O 1
ATOM 4096 N N . THR B 1 195 ? -15.781 -27.578 -5.125 1 63.72 195 THR B N 1
ATOM 4097 C CA . THR B 1 195 ? -15.25 -28.094 -3.873 1 63.72 195 THR B CA 1
ATOM 4098 C C . THR B 1 195 ? -13.898 -28.781 -4.102 1 63.72 195 THR B C 1
ATOM 4100 O O . THR B 1 195 ? -13.695 -29.422 -5.133 1 63.72 195 THR B O 1
ATOM 4103 N N . LEU B 1 196 ? -12.852 -28.438 -3.396 1 80.62 196 LEU B N 1
ATOM 4104 C CA . LEU B 1 196 ? -11.609 -29.203 -3.252 1 80.62 196 LEU B CA 1
ATOM 4105 C C . LEU B 1 196 ? -11.883 -30.594 -2.721 1 80.62 196 LEU B C 1
ATOM 4107 O O . LEU B 1 196 ? -12.641 -30.766 -1.759 1 80.62 196 LEU B O 1
ATOM 4111 N N . ASN B 1 197 ? -11.43 -31.641 -3.48 1 82.62 197 ASN B N 1
ATOM 4112 C CA . ASN B 1 197 ? -11.586 -32.969 -2.887 1 82.62 197 ASN B CA 1
ATOM 4113 C C . ASN B 1 197 ? -10.75 -33.125 -1.62 1 82.62 197 ASN B C 1
ATOM 4115 O O . ASN B 1 197 ? -9.859 -32.312 -1.359 1 82.62 197 ASN B O 1
ATOM 4119 N N . ARG B 1 198 ? -11.055 -34.094 -0.867 1 86.12 198 ARG B N 1
ATOM 4120 C CA . ARG B 1 198 ? -10.484 -34.281 0.466 1 86.12 198 ARG B CA 1
ATOM 4121 C C . ARG B 1 198 ? -8.969 -34.438 0.394 1 86.12 198 ARG B C 1
ATOM 4123 O O . ARG B 1 198 ? -8.234 -33.844 1.196 1 86.12 198 ARG B O 1
ATOM 4130 N N . GLU B 1 199 ? -8.461 -35.188 -0.477 1 87 199 GLU B N 1
ATOM 4131 C CA . GLU B 1 199 ? -7.027 -35.469 -0.594 1 87 199 GLU B CA 1
ATOM 4132 C C . GLU B 1 199 ? -6.262 -34.188 -0.928 1 87 199 GLU B C 1
ATOM 4134 O O . GLU B 1 199 ? -5.191 -33.938 -0.371 1 87 199 GLU B O 1
ATOM 4139 N N . ASP B 1 200 ? -6.828 -33.438 -1.867 1 88.31 200 ASP B N 1
ATOM 4140 C CA . ASP B 1 200 ? -6.199 -32.188 -2.246 1 88.31 200 ASP B CA 1
ATOM 4141 C C . ASP B 1 200 ? -6.234 -31.172 -1.091 1 88.31 200 ASP B C 1
ATOM 4143 O O . ASP B 1 200 ? -5.277 -30.438 -0.88 1 88.31 200 ASP B O 1
ATOM 4147 N N . ALA B 1 201 ? -7.328 -31.172 -0.385 1 90.25 201 ALA B N 1
ATOM 4148 C CA . ALA B 1 201 ? -7.434 -30.312 0.782 1 90.25 201 ALA B CA 1
ATOM 4149 C C . ALA B 1 201 ? -6.375 -30.656 1.825 1 90.25 201 ALA B C 1
ATOM 4151 O O . ALA B 1 201 ? -5.746 -29.766 2.398 1 90.25 201 ALA B O 1
ATOM 4152 N N . ILE B 1 202 ? -6.195 -31.922 2.057 1 90.94 202 ILE B N 1
ATOM 4153 C CA . ILE B 1 202 ? -5.207 -32.375 3.033 1 90.94 202 ILE B CA 1
ATOM 4154 C C . ILE B 1 202 ? -3.811 -31.953 2.592 1 90.94 202 ILE B C 1
ATOM 4156 O O . ILE B 1 202 ? -3.006 -31.5 3.408 1 90.94 202 ILE B O 1
ATOM 4160 N N . LEU B 1 203 ? -3.529 -32.094 1.278 1 90.31 203 LEU B N 1
ATOM 4161 C CA . LEU B 1 203 ? -2.238 -31.688 0.724 1 90.31 203 LEU B CA 1
ATOM 4162 C C . LEU B 1 203 ? -1.957 -30.219 1.003 1 90.31 203 LEU B C 1
ATOM 4164 O O . LEU B 1 203 ? -0.877 -29.859 1.483 1 90.31 203 LEU B O 1
ATOM 4168 N N . LEU B 1 204 ? -2.887 -29.375 0.736 1 92.38 204 LEU B N 1
ATOM 4169 C CA . LEU B 1 204 ? -2.723 -27.938 0.901 1 92.38 204 LEU B CA 1
ATOM 4170 C C . LEU B 1 204 ? -2.613 -27.562 2.377 1 92.38 204 LEU B C 1
ATOM 4172 O O . LEU B 1 204 ? -1.786 -26.734 2.752 1 92.38 204 LEU B O 1
ATOM 4176 N N . VAL B 1 205 ? -3.404 -28.203 3.254 1 93.31 205 VAL B N 1
ATOM 4177 C CA . VAL B 1 205 ? -3.463 -27.844 4.664 1 93.31 205 VAL B CA 1
ATOM 4178 C C . VAL B 1 205 ? -2.199 -28.328 5.375 1 93.31 205 VAL B C 1
ATOM 4180 O O . VAL B 1 205 ? -1.749 -27.703 6.344 1 93.31 205 VAL B O 1
ATOM 4183 N N . ARG B 1 206 ? -1.648 -29.359 4.887 1 93.94 206 ARG B N 1
ATOM 4184 C CA . ARG B 1 206 ? -0.419 -29.875 5.488 1 93.94 206 ARG B CA 1
ATOM 4185 C C . ARG B 1 206 ? 0.657 -28.797 5.527 1 93.94 206 ARG B C 1
ATOM 4187 O O . ARG B 1 206 ? 1.368 -28.656 6.523 1 93.94 206 ARG B O 1
ATOM 4194 N N . ARG B 1 207 ? 0.742 -28.047 4.457 1 95.12 207 ARG B N 1
ATOM 4195 C CA . ARG B 1 207 ? 1.709 -26.953 4.422 1 95.12 207 ARG B CA 1
ATOM 4196 C C . ARG B 1 207 ? 1.08 -25.641 4.906 1 95.12 207 ARG B C 1
ATOM 4198 O O . ARG B 1 207 ? 1.79 -24.703 5.277 1 95.12 207 ARG B O 1
ATOM 4205 N N . GLY B 1 208 ? -0.19 -25.641 4.949 1 96.44 208 GLY B N 1
ATOM 4206 C CA . GLY B 1 208 ? -0.911 -24.422 5.312 1 96.44 208 GLY B CA 1
ATOM 4207 C C . GLY B 1 208 ? -1.287 -24.375 6.781 1 96.44 208 GLY B C 1
ATOM 4208 O O . GLY B 1 208 ? -2.135 -23.578 7.184 1 96.44 208 GLY B O 1
ATOM 4209 N N . THR B 1 209 ? -0.734 -25.297 7.598 1 96.69 209 THR B N 1
ATOM 4210 C CA . THR B 1 209 ? -0.987 -25.281 9.039 1 96.69 209 THR B CA 1
ATOM 4211 C C . THR B 1 209 ? 0.313 -25.469 9.812 1 96.69 209 THR B C 1
ATOM 4213 O O . THR B 1 209 ? 1.333 -25.859 9.25 1 96.69 209 THR B O 1
ATOM 4216 N N . ARG B 1 210 ? 0.3 -25.109 11 1 95.56 210 ARG B N 1
ATOM 4217 C CA . ARG B 1 210 ? 1.403 -25.344 11.93 1 95.56 210 ARG B CA 1
ATOM 4218 C C . ARG B 1 210 ? 0.905 -25.969 13.219 1 95.56 210 ARG B C 1
ATOM 4220 O O . ARG B 1 210 ? -0.214 -25.703 13.664 1 95.56 210 ARG B O 1
ATOM 4227 N N . SER B 1 211 ? 1.744 -26.703 13.781 1 94.44 211 SER B N 1
ATOM 4228 C CA . SER B 1 211 ? 1.399 -27.406 15.016 1 94.44 211 SER B CA 1
ATOM 4229 C C . SER B 1 211 ? 1.592 -26.516 16.234 1 94.44 211 SER B C 1
ATOM 4231 O O . SER B 1 211 ? 2.561 -25.75 16.297 1 94.44 211 SER B O 1
ATOM 4233 N N . THR B 1 212 ? 0.573 -26.609 17.078 1 94 212 THR B N 1
ATOM 4234 C CA . THR B 1 212 ? 0.668 -25.969 18.391 1 94 212 THR B CA 1
ATOM 4235 C C . THR B 1 212 ? 0.441 -27 19.5 1 94 212 THR B C 1
ATOM 4237 O O . THR B 1 212 ? 0.13 -28.156 19.219 1 94 212 THR B O 1
ATOM 4240 N N . LYS B 1 213 ? 0.646 -26.547 20.766 1 93.38 213 LYS B N 1
ATOM 4241 C CA . LYS B 1 213 ? 0.418 -27.438 21.906 1 93.38 213 LYS B CA 1
ATOM 4242 C C . LYS B 1 213 ? -1.023 -27.938 21.922 1 93.38 213 LYS B C 1
ATOM 4244 O O . LYS B 1 213 ? -1.293 -29.047 22.406 1 93.38 213 LYS B O 1
ATOM 4249 N N . ASN B 1 214 ? -1.938 -27.172 21.391 1 93.5 214 ASN B N 1
ATOM 4250 C CA . ASN B 1 214 ? -3.363 -27.469 21.5 1 93.5 214 ASN B CA 1
ATOM 4251 C C . ASN B 1 214 ? -3.916 -28.047 20.203 1 93.5 214 ASN B C 1
ATOM 4253 O O . ASN B 1 214 ? -5.102 -28.375 20.125 1 93.5 214 ASN B O 1
ATOM 4257 N N . GLY B 1 215 ? -3.066 -28.156 19.156 1 95.94 215 GLY B N 1
ATOM 4258 C CA . GLY B 1 215 ? -3.531 -28.641 17.859 1 95.94 215 GLY B CA 1
ATOM 4259 C C . GLY B 1 215 ? -2.896 -27.922 16.688 1 95.94 215 GLY B C 1
ATOM 4260 O O . GLY B 1 215 ? -1.737 -27.516 16.766 1 95.94 215 GLY B O 1
ATOM 4261 N N . LEU B 1 216 ? -3.775 -27.938 15.625 1 96.69 216 LEU B N 1
ATOM 4262 C CA . LEU B 1 216 ? -3.279 -27.297 14.406 1 96.69 216 LEU B CA 1
ATOM 4263 C C . LEU B 1 216 ? -3.975 -25.969 14.18 1 96.69 216 LEU B C 1
ATOM 4265 O O . LEU B 1 216 ? -5.176 -25.828 14.422 1 96.69 216 LEU B O 1
ATOM 4269 N N . ILE B 1 217 ? -3.24 -25 13.742 1 96.25 217 ILE B N 1
ATOM 4270 C CA . ILE B 1 217 ? -3.828 -23.734 13.312 1 96.25 217 ILE B CA 1
ATOM 4271 C C . ILE B 1 217 ? -3.395 -23.422 11.883 1 96.25 217 ILE B C 1
ATOM 4273 O O . ILE B 1 217 ? -2.303 -23.812 11.453 1 96.25 217 ILE B O 1
ATOM 4277 N N . PHE B 1 218 ? -4.234 -22.812 11.156 1 94.81 218 PHE B N 1
ATOM 4278 C CA . PHE B 1 218 ? -3.842 -22.375 9.828 1 94.81 218 PHE B CA 1
ATOM 4279 C C . PHE B 1 218 ? -2.686 -21.375 9.906 1 94.81 218 PHE B C 1
ATOM 4281 O O . PHE B 1 218 ? -2.654 -20.531 10.789 1 94.81 218 PHE B O 1
ATOM 4288 N N . SER B 1 219 ? -1.805 -21.5 8.969 1 95 219 SER B N 1
ATOM 4289 C CA . SER B 1 219 ? -0.598 -20.688 9.008 1 95 219 SER B CA 1
ATOM 4290 C C . SER B 1 219 ? -0.786 -19.375 8.227 1 95 219 SER B C 1
ATOM 4292 O O . SER B 1 219 ? 0.036 -18.469 8.328 1 95 219 SER B O 1
ATOM 4294 N N . HIS B 1 220 ? -1.825 -19.312 7.383 1 92.31 220 HIS B N 1
ATOM 4295 C CA . HIS B 1 220 ? -2.014 -18.047 6.668 1 92.31 220 HIS B CA 1
ATOM 4296 C C . HIS B 1 220 ? -2.365 -16.922 7.629 1 92.31 220 HIS B C 1
ATOM 4298 O O . HIS B 1 220 ? -3.004 -17.156 8.656 1 92.31 220 HIS B O 1
ATOM 4304 N N . ASP B 1 221 ? -1.896 -15.742 7.293 1 90.5 221 ASP B N 1
ATOM 4305 C CA . ASP B 1 221 ? -2.229 -14.547 8.062 1 90.5 221 ASP B CA 1
ATOM 4306 C C . ASP B 1 221 ? -3.721 -14.234 7.973 1 90.5 221 ASP B C 1
ATOM 4308 O O . ASP B 1 221 ? -4.262 -14.062 6.879 1 90.5 221 ASP B O 1
ATOM 4312 N N . PRO B 1 222 ? -4.445 -14.18 9.086 1 84.5 222 PRO B N 1
ATOM 4313 C CA . PRO B 1 222 ? -5.859 -13.805 9.023 1 84.5 222 PRO B CA 1
ATOM 4314 C C . PRO B 1 222 ? -6.09 -12.477 8.32 1 84.5 222 PRO B C 1
ATOM 4316 O O . PRO B 1 222 ? -7.172 -12.242 7.77 1 84.5 222 PRO B O 1
ATOM 4319 N N . ALA B 1 223 ? -5.109 -11.648 8.258 1 81.44 223 ALA B N 1
ATOM 4320 C CA . ALA B 1 223 ? -5.215 -10.32 7.656 1 81.44 223 ALA B CA 1
ATOM 4321 C C . ALA B 1 223 ? -5.387 -10.414 6.145 1 81.44 223 ALA B C 1
ATOM 4323 O O . ALA B 1 223 ? -5.82 -9.461 5.5 1 81.44 223 ALA B O 1
ATOM 4324 N N . ILE B 1 224 ? -5.02 -11.57 5.551 1 84.81 224 ILE B N 1
ATOM 4325 C CA . ILE B 1 224 ? -5.113 -11.68 4.098 1 84.81 224 ILE B CA 1
ATOM 4326 C C . ILE B 1 224 ? -6.582 -11.719 3.678 1 84.81 224 ILE B C 1
ATOM 4328 O O . ILE B 1 224 ? -6.914 -11.414 2.531 1 84.81 224 ILE B O 1
ATOM 4332 N N . LYS B 1 225 ? -7.43 -12.328 4.543 1 71.69 225 LYS B N 1
ATOM 4333 C CA . LYS B 1 225 ? -8.844 -12.484 4.223 1 71.69 225 LYS B CA 1
ATOM 4334 C C . LYS B 1 225 ? -9.602 -11.18 4.402 1 71.69 225 LYS B C 1
ATOM 4336 O O . LYS B 1 225 ? -10.68 -10.992 3.824 1 71.69 225 LYS B O 1
ATOM 4341 N N . HIS B 1 226 ? -9.195 -10.484 5.367 1 59.06 226 HIS B N 1
ATOM 4342 C CA . HIS B 1 226 ? -9.859 -9.203 5.574 1 59.06 226 HIS B CA 1
ATOM 4343 C C . HIS B 1 226 ? -9.367 -8.164 4.582 1 59.06 226 HIS B C 1
ATOM 4345 O O . HIS B 1 226 ? -8.344 -7.512 4.816 1 59.06 226 HIS B O 1
ATOM 4351 N N . VAL B 1 227 ? -9.531 -8.57 3.299 1 54.31 227 VAL B N 1
ATOM 4352 C CA . VAL B 1 227 ? -9.023 -7.77 2.189 1 54.31 227 VAL B CA 1
ATOM 4353 C C . VAL B 1 227 ? -9.141 -6.285 2.525 1 54.31 227 VAL B C 1
ATOM 4355 O O . VAL B 1 227 ? -10.141 -5.641 2.195 1 54.31 227 VAL B O 1
ATOM 4358 N N . CYS B 1 228 ? -8.578 -5.938 3.67 1 63.12 228 CYS B N 1
ATOM 4359 C CA . CYS B 1 228 ? -8.648 -4.516 3.986 1 63.12 228 CYS B CA 1
ATOM 4360 C C . CYS B 1 228 ? -7.469 -3.766 3.377 1 63.12 228 CYS B C 1
ATOM 4362 O O . CYS B 1 228 ? -6.359 -3.797 3.916 1 63.12 228 CYS B O 1
ATOM 4364 N N . VAL B 1 229 ? -7.758 -3.525 2.041 1 75.56 229 VAL B N 1
ATOM 4365 C CA . VAL B 1 229 ? -6.777 -2.686 1.359 1 75.56 229 VAL B CA 1
ATOM 4366 C C . VAL B 1 229 ? -7.289 -1.25 1.282 1 75.56 229 VAL B C 1
ATOM 4368 O O . VAL B 1 229 ? -8.5 -1.02 1.213 1 75.56 229 VAL B O 1
ATOM 4371 N N . PRO B 1 230 ? -6.352 -0.399 1.406 1 75 230 PRO B N 1
ATOM 4372 C CA . PRO B 1 230 ? -6.781 1.002 1.423 1 75 230 PRO B CA 1
ATOM 4373 C C . PRO B 1 230 ? -7.41 1.441 0.104 1 75 230 PRO B C 1
ATOM 4375 O O . PRO B 1 230 ? -8.156 2.424 0.07 1 75 230 PRO B O 1
ATOM 4378 N N . PHE B 1 231 ? -7.039 0.755 -0.897 1 75.5 231 PHE B N 1
ATOM 4379 C CA . PHE B 1 231 ? -7.465 1.164 -2.23 1 75.5 231 PHE B CA 1
ATOM 4380 C C . PHE B 1 231 ? -7.441 -0.018 -3.191 1 75.5 231 PHE B C 1
ATOM 4382 O O . PHE B 1 231 ? -6.625 -0.93 -3.043 1 75.5 231 PHE B O 1
ATOM 4389 N N . PHE B 1 232 ? -8.453 0.074 -4.086 1 74.38 232 PHE B N 1
ATOM 4390 C CA . PHE B 1 232 ? -8.422 -0.882 -5.188 1 74.38 232 PHE B CA 1
ATOM 4391 C C . PHE B 1 232 ? -7.957 -0.213 -6.473 1 74.38 232 PHE B C 1
ATOM 4393 O O . PHE B 1 232 ? -8.43 0.869 -6.824 1 74.38 232 PHE B O 1
ATOM 4400 N N . VAL B 1 233 ? -7.102 -0.895 -7.016 1 81.31 233 VAL B N 1
ATOM 4401 C CA . VAL B 1 233 ? -6.57 -0.399 -8.281 1 81.31 233 VAL B CA 1
ATOM 4402 C C . VAL B 1 233 ? -7.652 -0.457 -9.359 1 81.31 233 VAL B C 1
ATOM 4404 O O . VAL B 1 233 ? -8.344 -1.468 -9.5 1 81.31 233 VAL B O 1
ATOM 4407 N N . PRO B 1 234 ? -7.801 0.65 -10.055 1 82.06 234 PRO B N 1
ATOM 4408 C CA . PRO B 1 234 ? -8.797 0.632 -11.117 1 82.06 234 PRO B CA 1
ATOM 4409 C C . PRO B 1 234 ? -8.508 -0.427 -12.18 1 82.06 234 PRO B C 1
ATOM 4411 O O . PRO B 1 234 ? -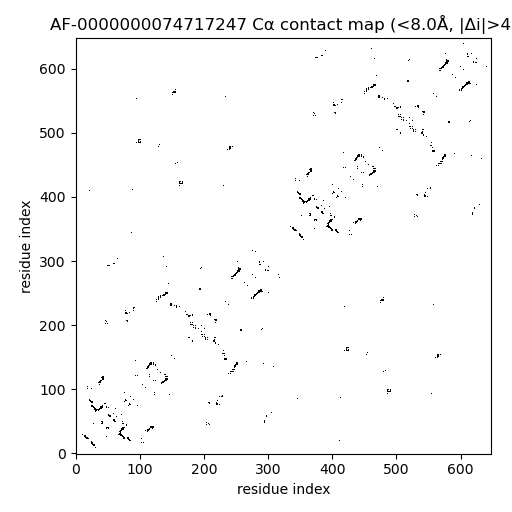7.344 -0.724 -12.461 1 82.06 234 PRO B O 1
ATOM 4414 N N . HIS B 1 235 ? -9.594 -0.881 -12.75 1 86.5 235 HIS B N 1
ATOM 4415 C CA . HIS B 1 235 ? -9.508 -1.906 -13.789 1 86.5 235 HIS B CA 1
ATOM 4416 C C . HIS B 1 235 ? -8.602 -1.462 -14.93 1 86.5 235 HIS B C 1
ATOM 4418 O O . HIS B 1 235 ? -7.805 -2.256 -15.445 1 86.5 235 HIS B O 1
ATOM 4424 N N . GLU B 1 236 ? -8.633 -0.225 -15.297 1 87.19 236 GLU B N 1
ATOM 4425 C CA . GLU B 1 236 ? -7.855 0.308 -16.406 1 87.19 236 GLU B CA 1
ATOM 4426 C C . GLU B 1 236 ? -6.355 0.226 -16.125 1 87.19 236 GLU B C 1
ATOM 4428 O O . GLU B 1 236 ? -5.555 0.051 -17.047 1 87.19 236 GLU B O 1
ATOM 4433 N N . SER B 1 237 ? -6.008 0.377 -14.922 1 88.12 237 SER B N 1
ATOM 4434 C CA . SER B 1 237 ? -4.602 0.27 -14.555 1 88.12 237 SER B CA 1
ATOM 4435 C C . SER B 1 237 ? -4.09 -1.155 -14.734 1 88.12 237 SER B C 1
ATOM 4437 O O . SER B 1 237 ? -2.973 -1.362 -15.203 1 88.12 237 SER B O 1
ATOM 4439 N N . PHE B 1 238 ? -4.914 -2.092 -14.375 1 90.31 238 PHE B N 1
ATOM 4440 C CA . PHE B 1 238 ? -4.551 -3.488 -14.586 1 90.31 238 PHE B CA 1
ATOM 4441 C C . PHE B 1 238 ? -4.418 -3.797 -16.062 1 90.31 238 PHE B C 1
ATOM 4443 O O . PHE B 1 238 ? -3.484 -4.484 -16.484 1 90.31 238 PHE B O 1
ATOM 4450 N N . LEU B 1 239 ? -5.344 -3.262 -16.859 1 92.12 239 LEU B N 1
ATOM 4451 C CA . LEU B 1 239 ? -5.293 -3.469 -18.297 1 92.12 239 LEU B CA 1
ATOM 4452 C C . LEU B 1 239 ? -4.02 -2.869 -18.891 1 92.12 239 LEU B C 1
ATOM 4454 O O . LEU B 1 239 ? -3.408 -3.459 -19.781 1 92.12 239 LEU B O 1
ATOM 4458 N N . SER B 1 240 ? -3.682 -1.743 -18.375 1 92.75 240 SER B N 1
ATOM 4459 C CA . SER B 1 240 ? -2.479 -1.076 -18.875 1 92.75 240 SER B CA 1
ATOM 4460 C C . SER B 1 240 ? -1.239 -1.935 -18.641 1 92.75 240 SER B C 1
ATOM 4462 O O . SER B 1 240 ? -0.359 -2.002 -19.5 1 92.75 240 SER B O 1
ATOM 4464 N N . ILE B 1 241 ? -1.157 -2.576 -17.547 1 95.19 241 ILE B N 1
ATOM 4465 C CA . ILE B 1 241 ? -0.027 -3.449 -17.25 1 95.19 241 ILE B CA 1
ATOM 4466 C C . ILE B 1 241 ? -0.06 -4.672 -18.172 1 95.19 241 ILE B C 1
ATOM 4468 O O . ILE B 1 241 ? 0.957 -5.035 -18.766 1 95.19 241 ILE B O 1
ATOM 4472 N N . LEU B 1 242 ? -1.244 -5.273 -18.328 1 96.06 242 LEU B N 1
ATOM 4473 C CA . LEU B 1 242 ? -1.401 -6.48 -19.125 1 96.06 242 LEU B CA 1
ATOM 4474 C C . LEU B 1 242 ? -1.057 -6.219 -20.578 1 96.06 242 LEU B C 1
ATOM 4476 O O . LEU B 1 242 ? -0.561 -7.105 -21.281 1 96.06 242 LEU B O 1
ATOM 4480 N N . SER B 1 243 ? -1.243 -5.035 -21.047 1 96.25 243 SER B N 1
ATOM 4481 C CA . SER B 1 243 ? -1.001 -4.668 -22.438 1 96.25 243 SER B CA 1
ATOM 4482 C C . SER B 1 243 ? 0.492 -4.637 -22.75 1 96.25 243 SER B C 1
ATOM 4484 O O . SER B 1 243 ? 0.887 -4.469 -23.906 1 96.25 243 SER B O 1
ATOM 4486 N N . LYS B 1 244 ? 1.32 -4.82 -21.75 1 97.12 244 LYS B N 1
ATOM 4487 C CA . LYS B 1 244 ? 2.766 -4.742 -21.938 1 97.12 244 LYS B CA 1
ATOM 4488 C C . LYS B 1 244 ? 3.389 -6.137 -22 1 97.12 244 LYS B C 1
ATOM 4490 O O . LYS B 1 244 ? 4.594 -6.273 -22.203 1 97.12 244 LYS B O 1
ATOM 4495 N N . ILE B 1 245 ? 2.596 -7.141 -21.828 1 97.56 245 ILE B N 1
ATOM 4496 C CA . ILE B 1 245 ? 3.086 -8.516 -21.859 1 97.56 245 ILE B CA 1
ATOM 4497 C C . ILE B 1 245 ? 3.646 -8.836 -23.25 1 97.56 245 ILE B C 1
ATOM 4499 O O . ILE B 1 245 ? 2.99 -8.586 -24.266 1 97.56 245 ILE B O 1
ATOM 4503 N N . GLN B 1 246 ? 4.832 -9.438 -23.25 1 97.12 246 GLN B N 1
ATOM 4504 C CA . GLN B 1 246 ? 5.496 -9.719 -24.531 1 97.12 246 GLN B CA 1
ATOM 4505 C C . GLN B 1 246 ? 5.848 -11.203 -24.641 1 97.12 246 GLN B C 1
ATOM 4507 O O . GLN B 1 246 ? 6.348 -11.641 -25.688 1 97.12 246 GLN B O 1
ATOM 4512 N N . CYS B 1 247 ? 5.598 -11.945 -23.703 1 96.94 247 CYS B N 1
ATOM 4513 C CA . CYS B 1 247 ? 5.988 -13.352 -23.672 1 96.94 247 CYS B CA 1
ATOM 4514 C C . CYS B 1 247 ? 4.91 -14.234 -24.281 1 96.94 247 CYS B C 1
ATOM 4516 O O . CYS B 1 247 ? 3.889 -13.734 -24.766 1 96.94 247 CYS B O 1
ATOM 4518 N N . LYS B 1 248 ? 5.215 -15.578 -24.406 1 96.5 248 LYS B N 1
ATOM 4519 C CA . LYS B 1 248 ? 4.203 -16.562 -24.766 1 96.5 248 LYS B CA 1
ATOM 4520 C C . LYS B 1 248 ? 3.275 -16.859 -23.594 1 96.5 248 LYS B C 1
ATOM 4522 O O . LYS B 1 248 ? 3.727 -16.953 -22.438 1 96.5 248 LYS B O 1
ATOM 4527 N N . VAL B 1 249 ? 1.974 -17 -23.938 1 96.81 249 VAL B N 1
ATOM 4528 C CA . VAL B 1 249 ? 1.007 -17.188 -22.859 1 96.81 249 VAL B CA 1
ATOM 4529 C C . VAL B 1 249 ? 0.157 -18.422 -23.141 1 96.81 249 VAL B C 1
ATOM 4531 O O . VAL B 1 249 ? -0.364 -18.594 -24.25 1 96.81 249 VAL B O 1
ATOM 4534 N N . LEU B 1 250 ? 0.118 -19.281 -22.203 1 95.75 250 LEU B N 1
ATOM 4535 C CA . LEU B 1 250 ? -0.845 -20.375 -22.172 1 95.75 250 LEU B CA 1
ATOM 4536 C C . LEU B 1 250 ? -1.855 -20.172 -21.047 1 95.75 250 LEU B C 1
ATOM 4538 O O . LEU B 1 250 ? -1.482 -20.109 -19.875 1 95.75 250 LEU B O 1
ATOM 4542 N N . ALA B 1 251 ? -3.113 -20.031 -21.406 1 94.19 251 ALA B N 1
ATOM 4543 C CA . ALA B 1 251 ? -4.168 -19.891 -20.406 1 94.19 251 ALA B CA 1
ATOM 4544 C C . ALA B 1 251 ? -5.047 -21.141 -20.359 1 94.19 251 ALA B C 1
ATOM 4546 O O . ALA B 1 251 ? -5.66 -21.516 -21.359 1 94.19 251 ALA B O 1
ATOM 4547 N N . LEU B 1 252 ? -5.051 -21.75 -19.203 1 92.5 252 LEU B N 1
ATOM 4548 C CA . LEU B 1 252 ? -5.867 -22.938 -18.984 1 92.5 252 LEU B CA 1
ATOM 4549 C C . LEU B 1 252 ? -7.027 -22.641 -18.047 1 92.5 252 LEU B C 1
ATOM 4551 O O . LEU B 1 252 ? -6.844 -21.984 -17.016 1 92.5 252 LEU B O 1
ATOM 4555 N N . TYR B 1 253 ? -8.211 -23.109 -18.359 1 90.25 253 TYR B N 1
ATOM 4556 C CA . TYR B 1 253 ? -9.406 -22.891 -17.547 1 90.25 253 TYR B CA 1
ATOM 4557 C C . TYR B 1 253 ? -10.117 -24.219 -17.266 1 90.25 253 TYR B C 1
ATOM 4559 O O . TYR B 1 253 ? -10.164 -25.094 -18.141 1 90.25 253 TYR B O 1
ATOM 4567 N N . GLY B 1 254 ? -10.664 -24.281 -16.062 1 88.94 254 GLY B N 1
ATOM 4568 C CA . GLY B 1 254 ? -11.461 -25.453 -15.734 1 88.94 254 GLY B CA 1
ATOM 4569 C C . GLY B 1 254 ? -12.812 -2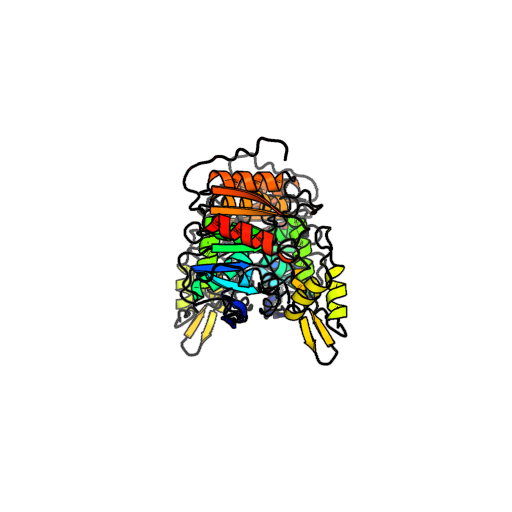5.469 -16.422 1 88.94 254 GLY B C 1
ATOM 4570 O O . GLY B 1 254 ? -13.461 -24.422 -16.547 1 88.94 254 GLY B O 1
ATOM 4571 N N . THR B 1 255 ? -13.352 -26.594 -16.828 1 85.62 255 THR B N 1
ATOM 4572 C CA . THR B 1 255 ? -14.625 -26.719 -17.531 1 85.62 255 THR B CA 1
ATOM 4573 C C . THR B 1 255 ? -15.789 -26.578 -16.562 1 85.62 255 THR B C 1
ATOM 4575 O O . THR B 1 255 ? -16.906 -26.25 -16.969 1 85.62 255 THR B O 1
ATOM 4578 N N . ASP B 1 256 ? -15.57 -26.828 -15.258 1 79.88 256 ASP B N 1
ATOM 4579 C CA . ASP B 1 256 ? -16.656 -26.906 -14.289 1 79.88 256 ASP B CA 1
ATOM 4580 C C . ASP B 1 256 ? -16.797 -25.609 -13.5 1 79.88 256 ASP B C 1
ATOM 4582 O O . ASP B 1 256 ? -17.625 -25.516 -12.602 1 79.88 256 ASP B O 1
ATOM 4586 N N . ASN B 1 257 ? -15.922 -24.688 -13.688 1 71.19 257 ASN B N 1
ATOM 4587 C CA . ASN B 1 257 ? -15.969 -23.453 -12.922 1 71.19 257 ASN B CA 1
ATOM 4588 C C . ASN B 1 257 ? -17.234 -22.641 -13.234 1 71.19 257 ASN B C 1
ATOM 4590 O O . ASN B 1 257 ? -17.609 -22.5 -14.398 1 71.19 257 ASN B O 1
ATOM 4594 N N . LYS B 1 258 ? -18.109 -22.547 -12.195 1 58.53 258 LYS B N 1
ATOM 4595 C CA . LYS B 1 258 ? -19.312 -21.734 -12.383 1 58.53 258 LYS B CA 1
ATOM 4596 C C . LYS B 1 258 ? -18.938 -20.297 -12.719 1 58.53 258 LYS B C 1
ATOM 4598 O O . LYS B 1 258 ? -19.781 -19.516 -13.164 1 58.53 258 LYS B O 1
ATOM 4603 N N . THR B 1 259 ? -17.922 -19.953 -12.266 1 50.31 259 THR B N 1
ATOM 4604 C CA . THR B 1 259 ? -17.609 -18.547 -12.477 1 50.31 259 THR B CA 1
ATOM 4605 C C . THR B 1 259 ? -17.406 -18.25 -13.961 1 50.31 259 THR B C 1
ATOM 4607 O O . THR B 1 259 ? -16.562 -18.891 -14.609 1 50.31 259 THR B O 1
ATOM 4610 N N . GLU B 1 260 ? -18.422 -18.156 -14.633 1 49.28 260 GLU B N 1
ATOM 4611 C CA . GLU B 1 260 ? -18.375 -17.719 -16.016 1 49.28 260 GLU B CA 1
ATOM 4612 C C . GLU B 1 260 ? -17.203 -16.766 -16.25 1 49.28 260 GLU B C 1
ATOM 4614 O O . GLU B 1 260 ? -17.406 -15.555 -16.422 1 49.28 260 GLU B O 1
ATOM 4619 N N . LEU B 1 261 ? -16.078 -17.047 -15.656 1 52.22 261 LEU B N 1
ATOM 4620 C CA . LEU B 1 261 ? -14.883 -16.203 -15.617 1 52.22 261 LEU B CA 1
ATOM 4621 C C . LEU B 1 261 ? -14.492 -15.75 -17.016 1 52.22 261 LEU B C 1
ATOM 4623 O O . LEU B 1 261 ? -14.25 -14.57 -17.25 1 52.22 261 LEU B O 1
ATOM 4627 N N . ILE B 1 262 ? -14.438 -16.859 -18.016 1 52.94 262 ILE B N 1
ATOM 4628 C CA . ILE B 1 262 ? -14.055 -16.438 -19.359 1 52.94 262 ILE B CA 1
ATOM 4629 C C . ILE B 1 262 ? -15.18 -15.625 -19.984 1 52.94 262 ILE B C 1
ATOM 4631 O O . ILE B 1 262 ? -14.938 -14.789 -20.859 1 52.94 262 ILE B O 1
ATOM 4635 N N . GLU B 1 263 ? -16.297 -15.727 -19.234 1 55.66 263 GLU B N 1
ATOM 4636 C CA . GLU B 1 263 ? -17.422 -15.094 -19.906 1 55.66 263 GLU B CA 1
ATOM 4637 C C . GLU B 1 263 ? -17.688 -13.688 -19.375 1 55.66 263 GLU B C 1
ATOM 4639 O O . GLU B 1 263 ? -18.484 -12.938 -19.938 1 55.66 263 GLU B O 1
ATOM 4644 N N . SER B 1 264 ? -16.891 -13.445 -18.359 1 68.06 264 SER B N 1
ATOM 4645 C CA . SER B 1 264 ? -17.109 -12.07 -17.906 1 68.06 264 SER B CA 1
ATOM 4646 C C . SER B 1 264 ? -16.469 -11.07 -18.859 1 68.06 264 SER B C 1
ATOM 4648 O O . SER B 1 264 ? -15.438 -11.367 -19.469 1 68.06 264 SER B O 1
ATOM 4650 N N . ASP B 1 265 ? -17.172 -10 -19.109 1 74.81 265 ASP B N 1
ATOM 4651 C CA . ASP B 1 265 ? -16.672 -8.93 -19.953 1 74.81 265 ASP B CA 1
ATOM 4652 C C . ASP B 1 265 ? -15.273 -8.484 -19.531 1 74.81 265 ASP B C 1
ATOM 4654 O O . ASP B 1 265 ? -14.414 -8.219 -20.375 1 74.81 265 ASP B O 1
ATOM 4658 N N . LYS B 1 266 ? -15.016 -8.656 -18.312 1 76.19 266 LYS B N 1
ATOM 4659 C CA . LYS B 1 266 ? -13.719 -8.188 -17.828 1 76.19 266 LYS B CA 1
ATOM 4660 C C . LYS B 1 266 ? -12.609 -9.164 -18.188 1 76.19 266 LYS B C 1
ATOM 4662 O O . LYS B 1 266 ? -11.516 -8.75 -18.578 1 76.19 266 LYS B O 1
ATOM 4667 N N . VAL B 1 267 ? -12.914 -10.438 -18.047 1 77.12 267 VAL B N 1
ATOM 4668 C CA . VAL B 1 267 ? -11.898 -11.43 -18.391 1 77.12 267 VAL B CA 1
ATOM 4669 C C . VAL B 1 267 ? -11.609 -11.398 -19.891 1 77.12 267 VAL B C 1
ATOM 4671 O O . VAL B 1 267 ? -10.453 -11.453 -20.312 1 77.12 267 VAL B O 1
ATOM 4674 N N . ARG B 1 268 ? -12.609 -11.289 -20.672 1 81.94 268 ARG B N 1
ATOM 4675 C CA . ARG B 1 268 ? -12.438 -11.188 -22.125 1 81.94 268 ARG B CA 1
ATOM 4676 C C . ARG B 1 268 ? -11.594 -9.977 -22.484 1 81.94 268 ARG B C 1
ATOM 4678 O O . ARG B 1 268 ? -10.719 -10.062 -23.359 1 81.94 268 ARG B O 1
ATOM 4685 N N . GLU B 1 269 ? -11.914 -8.961 -21.844 1 87.81 269 GLU B N 1
ATOM 4686 C CA . GLU B 1 269 ? -11.148 -7.742 -22.109 1 87.81 269 GLU B CA 1
ATOM 4687 C C . GLU B 1 269 ? -9.672 -7.938 -21.781 1 87.81 269 GLU B C 1
ATOM 4689 O O . GLU B 1 269 ? -8.805 -7.484 -22.531 1 87.81 269 GLU B O 1
ATOM 4694 N N . ARG B 1 270 ? -9.398 -8.562 -20.797 1 88.69 270 ARG B N 1
ATOM 4695 C CA . ARG B 1 270 ? -8.016 -8.789 -20.359 1 88.69 270 ARG B CA 1
ATOM 4696 C C . ARG B 1 270 ? -7.281 -9.695 -21.344 1 88.69 270 ARG B C 1
ATOM 4698 O O . ARG B 1 270 ? -6.145 -9.406 -21.734 1 88.69 270 ARG B O 1
ATOM 4705 N N . ILE B 1 271 ? -7.973 -10.766 -21.688 1 87.81 271 ILE B N 1
ATOM 4706 C CA . ILE B 1 271 ? -7.379 -11.688 -22.656 1 87.81 271 ILE B CA 1
ATOM 4707 C C . ILE B 1 271 ? -7.129 -10.961 -23.969 1 87.81 271 ILE B C 1
ATOM 4709 O O . ILE B 1 271 ? -6.094 -11.156 -24.609 1 87.81 271 ILE B O 1
ATOM 4713 N N . ASN B 1 272 ? -8.062 -10.109 -24.359 1 89.94 272 ASN B N 1
ATOM 4714 C CA . ASN B 1 272 ? -7.914 -9.344 -25.594 1 89.94 272 ASN B CA 1
ATOM 4715 C C . ASN B 1 272 ? -6.711 -8.414 -25.531 1 89.94 272 ASN B C 1
ATOM 4717 O O . ASN B 1 272 ? -5.973 -8.281 -26.516 1 89.94 272 ASN B O 1
ATOM 4721 N N . VAL B 1 273 ? -6.566 -7.816 -24.438 1 93.25 273 VAL B N 1
ATOM 4722 C CA . VAL B 1 273 ? -5.457 -6.883 -24.266 1 93.25 273 VAL B CA 1
ATOM 4723 C C . VAL B 1 273 ? -4.133 -7.641 -24.297 1 93.25 273 VAL B C 1
ATOM 4725 O O . VAL B 1 273 ? -3.166 -7.184 -24.922 1 93.25 273 VAL B O 1
ATOM 4728 N N . ILE B 1 274 ? -4.078 -8.781 -23.672 1 94.19 274 ILE B N 1
ATOM 4729 C CA . ILE B 1 274 ? -2.883 -9.617 -23.672 1 94.19 274 ILE B CA 1
ATOM 4730 C C . ILE B 1 274 ? -2.582 -10.078 -25.094 1 94.19 274 ILE B C 1
ATOM 4732 O O . ILE B 1 274 ? -1.426 -10.078 -25.531 1 94.19 274 ILE B O 1
ATOM 4736 N N . ASN B 1 275 ? -3.58 -10.406 -25.797 1 92.81 275 ASN B N 1
ATOM 4737 C CA . ASN B 1 275 ? -3.453 -10.945 -27.141 1 92.81 275 ASN B CA 1
ATOM 4738 C C . ASN B 1 275 ? -2.824 -9.922 -28.094 1 92.81 275 ASN B C 1
ATOM 4740 O O . ASN B 1 275 ? -2.189 -10.297 -29.078 1 92.81 275 ASN B O 1
ATOM 4744 N N . LYS B 1 276 ? -2.984 -8.703 -27.844 1 93.12 276 LYS B N 1
ATOM 4745 C CA . LYS B 1 276 ? -2.49 -7.648 -28.734 1 93.12 276 LYS B CA 1
ATOM 4746 C C . LYS B 1 276 ? -0.966 -7.578 -28.703 1 93.12 276 LYS B C 1
ATOM 4748 O O . LYS B 1 276 ? -0.339 -7.195 -29.688 1 93.12 276 LYS B O 1
ATOM 4753 N N . THR B 1 277 ? -0.392 -7.969 -27.562 1 93.12 277 THR B N 1
ATOM 4754 C CA . THR B 1 277 ? 1.034 -7.691 -27.438 1 93.12 277 THR B CA 1
ATOM 4755 C C . THR B 1 277 ? 1.809 -8.969 -27.125 1 93.12 277 THR B C 1
ATOM 4757 O O . THR B 1 277 ? 3.018 -9.039 -27.359 1 93.12 277 THR B O 1
ATOM 4760 N N . ALA B 1 278 ? 1.188 -9.969 -26.609 1 93.88 278 ALA B N 1
ATOM 4761 C CA . ALA B 1 278 ? 1.865 -11.234 -26.328 1 93.88 278 ALA B CA 1
ATOM 4762 C C . ALA B 1 278 ? 2.391 -11.859 -27.625 1 93.88 278 ALA B C 1
ATOM 4764 O O . ALA B 1 278 ? 1.86 -11.609 -28.703 1 93.88 278 ALA B O 1
ATOM 4765 N N . LYS B 1 279 ? 3.447 -12.609 -27.562 1 91.69 279 LYS B N 1
ATOM 4766 C CA . LYS B 1 279 ? 3.975 -13.312 -28.734 1 91.69 279 LYS B CA 1
ATOM 4767 C C . LYS B 1 279 ? 2.953 -14.305 -29.281 1 91.69 279 LYS B C 1
ATOM 4769 O O . LYS B 1 279 ? 2.775 -14.414 -30.5 1 91.69 279 LYS B O 1
ATOM 4774 N N . VAL B 1 280 ? 2.373 -15.016 -28.422 1 90.38 280 VAL B N 1
ATOM 4775 C CA . VAL B 1 280 ? 1.293 -15.961 -28.703 1 90.38 280 VAL B CA 1
ATOM 4776 C C . VAL B 1 280 ? 0.423 -16.125 -27.453 1 90.38 280 VAL B C 1
ATOM 4778 O O . VAL B 1 280 ? 0.904 -15.984 -26.328 1 90.38 280 VAL B O 1
ATOM 4781 N N . ILE B 1 281 ? -0.829 -16.375 -27.688 1 91.94 281 ILE B N 1
ATOM 4782 C CA . ILE B 1 281 ? -1.698 -16.766 -26.578 1 91.94 281 ILE B CA 1
ATOM 4783 C C . ILE B 1 281 ? -2.518 -18 -26.984 1 91.94 281 ILE B C 1
ATOM 4785 O O . ILE B 1 281 ? -3.109 -18.031 -28.062 1 91.94 281 ILE B O 1
ATOM 4789 N N . LEU B 1 282 ? -2.436 -18.969 -26.234 1 91.81 282 LEU B N 1
ATOM 4790 C CA . LEU B 1 282 ? -3.234 -20.188 -26.391 1 91.81 282 LEU B CA 1
ATOM 4791 C C . LEU B 1 282 ? -4.203 -20.344 -25.219 1 91.81 282 LEU B C 1
ATOM 4793 O O . LEU B 1 282 ? -3.814 -20.188 -24.062 1 91.81 282 LEU B O 1
ATOM 4797 N N . LEU B 1 283 ? -5.453 -20.562 -25.578 1 90.69 283 LEU B N 1
ATOM 4798 C CA . LEU B 1 283 ? -6.48 -20.828 -24.578 1 90.69 283 LEU B CA 1
ATOM 4799 C C . LEU B 1 283 ? -6.98 -22.266 -24.672 1 90.69 283 LEU B C 1
ATOM 4801 O O . LEU B 1 283 ? -7.289 -22.75 -25.766 1 90.69 283 LEU B O 1
ATOM 4805 N N . LYS B 1 284 ? -7.008 -22.953 -23.562 1 91.31 284 LYS B N 1
ATOM 4806 C CA . LYS B 1 284 ? -7.496 -24.328 -23.516 1 91.31 284 LYS B CA 1
ATOM 4807 C C . LYS B 1 284 ? -8.328 -24.578 -22.25 1 91.31 284 LYS B C 1
ATOM 4809 O O . LYS B 1 284 ? -8.055 -24 -21.203 1 91.31 284 LYS B O 1
ATOM 4814 N N . ARG B 1 285 ? -9.266 -25.453 -22.391 1 90.94 285 ARG B N 1
ATOM 4815 C CA . ARG B 1 285 ? -10.062 -25.875 -21.234 1 90.94 285 ARG B CA 1
ATOM 4816 C C . ARG B 1 285 ? -9.656 -27.266 -20.766 1 90.94 285 ARG B C 1
ATOM 4818 O O . ARG B 1 285 ? -9.367 -28.141 -21.594 1 90.94 285 ARG B O 1
ATOM 4825 N N . ILE B 1 286 ? -9.531 -27.438 -19.516 1 90.75 286 ILE B N 1
ATOM 4826 C CA . ILE B 1 286 ? -9.195 -28.719 -18.891 1 90.75 286 ILE B CA 1
ATOM 4827 C C . ILE B 1 286 ? -10.352 -29.156 -17.984 1 90.75 286 ILE B C 1
ATOM 4829 O O . ILE B 1 286 ? -10.953 -28.344 -17.297 1 90.75 286 ILE B O 1
ATOM 4833 N N . LYS B 1 287 ? -10.617 -30.438 -17.953 1 89.19 287 LYS B N 1
ATOM 4834 C CA . LYS B 1 287 ? -11.68 -30.938 -17.094 1 89.19 287 LYS B CA 1
ATOM 4835 C C . LYS B 1 287 ? -11.375 -30.656 -15.625 1 89.19 287 LYS B C 1
ATOM 4837 O O . LYS B 1 287 ? -10.258 -30.891 -15.156 1 89.19 287 LYS B O 1
ATOM 4842 N N . GLY B 1 288 ? -12.43 -30.141 -14.922 1 87.94 288 GLY B N 1
ATOM 4843 C CA . GLY B 1 288 ? -12.297 -29.906 -13.5 1 87.94 288 GLY B CA 1
ATOM 4844 C C . GLY B 1 288 ? -12.789 -28.531 -13.078 1 87.94 288 GLY B C 1
ATOM 4845 O O . GLY B 1 288 ? -13.289 -27.766 -13.906 1 87.94 288 GLY B O 1
ATOM 4846 N N . GLY B 1 289 ? -12.68 -28.312 -11.773 1 86.75 289 GLY B N 1
ATOM 4847 C CA . GLY B 1 289 ? -13.102 -27.047 -11.211 1 86.75 289 GLY B CA 1
ATOM 4848 C C . GLY B 1 289 ? -11.969 -26.047 -11.07 1 86.75 289 GLY B C 1
ATOM 4849 O O . GLY B 1 289 ? -11.07 -26 -11.922 1 86.75 289 GLY B O 1
ATOM 4850 N N . HIS B 1 290 ? -12.016 -25.141 -10.086 1 88.5 290 HIS B N 1
ATOM 4851 C CA . HIS B 1 290 ? -11.039 -24.078 -9.875 1 88.5 290 HIS B CA 1
ATOM 4852 C C . HIS B 1 290 ? -9.641 -24.656 -9.664 1 88.5 290 HIS B C 1
ATOM 4854 O O . HIS B 1 290 ? -8.641 -24.016 -10.023 1 88.5 290 HIS B O 1
ATOM 4860 N N . HIS B 1 291 ? -9.602 -25.875 -9.094 1 90.5 291 HIS B N 1
ATOM 4861 C CA . HIS B 1 291 ? -8.32 -26.516 -8.828 1 90.5 291 HIS B CA 1
ATOM 4862 C C . HIS B 1 291 ? -8.094 -27.688 -9.781 1 90.5 291 HIS B C 1
ATOM 4864 O O . HIS B 1 291 ? -7.621 -28.75 -9.367 1 90.5 291 HIS B O 1
ATOM 4870 N N . PHE B 1 292 ? -8.406 -27.5 -11.031 1 89.12 292 PHE B N 1
ATOM 4871 C CA . PHE B 1 292 ? -8.312 -28.562 -12.016 1 89.12 292 PHE B CA 1
ATOM 4872 C C . PHE B 1 292 ? -6.875 -29.062 -12.133 1 89.12 292 PHE B C 1
ATOM 4874 O O . PHE B 1 292 ? -6.641 -30.203 -12.531 1 89.12 292 PHE B O 1
ATOM 4881 N N . HIS B 1 293 ? -5.875 -28.25 -11.828 1 90.69 293 HIS B N 1
ATOM 4882 C CA . HIS B 1 293 ? -4.48 -28.688 -11.914 1 90.69 293 HIS B CA 1
ATOM 4883 C C . HIS B 1 293 ? -4.16 -29.734 -10.852 1 90.69 293 HIS B C 1
ATOM 4885 O O . HIS B 1 293 ? -3.215 -30.5 -11 1 90.69 293 HIS B O 1
ATOM 4891 N N . LEU B 1 294 ? -4.891 -29.734 -9.758 1 89 294 LEU B N 1
ATOM 4892 C CA . LEU B 1 294 ? -4.758 -30.766 -8.734 1 89 294 LEU B CA 1
ATOM 4893 C C . LEU B 1 294 ? -5.613 -31.984 -9.078 1 89 294 LEU B C 1
ATOM 4895 O O . LEU B 1 294 ? -5.219 -33.125 -8.82 1 89 294 LEU B O 1
ATOM 4899 N N . GLU B 1 295 ? -6.746 -31.734 -9.688 1 86.19 295 GLU B N 1
ATOM 4900 C CA . GLU B 1 295 ? -7.699 -32.781 -10.039 1 86.19 295 GLU B CA 1
ATOM 4901 C C . GLU B 1 295 ? -7.215 -33.562 -11.242 1 86.19 295 GLU B C 1
ATOM 4903 O O . GLU B 1 295 ? -7.375 -34.812 -11.289 1 86.19 295 GLU B O 1
ATOM 4908 N N . ASN B 1 296 ? -6.691 -32.906 -12.18 1 87.12 296 ASN B N 1
ATOM 4909 C CA . ASN B 1 296 ? -6.242 -33.531 -13.43 1 87.12 296 ASN B CA 1
ATOM 4910 C C . ASN B 1 296 ? -4.84 -33.062 -13.805 1 87.12 296 ASN B C 1
ATOM 4912 O O . ASN B 1 296 ? -4.641 -32.469 -14.875 1 87.12 296 ASN B O 1
ATOM 4916 N N . PRO B 1 297 ? -3.859 -33.406 -12.984 1 88.12 297 PRO B N 1
ATOM 4917 C CA . PRO B 1 297 ? -2.5 -32.906 -13.188 1 88.12 297 PRO B CA 1
ATOM 4918 C C . PRO B 1 297 ? -1.887 -33.375 -14.5 1 88.12 297 PRO B C 1
ATOM 4920 O O . PRO B 1 297 ? -1.124 -32.625 -15.133 1 88.12 297 PRO B O 1
ATOM 4923 N N . SER B 1 298 ? -2.182 -34.594 -14.938 1 85.75 298 SER B N 1
ATOM 4924 C CA . SER B 1 298 ? -1.589 -35.156 -16.141 1 85.75 298 SER B CA 1
ATOM 4925 C C . SER B 1 298 ? -1.985 -34.344 -17.375 1 85.75 298 SER B C 1
ATOM 4927 O O . SER B 1 298 ? -1.146 -34.031 -18.234 1 85.75 298 SER B O 1
ATOM 4929 N N . GLU B 1 299 ? -3.256 -34 -17.469 1 88.69 299 GLU B N 1
ATOM 4930 C CA . GLU B 1 299 ? -3.725 -33.219 -18.594 1 88.69 299 GLU B CA 1
ATOM 4931 C C . GLU B 1 299 ? -3.098 -31.828 -18.594 1 88.69 299 GLU B C 1
ATOM 4933 O O . GLU B 1 299 ? -2.748 -31.297 -19.641 1 88.69 299 GLU B O 1
ATOM 4938 N N . VAL B 1 300 ? -2.992 -31.266 -17.469 1 90.75 300 VAL B N 1
ATOM 4939 C CA . VAL B 1 300 ? -2.402 -29.938 -17.312 1 90.75 300 VAL B CA 1
ATOM 4940 C C . VAL B 1 300 ? -0.939 -29.969 -17.75 1 90.75 300 VAL B C 1
ATOM 4942 O O . VAL B 1 300 ? -0.503 -29.141 -18.547 1 90.75 300 VAL B O 1
ATOM 4945 N N . VAL B 1 301 ? -0.152 -30.938 -17.266 1 87.88 301 VAL B N 1
ATOM 4946 C CA . VAL B 1 301 ? 1.273 -31.031 -17.562 1 87.88 301 VAL B CA 1
ATOM 4947 C C . VAL B 1 301 ? 1.475 -31.297 -19.047 1 87.88 301 VAL B C 1
ATOM 4949 O O . VAL B 1 301 ? 2.4 -30.75 -19.656 1 87.88 301 VAL B O 1
ATOM 4952 N N . GLN B 1 302 ? 0.61 -32.125 -19.562 1 88.62 302 GLN B N 1
ATOM 4953 C CA . GLN B 1 302 ? 0.697 -32.375 -21 1 88.62 302 GLN B CA 1
ATOM 4954 C C . GLN B 1 302 ? 0.491 -31.094 -21.797 1 88.62 302 GLN B C 1
ATOM 4956 O O . GLN B 1 302 ? 1.217 -30.844 -22.766 1 88.62 302 GLN B O 1
ATOM 4961 N N . ALA B 1 303 ? -0.476 -30.344 -21.438 1 90.81 303 ALA B N 1
ATOM 4962 C CA . ALA B 1 303 ? -0.714 -29.062 -22.109 1 90.81 303 ALA B CA 1
ATOM 4963 C C . ALA B 1 303 ? 0.499 -28.141 -21.984 1 90.81 303 ALA B C 1
ATOM 4965 O O . ALA B 1 303 ? 0.888 -27.484 -22.953 1 90.81 303 ALA B O 1
ATOM 4966 N N . ILE B 1 304 ? 1.103 -28.109 -20.828 1 91.19 304 ILE B N 1
ATOM 4967 C CA . ILE B 1 304 ? 2.26 -27.266 -20.578 1 91.19 304 ILE B CA 1
ATOM 4968 C C . ILE B 1 304 ? 3.447 -27.75 -21.406 1 91.19 304 ILE B C 1
ATOM 4970 O O . ILE B 1 304 ? 4.148 -26.938 -22.016 1 91.19 304 ILE B O 1
ATOM 4974 N N . LYS B 1 305 ? 3.697 -29.062 -21.422 1 88.62 305 LYS B N 1
ATOM 4975 C CA . LYS B 1 305 ? 4.801 -29.641 -22.172 1 88.62 305 LYS B CA 1
ATOM 4976 C C . LYS B 1 305 ? 4.68 -29.297 -23.656 1 88.62 305 LYS B C 1
ATOM 4978 O O . LYS B 1 305 ? 5.66 -28.906 -24.297 1 88.62 305 LYS B O 1
ATOM 4983 N N . MET B 1 306 ? 3.479 -29.469 -24.156 1 88.25 306 MET B N 1
ATOM 4984 C CA . MET B 1 306 ? 3.234 -29.156 -25.562 1 88.25 306 MET B CA 1
ATOM 4985 C C . MET B 1 306 ? 3.477 -27.688 -25.844 1 88.25 306 MET B C 1
ATOM 4987 O O . MET B 1 306 ? 4.047 -27.328 -26.891 1 88.25 306 MET B O 1
ATOM 4991 N N . PHE B 1 307 ? 3.061 -26.891 -24.969 1 90.44 307 PHE B N 1
ATOM 4992 C CA . PHE B 1 307 ? 3.229 -25.453 -25.094 1 90.44 307 PHE B CA 1
ATOM 4993 C C . PHE B 1 307 ? 4.707 -25.078 -25.078 1 90.44 307 PHE B C 1
ATOM 4995 O O . PHE B 1 307 ? 5.156 -24.266 -25.891 1 90.44 307 PHE B O 1
ATOM 5002 N N . LEU B 1 308 ? 5.48 -25.641 -24.141 1 87.19 308 LEU B N 1
ATOM 5003 C CA . LEU B 1 308 ? 6.891 -25.297 -23.984 1 87.19 308 LEU B CA 1
ATOM 5004 C C . LEU B 1 308 ? 7.719 -25.859 -25.125 1 87.19 308 LEU B C 1
ATOM 5006 O O . LEU B 1 308 ? 8.758 -25.297 -25.484 1 87.19 308 LEU B O 1
ATOM 5010 N N . ALA B 1 309 ? 7.32 -27.062 -25.609 1 81.31 309 ALA B N 1
ATOM 5011 C CA . ALA B 1 309 ? 8.031 -27.688 -26.719 1 81.31 309 ALA B CA 1
ATOM 5012 C C . ALA B 1 309 ? 7.824 -26.922 -28.016 1 81.31 309 ALA B C 1
ATOM 5014 O O . ALA B 1 309 ? 8.688 -26.922 -28.891 1 81.31 309 ALA B O 1
ATOM 5015 N N . ASN B 1 310 ? 6.457 -26.672 -28.219 1 66.56 310 ASN B N 1
ATOM 5016 C CA . ASN B 1 310 ? 6.094 -26.047 -29.484 1 66.56 310 ASN B CA 1
ATOM 5017 C C . ASN B 1 310 ? 6.723 -24.672 -29.641 1 66.56 310 ASN B C 1
ATOM 5019 O O . ASN B 1 310 ? 6.68 -23.859 -28.703 1 66.56 310 ASN B O 1
ATOM 5023 N N . ASN B 1 311 ? 7.961 -24.625 -30.062 1 52.94 311 ASN B N 1
ATOM 5024 C CA . ASN B 1 311 ? 8.367 -23.344 -30.641 1 52.94 311 ASN B CA 1
ATOM 5025 C C . ASN B 1 311 ? 7.246 -22.719 -31.453 1 52.94 311 ASN B C 1
ATOM 5027 O O . ASN B 1 311 ? 7.172 -22.922 -32.688 1 52.94 311 ASN B O 1
ATOM 5031 N N . TYR B 1 312 ? 6.02 -22.672 -30.875 1 43.97 312 TYR B N 1
ATOM 5032 C CA . TYR B 1 312 ? 4.973 -22 -31.641 1 43.97 312 TYR B CA 1
ATOM 5033 C C . TYR B 1 312 ? 5.543 -20.828 -32.406 1 43.97 312 TYR B C 1
ATOM 5035 O O . TYR B 1 312 ? 5.996 -19.844 -31.828 1 43.97 312 TYR B O 1
ATOM 5043 N N . CYS B 1 313 ? 6.387 -21.047 -33.281 1 37.25 313 CYS B N 1
ATOM 5044 C CA . CYS B 1 313 ? 6.738 -20.016 -34.25 1 37.25 313 CYS B CA 1
ATOM 5045 C C . CYS B 1 313 ? 5.637 -18.969 -34.375 1 37.25 313 CYS B C 1
ATOM 5047 O O . CYS B 1 313 ? 4.562 -19.125 -33.781 1 37.25 313 CYS B O 1
ATOM 5049 N N . GLN B 1 314 ? 5.148 -18.578 -35.719 1 34.09 314 GLN B N 1
ATOM 5050 C CA . GLN B 1 314 ? 4.504 -17.391 -36.281 1 34.09 314 GLN B CA 1
ATOM 5051 C C . GLN B 1 314 ? 3.156 -17.141 -35.594 1 34.09 314 GLN B C 1
ATOM 5053 O O . GLN B 1 314 ? 2.574 -18.047 -35 1 34.09 314 GLN B O 1
ATOM 5058 N N . SER B 1 315 ? 2.332 -16.031 -36.094 1 35.16 315 SER B N 1
ATOM 5059 C CA . SER B 1 315 ? 1.363 -14.961 -35.875 1 35.16 315 SER B CA 1
ATOM 5060 C C . SER B 1 315 ? -0.035 -15.523 -35.656 1 35.16 315 SER B C 1
ATOM 5062 O O . SER B 1 315 ? -0.863 -15.539 -36.562 1 35.16 315 SER B O 1
ATOM 5064 N N . LYS B 1 316 ? -0.415 -16.75 -35.281 1 35.53 316 LYS B N 1
ATOM 5065 C CA . LYS B 1 316 ? -1.846 -16.891 -35.531 1 35.53 316 LYS B CA 1
ATOM 5066 C C . LYS B 1 316 ? -2.664 -16.078 -34.531 1 35.53 316 LYS B C 1
ATOM 5068 O O . LYS B 1 316 ? -2.385 -16.109 -33.344 1 35.53 316 LYS B O 1
ATOM 5073 N N . HIS B 1 317 ? -3.273 -14.992 -35 1 35.66 317 HIS B N 1
ATOM 5074 C CA . HIS B 1 317 ? -4.301 -14.117 -34.438 1 35.66 317 HIS B CA 1
ATOM 5075 C C . HIS B 1 317 ? -5.504 -14.914 -33.969 1 35.66 317 HIS B C 1
ATOM 5077 O O . HIS B 1 317 ? -6.164 -15.586 -34.75 1 35.66 317 HIS B O 1
ATOM 5083 N N . VAL B 1 318 ? -5.496 -15.633 -33 1 35.5 318 VAL B N 1
ATOM 5084 C CA . VAL B 1 318 ? -6.754 -16.234 -32.594 1 35.5 318 VAL B CA 1
ATOM 5085 C C . VAL B 1 318 ? -7.754 -15.133 -32.219 1 35.5 318 VAL B C 1
ATOM 5087 O O . VAL B 1 318 ? -7.516 -14.336 -31.312 1 35.5 318 VAL B O 1
ATOM 5090 N N . THR B 1 319 ? -8.461 -14.578 -33.219 1 35.12 319 THR B N 1
ATOM 5091 C CA . THR B 1 319 ? -9.633 -13.75 -32.969 1 35.12 319 THR B CA 1
ATOM 5092 C C . THR B 1 319 ? -10.711 -14.539 -32.219 1 35.12 319 THR B C 1
ATOM 5094 O O . THR B 1 319 ? -11.141 -15.594 -32.719 1 35.12 319 THR B O 1
ATOM 5097 N N . LEU B 1 320 ? -10.719 -14.555 -30.969 1 30.62 320 LEU B N 1
ATOM 5098 C CA . LEU B 1 320 ? -11.828 -15.07 -30.188 1 30.62 320 LEU B CA 1
ATOM 5099 C C . LEU B 1 320 ? -13.164 -14.641 -30.781 1 30.62 320 LEU B C 1
ATOM 5101 O O . LEU B 1 320 ? -13.625 -13.523 -30.562 1 30.62 320 LEU B O 1
ATOM 5105 N N . LYS B 1 321 ? -13.32 -14.484 -32.094 1 32.97 321 LYS B N 1
ATOM 5106 C CA . LYS B 1 321 ? -14.68 -14.25 -32.562 1 32.97 321 LYS B CA 1
ATOM 5107 C C . LYS B 1 321 ? -15.617 -15.375 -32.125 1 32.97 321 LYS B C 1
ATOM 5109 O O . LYS B 1 321 ? -16.828 -15.297 -32.312 1 32.97 321 LYS B O 1
ATOM 5114 N N . ASN B 1 322 ? -15.305 -16.625 -32.406 1 27.7 322 ASN B N 1
ATOM 5115 C CA . ASN B 1 322 ? -16.422 -17.562 -32.438 1 27.7 322 ASN B CA 1
ATOM 5116 C C . ASN B 1 322 ? -16.953 -17.875 -31.047 1 27.7 322 ASN B C 1
ATOM 5118 O O . ASN B 1 322 ? -16.219 -17.797 -30.062 1 27.7 322 ASN B O 1
ATOM 5122 N N . LYS B 1 323 ? -18.25 -18.375 -30.844 1 31.66 323 LYS B N 1
ATOM 5123 C CA . LYS B 1 323 ? -19.109 -18.828 -29.766 1 31.66 323 LYS B CA 1
ATOM 5124 C C . LYS B 1 323 ? -18.422 -19.906 -28.922 1 31.66 323 LYS B C 1
ATOM 5126 O O . LYS B 1 323 ? -18.094 -20.984 -29.438 1 31.66 323 LYS B O 1
ATOM 5131 N N . LEU B 1 324 ? -17.5 -19.562 -27.969 1 24.38 324 LEU B N 1
ATOM 5132 C CA . LEU B 1 324 ? -17.141 -20.594 -27.016 1 24.38 324 LEU B CA 1
ATOM 5133 C C . LEU B 1 324 ? -18.391 -21.219 -26.391 1 24.38 324 LEU B C 1
ATOM 5135 O O . LEU B 1 324 ? -19.312 -20.5 -26.016 1 24.38 324 LEU B O 1
#

Foldseek 3Di:
DPPPPPVPPVQDWDKDWDQDPQGIKIKTKTADLQAAEEEEAEAPPFFQLLQCPPDVVDHGLRRLADRRYIYIYIGQALFFPHHHGDQLDADDLVVSLVVVVSVCVVSVQQAHAYAYAASGLLSQLLNCLVVVRHYAEYEYQAYFDDDADDPVCLVVLQVVLVVCSVPPDDDDFDFDAALQRQLVVVQPPPPLPDGDDSVSSSSRQVRQWDADPRHITGRGHPSNVVNSDSHGDHLVVSLNSNLRHAHEYEYEYEPPRPPCRCVDPSVVSSVVSNLVHYQYYHYYYAYDYSSSCSVPVPVVSVVVNCSVPPPVDHDDSPPPPDDD/DPPPPPPPPVQDWDKDWDQDPQGIKIKTKTADLQAAEEEEAEAPPFFQLLQCPPDVVDHGLRRLADRRYIYIY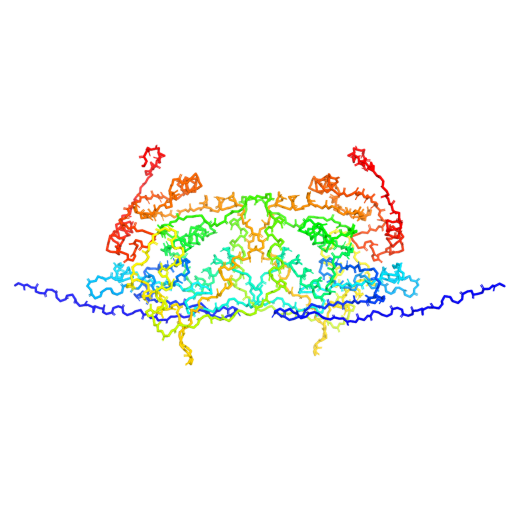INQALFFPHHHGDQLDADDLVVSLVVVVSVCVVSVQQAHAYAYAASGLLSQLLNCLVVVRHYAEYEYQAYFDDDADDPVCLVVLLVVLVVCSVPPDDDDFDFDAALQRQLVVVQPPPPLPDGDDSVSSSSRQVRQWDADPRHITGRGHPSNVVNSDNHGDHLVVSLNSNLRHAHEYEYEYEPPRPPCRCPDPSVVSSVVSNLVHYQYYHYYYAYDYSSSCSVPVPVVSVVVNCSVPPPVDDDPSPPPPDDD

Nearest PDB structures (foldseek):
  7al6-assembly1_D  TM=9.236E-01  e=1.057E-26  Pseudomonas aeruginosa PAO1
  7al5-assembly1_C  TM=9.210E-01  e=1.692E-25  Pseudomonas aeruginosa PAO1
  7al5-assembly1_D  TM=9.112E-01  e=2.708E-24  Pseudomonas aeruginosa PAO1
  3qit-assembly1_B  TM=8.486E-01  e=4.335E-23  Moorena producens 19L
  3g02-assembly1_B  TM=5.690E-01  e=3.583E-12  Aspergillus niger

pLDDT: mean 83.29, std 18.28, range [24.38, 98.62]

Sequence (648 aa):
MASHGFSSIDRCHKEMTFTVPWGIIAAKAWGRTDGIPVLGLHGFPDNANTFDRRVMKYPQIACLLPEDIYFIALDFPGHGKSSHRWPGMPYVHFEYIADVKKVVSHLQWKKFSIIGHSMGANVGAHYAGTFPSEVENLILLDFSVPLTRPVDKTATVLAHYATSMADMKARTPYVYPNLESAAERRQLGPSFGTTLNREDAILLVRRGTRSTKNGLIFSHDPAIKHVCVPFFVPHESFLSILSKIQCKVLALYGTDNKTELIESDKVRERINVINKTAKVILLKRIKGGHHFHLENPSEVVQAIKMFLANNYCQSKHVTLKNKLMASHGFSSIDRCHKEMTFTVPWGIIAAKAWGRTDGIPVLGLHGFPDNANTFDRRVMKYPQIACLLPEDIYFIALDFPGHGKSSHRWPGMPYVHFEYIADVKKVVSHLQWKKFSIIGHSMGANVGAHYAGTFPSEVENLILLDFSVPLTRPVDKTATVLAHYATSMADMKARTPYVYPNLESAAERRQLGPSFGTTLNREDAILLVRRGTRSTKNGLIFSHDPAIKHVCVPFFVPHESFLSILSKIQCKVLALYGTDNKTELIESDKVRERINVINKTAKVILLKRIKGGHHFHLENPSEVVQAIKMFLANNYCQSKHVTLKNKL

Organism: Acropora cervicornis (NCBI:txid6130)

Radius of gyration: 28.32 Å; Cα contacts (8 Å, |Δi|>4): 1321; chains: 2; bounding box: 55×111×70 Å

Secondary structure (DSSP, 8-state):
-----------PPEEEEEEETTEEEEEEEES-TTSEEEEEE--TT--GGGG----SSS--HHHHS-TTEEEEEE--TTSTTSPPPPTT----HHHHHHHHHHHHHHHT-SSEEEEEETHHHHHHHHHHHHSTTTEEEEEEES--------GGGHHHHHHHHHHHHHT--PPPPPPBSSHHHHHHHHHHS--TT-PPPHHHHHHHHHHSEEEETTEEEE-S-GGGTTT--S-PPPHHHHHHHHTT--SEEEEEEETT--STTTTSHHHHHHHHHHHHHSSEEEEEEESSSTTHHHHSHHHHHHHHHHHHH----S-----TTS--/-----------PPEEEEEEETTEEEEEEEES-TTSEEEEEE--TT--GGGG----SSS--HHHHS-TTEEEEEE--TTSTTSPPPPTT----HHHHHHHHHHHHHHHT-SSEEEEEETHHHHHHHHHHHHSTTTEEEEEEES--------GGGHHHHHHHHHHHHHT--PPPPPPBSSHHHHHHHHHHS--TT-PPPHHHHHHHHHHSEEEETTEEEE-S-GGGTTT--S----HHHHHHHHTT--SEEEEEEETT-SS-TTTSHHHHHHHHHHHHHSSEEEEEEESSSTTHHHHSHHHHHHHHHHHHH----S-----TTS--

InterPro domains:
  IPR000073 Alpha/beta hydrolase fold-1 [PF00561] (37-165)
  IPR000073 Alpha/beta hydrolase fold-1 [PR00111] (68-83)
  IPR000073 Alpha/beta hydrolase fold-1 [PR00111] (114-127)
  IPR000073 Alpha/beta hydrolase fold-1 [PR00111] (128-141)
  IPR000639 Epoxide hydrolase-like [PR00412] (42-60)
  IPR000639 Epoxide hydrolase-like [PR00412] (68-83)
  IPR000639 Epoxide hydrolase-like [PR00412] (114-127)
  IPR000639 Epoxide hydrolase-like [PR00412] (128-141)
  IPR000639 Epoxide hydrolase-like [PR00412] (285-307)
  IPR029058 Alpha/Beta hydrolase fold [G3DSA:3.40.50.1820] (12-304)
  IPR029058 Alpha/Beta hydrolase fold [SSF53474] (15-309)
  IPR050266 AB hydrolase superfamily [PTHR43798] (14-311)